Protein AF-A0A163JNR1-F1 (afdb_monomer_lite)

Radius of gyration: 54.84 Å; chains: 1; bounding box: 146×104×160 Å

InterPro domains:
  IPR006771 Secreted thaumatin-like protein cetA-like [PF04681] (564-639)

Organism: Didymella rabiei (NCBI:txid5454)

pLDDT: mean 72.15, std 23.47, range [26.8, 98.75]

Structure (mmCIF, N/CA/C/O backbone):
data_AF-A0A163JNR1-F1
#
_entry.id   AF-A0A163JNR1-F1
#
loop_
_atom_site.group_PDB
_atom_site.id
_atom_site.type_symbol
_atom_site.label_atom_id
_atom_site.label_alt_id
_atom_site.label_comp_id
_atom_site.label_asym_id
_atom_site.label_entity_id
_atom_site.label_seq_id
_atom_site.pdbx_PDB_ins_code
_atom_site.Cartn_x
_atom_site.Cartn_y
_atom_site.Cartn_z
_atom_site.occupancy
_atom_site.B_iso_or_equiv
_atom_site.auth_seq_id
_atom_site.auth_comp_id
_atom_site.auth_asym_id
_atom_site.auth_atom_id
_atom_site.pdbx_PDB_model_num
ATOM 1 N N . MET A 1 1 ? -66.573 30.556 46.972 1.00 37.00 1 MET A N 1
ATOM 2 C CA . MET A 1 1 ? -66.347 31.801 46.200 1.00 37.00 1 MET A CA 1
ATOM 3 C C . MET A 1 1 ? -64.896 31.759 45.743 1.00 37.00 1 MET A C 1
ATOM 5 O O . MET A 1 1 ? -64.060 31.608 46.610 1.00 37.00 1 MET A O 1
ATOM 9 N N . GLN A 1 2 ? -64.491 31.777 44.478 1.00 36.66 2 GLN A N 1
ATOM 10 C CA . GLN A 1 2 ? -65.160 31.991 43.199 1.00 36.66 2 GLN A CA 1
ATOM 11 C C . GLN A 1 2 ? -64.220 31.408 42.126 1.00 36.66 2 GLN A C 1
ATOM 13 O O . GLN A 1 2 ? -63.002 31.515 42.242 1.00 36.66 2 GLN A O 1
ATOM 18 N N . ALA A 1 3 ? -64.799 30.733 41.139 1.00 44.50 3 ALA A N 1
ATOM 19 C CA . ALA A 1 3 ? -64.108 30.034 40.069 1.00 44.50 3 ALA A CA 1
ATOM 20 C C . ALA A 1 3 ? -63.562 31.001 39.010 1.00 44.50 3 ALA A C 1
ATOM 22 O O . ALA A 1 3 ? -64.161 32.052 38.776 1.00 44.50 3 ALA A O 1
ATOM 23 N N . ARG A 1 4 ? -62.527 30.581 38.274 1.00 36.25 4 ARG A N 1
ATOM 24 C CA . ARG A 1 4 ? -62.400 30.920 36.851 1.00 36.25 4 ARG A CA 1
ATOM 25 C C . ARG A 1 4 ? -61.748 29.774 36.084 1.00 36.25 4 ARG A C 1
ATOM 27 O O . ARG A 1 4 ? -60.583 29.449 36.277 1.00 36.25 4 ARG A O 1
ATOM 34 N N . ALA A 1 5 ? -62.589 29.158 35.263 1.00 49.25 5 ALA A N 1
ATOM 35 C CA . ALA A 1 5 ? -62.255 28.209 34.224 1.00 49.25 5 ALA A CA 1
ATOM 36 C C . ALA A 1 5 ? -61.533 28.919 33.072 1.00 49.25 5 ALA A C 1
ATOM 38 O O . ALA A 1 5 ? -61.823 30.083 32.803 1.00 49.25 5 ALA A O 1
ATOM 39 N N . ASN A 1 6 ? -60.654 28.192 32.386 1.00 34.53 6 ASN A N 1
ATOM 40 C CA . ASN A 1 6 ? -60.457 28.298 30.942 1.00 34.53 6 ASN A CA 1
ATOM 41 C C . ASN A 1 6 ? -59.832 26.987 30.456 1.00 34.53 6 ASN A C 1
ATOM 43 O O . ASN A 1 6 ? -58.644 26.740 30.642 1.00 34.53 6 ASN A O 1
ATOM 47 N N . GLY A 1 7 ? -60.686 26.134 29.893 1.00 43.81 7 GLY A N 1
ATOM 48 C CA . GLY A 1 7 ? -60.302 25.036 29.017 1.00 43.81 7 GLY A CA 1
ATOM 49 C C . GLY A 1 7 ? -60.610 25.425 27.571 1.00 43.81 7 GLY A C 1
ATOM 50 O O . GLY A 1 7 ? -61.553 26.179 27.328 1.00 43.81 7 GLY A O 1
ATOM 51 N N . GLY A 1 8 ? -59.815 24.908 26.638 1.00 43.78 8 GLY A N 1
ATOM 52 C CA . GLY A 1 8 ? -60.024 25.050 25.198 1.00 43.78 8 GLY A CA 1
ATOM 53 C C . GLY A 1 8 ? -58.700 25.175 24.454 1.00 43.78 8 GLY A C 1
ATOM 54 O O . GLY A 1 8 ? -58.118 26.253 24.424 1.00 43.78 8 GLY A O 1
ATOM 55 N N . GLY A 1 9 ? -58.225 24.071 23.877 1.00 37.59 9 GLY A N 1
ATOM 56 C CA . GLY A 1 9 ? -57.005 24.027 23.072 1.00 37.59 9 GLY A CA 1
ATOM 57 C C . GLY A 1 9 ? -56.663 22.604 22.643 1.00 37.59 9 GLY A C 1
ATOM 58 O O . GLY A 1 9 ? -55.582 22.116 22.949 1.00 37.59 9 GLY A O 1
ATOM 59 N N . GLU A 1 10 ? -57.614 21.912 22.013 1.00 45.22 10 GLU A N 1
ATOM 60 C CA . GLU A 1 10 ? -57.365 20.646 21.318 1.00 45.22 10 GLU A CA 1
ATOM 61 C C . GLU A 1 10 ? -57.256 20.904 19.805 1.00 45.22 10 GLU A C 1
ATOM 63 O O . GLU A 1 10 ? -58.106 21.579 19.228 1.00 45.22 10 GLU A O 1
ATOM 68 N N . CYS A 1 11 ? -56.235 20.289 19.192 1.00 44.72 11 CYS A N 1
ATOM 69 C CA . CYS A 1 11 ? -56.150 19.891 17.778 1.00 44.72 11 CYS A CA 1
ATOM 70 C C . CYS A 1 11 ? -55.830 20.935 16.680 1.00 44.72 11 CYS A C 1
ATOM 72 O O . CYS A 1 11 ? -56.558 21.001 15.695 1.00 44.72 11 CYS A O 1
ATOM 74 N N . GLU A 1 12 ? -54.667 21.604 16.728 1.00 46.12 12 GLU A N 1
ATOM 75 C CA . GLU A 1 12 ? -54.057 22.225 15.520 1.00 46.12 12 GLU A CA 1
ATOM 76 C C . GLU A 1 12 ? -52.717 21.593 15.058 1.00 46.12 12 GLU A C 1
ATOM 78 O O . GLU A 1 12 ? -52.332 21.747 13.902 1.00 46.12 12 GLU A O 1
ATOM 83 N N . ASP A 1 13 ? -52.050 20.756 15.863 1.00 51.34 13 ASP A N 1
ATOM 84 C CA . ASP A 1 13 ? -50.663 20.326 15.569 1.00 51.34 13 ASP A CA 1
ATOM 85 C C . ASP A 1 13 ? -50.494 19.205 14.517 1.00 51.34 13 ASP A C 1
ATOM 87 O O . ASP A 1 13 ? -49.378 18.898 14.095 1.00 51.34 13 ASP A O 1
ATOM 91 N N . THR A 1 14 ? -51.571 18.559 14.057 1.00 49.84 14 THR A N 1
ATOM 92 C CA . THR A 1 14 ? -51.446 17.459 13.070 1.00 49.84 14 THR A CA 1
ATOM 93 C C . THR A 1 14 ? -51.434 17.937 11.618 1.00 49.84 14 THR A C 1
ATOM 95 O O . THR A 1 14 ? -50.885 17.248 10.754 1.00 49.84 14 THR A O 1
ATOM 98 N N . GLN A 1 15 ? -51.969 19.130 11.336 1.00 51.12 15 GLN A N 1
ATOM 99 C CA . GLN A 1 15 ? -51.952 19.710 9.990 1.00 51.12 15 GLN A CA 1
ATOM 100 C C . GLN A 1 15 ? -50.562 20.239 9.610 1.00 51.12 15 GLN A C 1
ATOM 102 O O . GLN A 1 15 ? -50.143 20.106 8.456 1.00 51.12 15 GLN A O 1
ATOM 107 N N . ASP A 1 16 ? -49.805 20.735 10.589 1.00 58.56 16 ASP A N 1
ATOM 108 C CA . ASP A 1 16 ? -48.485 21.326 10.360 1.00 58.56 16 ASP A CA 1
ATOM 109 C C . ASP A 1 16 ? -47.408 20.263 10.071 1.00 58.56 16 ASP A C 1
ATOM 111 O O . ASP A 1 16 ? -46.530 20.440 9.219 1.00 58.56 16 ASP A O 1
ATOM 115 N N . LEU A 1 17 ? -47.536 19.076 10.676 1.00 59.22 17 LEU A N 1
ATOM 116 C CA . LEU A 1 17 ? -46.630 17.953 10.423 1.00 59.22 17 LEU A CA 1
ATOM 117 C C . LEU A 1 17 ? -46.805 17.366 9.009 1.00 59.22 17 LEU A C 1
ATOM 119 O O . LEU A 1 17 ? -45.824 17.008 8.351 1.00 59.22 17 LEU A O 1
ATOM 123 N N . ALA A 1 18 ? -48.044 17.293 8.510 1.00 66.94 18 ALA A N 1
ATOM 124 C CA . ALA A 1 18 ? -48.329 16.828 7.152 1.00 66.94 18 ALA A CA 1
ATOM 125 C C . ALA A 1 18 ? -47.832 17.826 6.091 1.00 66.94 18 ALA A C 1
ATOM 127 O O . ALA A 1 18 ? -47.254 17.412 5.082 1.00 66.94 18 ALA A O 1
ATOM 128 N N . SER A 1 19 ? -47.990 19.128 6.352 1.00 75.75 19 SER A N 1
ATOM 129 C CA . SER A 1 19 ? -47.463 20.205 5.504 1.00 75.75 19 SER A CA 1
ATOM 130 C C . SER A 1 19 ? -45.933 20.161 5.427 1.00 75.75 19 SER A C 1
ATOM 132 O O . SER A 1 19 ? -45.358 20.122 4.335 1.00 75.75 19 SER A O 1
ATOM 134 N N . THR A 1 20 ? -45.274 20.021 6.580 1.00 75.69 20 THR A N 1
ATOM 135 C CA . THR A 1 20 ? -43.810 19.921 6.678 1.00 75.69 20 THR A CA 1
ATOM 136 C C . THR A 1 20 ? -43.276 18.681 5.952 1.00 75.69 20 THR A C 1
ATOM 138 O O . THR A 1 20 ? -42.303 18.760 5.200 1.00 75.69 20 THR A O 1
ATOM 141 N N . ARG A 1 21 ? -43.949 17.529 6.084 1.00 80.31 21 ARG A N 1
ATOM 142 C CA . ARG A 1 21 ? -43.576 16.292 5.374 1.00 80.31 21 ARG A CA 1
ATOM 143 C C . ARG A 1 21 ? -43.747 16.416 3.855 1.00 80.31 21 ARG A C 1
ATOM 145 O O . ARG A 1 21 ? -42.907 15.921 3.104 1.00 80.31 21 ARG A O 1
ATOM 152 N N . ALA A 1 22 ? -44.801 17.090 3.393 1.00 82.19 22 ALA A N 1
ATOM 153 C CA . ALA A 1 22 ? -45.032 17.343 1.971 1.00 82.19 22 ALA A CA 1
ATOM 154 C C . ALA A 1 22 ? -44.037 18.355 1.375 1.00 82.19 22 ALA A C 1
ATOM 156 O O . ALA A 1 22 ? -43.749 18.309 0.177 1.00 82.19 22 ALA A O 1
ATOM 157 N N . GLN A 1 23 ? -43.509 19.276 2.183 1.00 86.56 23 GLN A N 1
ATOM 158 C CA . GLN A 1 23 ? -42.450 20.193 1.766 1.00 86.56 23 GLN A CA 1
ATOM 159 C C . GLN A 1 23 ? -41.101 19.472 1.643 1.00 86.56 23 GLN A C 1
ATOM 161 O O . GLN A 1 23 ? -40.471 19.555 0.590 1.00 86.56 23 GLN A O 1
ATOM 166 N N . LEU A 1 24 ? -40.734 18.655 2.634 1.00 81.19 24 LEU A N 1
ATOM 167 C CA . LEU A 1 24 ? -39.521 17.829 2.591 1.00 81.19 24 LEU A CA 1
ATOM 168 C C . LEU A 1 24 ? -39.507 16.860 1.401 1.00 81.19 24 LEU A C 1
ATOM 170 O O . LEU A 1 24 ? -38.496 16.740 0.717 1.00 81.19 24 LEU A O 1
ATOM 174 N N . LEU A 1 25 ? -40.633 16.209 1.091 1.00 84.12 25 LEU A N 1
ATOM 175 C CA . LEU A 1 25 ? -40.736 15.327 -0.081 1.00 84.12 25 LEU A CA 1
ATOM 176 C C . LEU A 1 25 ? -40.532 16.072 -1.409 1.00 84.12 25 LEU A C 1
ATOM 178 O O . LEU A 1 25 ? -39.946 15.516 -2.340 1.00 84.12 25 LEU A O 1
ATOM 182 N N . ARG A 1 26 ? -40.983 17.329 -1.507 1.00 86.19 26 ARG A N 1
ATOM 183 C CA . ARG A 1 26 ? -40.774 18.163 -2.700 1.00 86.19 26 ARG A CA 1
ATOM 184 C C . ARG A 1 26 ? -39.311 18.569 -2.855 1.00 86.19 26 ARG A C 1
ATOM 186 O O . ARG A 1 26 ? -38.787 18.482 -3.963 1.00 86.19 26 ARG A O 1
ATOM 193 N N . GLU A 1 27 ? -38.649 18.934 -1.763 1.00 83.50 27 GLU A N 1
ATOM 194 C CA . GLU A 1 27 ? -37.218 19.259 -1.761 1.00 83.50 27 GLU A CA 1
ATOM 195 C C . GLU A 1 27 ? -36.359 18.038 -2.118 1.00 83.50 27 GLU A C 1
ATOM 197 O O . GLU A 1 27 ? -35.486 18.135 -2.981 1.00 83.50 27 GLU A O 1
ATOM 202 N N . LEU A 1 28 ? -36.672 16.863 -1.563 1.00 80.12 28 LEU A N 1
ATOM 203 C CA . LEU A 1 28 ? -35.953 15.620 -1.866 1.00 80.12 28 LEU A CA 1
ATOM 204 C C . LEU A 1 28 ? -36.124 15.198 -3.335 1.00 80.12 28 LEU A C 1
ATOM 206 O O . LEU A 1 28 ? -35.179 14.750 -3.983 1.00 80.12 28 LEU A O 1
ATOM 210 N N . THR A 1 29 ? -37.327 15.383 -3.887 1.00 82.50 29 THR A N 1
ATOM 211 C CA . THR A 1 29 ? -37.606 15.099 -5.304 1.00 82.50 29 THR A CA 1
ATOM 212 C C . THR A 1 29 ? -36.857 16.067 -6.224 1.00 82.50 29 THR A C 1
ATOM 214 O O . THR A 1 29 ? -36.336 15.650 -7.258 1.00 82.50 29 THR A O 1
ATOM 217 N N . ALA A 1 30 ? -36.755 17.345 -5.845 1.00 81.94 30 ALA A N 1
ATOM 218 C CA . ALA A 1 30 ? -35.994 18.342 -6.596 1.00 81.94 30 ALA A CA 1
ATOM 219 C C . ALA A 1 30 ? -34.484 18.048 -6.583 1.00 81.94 30 ALA A C 1
ATOM 221 O O . ALA A 1 30 ? -33.842 18.128 -7.629 1.00 81.94 30 ALA A O 1
ATOM 222 N N . GLN A 1 31 ? -33.931 17.634 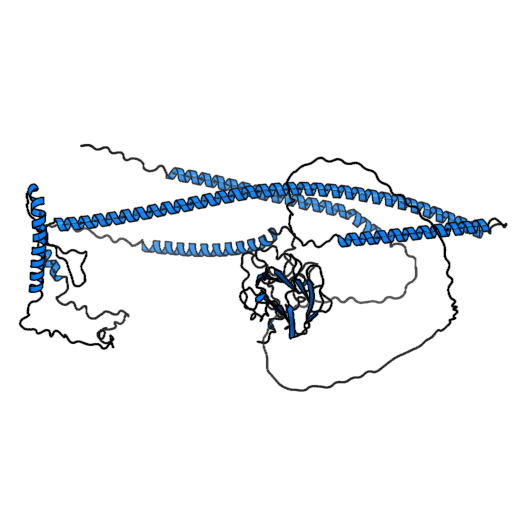-5.438 1.00 80.31 31 GLN A N 1
ATOM 223 C CA . GLN A 1 31 ? -32.527 17.220 -5.336 1.00 80.31 31 GLN A CA 1
ATOM 224 C C . GLN A 1 31 ? -32.235 15.976 -6.178 1.00 80.31 31 GLN A C 1
ATOM 226 O O . GLN A 1 31 ? -31.271 15.971 -6.940 1.00 80.31 31 GLN A O 1
ATOM 231 N N . LYS A 1 32 ? -33.103 14.956 -6.123 1.00 84.12 32 LYS A N 1
ATOM 232 C CA . LYS A 1 32 ? -32.962 13.752 -6.955 1.00 84.12 32 LYS A CA 1
ATOM 233 C C . LYS A 1 32 ? -32.964 14.083 -8.450 1.00 84.12 32 LYS A C 1
ATOM 235 O O . LYS A 1 32 ? -32.199 13.495 -9.207 1.00 84.12 32 LYS A O 1
ATOM 240 N N . LYS A 1 33 ? -33.795 15.041 -8.873 1.00 85.00 33 LYS A N 1
ATOM 241 C CA . LYS A 1 33 ? -33.827 15.504 -10.263 1.00 85.00 33 LYS A CA 1
ATOM 242 C C . LYS A 1 33 ? -32.530 16.218 -10.667 1.00 85.00 33 LYS A C 1
ATOM 244 O O . LYS A 1 33 ? -32.008 15.922 -11.730 1.00 85.00 33 LYS A O 1
ATOM 249 N N . MET A 1 34 ? -31.981 17.092 -9.817 1.00 80.44 34 MET A N 1
ATOM 250 C CA . MET A 1 34 ? -30.697 17.755 -10.102 1.00 80.44 34 MET A CA 1
ATOM 251 C C . MET A 1 34 ? -29.537 16.765 -10.257 1.00 80.44 34 MET A C 1
ATOM 253 O O . MET A 1 34 ? -28.670 16.989 -11.095 1.00 80.44 34 MET A O 1
ATOM 257 N N . VAL A 1 35 ? -29.518 15.683 -9.472 1.00 79.56 35 VAL A N 1
ATOM 258 C CA . VAL A 1 35 ? -28.487 14.638 -9.593 1.00 79.56 35 VAL A CA 1
ATOM 259 C C . VAL A 1 35 ? -28.618 13.899 -10.925 1.00 79.56 35 VAL A C 1
ATOM 261 O O . VAL A 1 35 ? -27.634 13.806 -11.651 1.00 79.56 35 VAL A O 1
ATOM 264 N N . LEU A 1 36 ? -29.831 13.472 -11.293 1.00 80.31 36 LEU A N 1
ATOM 265 C CA . LEU A 1 36 ? -30.086 12.793 -12.571 1.00 80.31 36 LEU A CA 1
ATOM 266 C C . LEU A 1 36 ? -29.740 13.672 -13.784 1.00 80.31 36 LEU A C 1
ATOM 268 O O . LEU A 1 36 ? -29.121 13.192 -14.730 1.00 80.31 36 LEU A O 1
ATOM 272 N N . ASP A 1 37 ? -30.091 14.961 -13.744 1.00 80.69 37 ASP A N 1
ATOM 273 C CA . ASP A 1 37 ? -29.764 15.903 -14.821 1.00 80.69 37 ASP A CA 1
ATOM 274 C C . ASP A 1 37 ? -28.232 16.109 -14.934 1.00 80.69 37 ASP A C 1
ATOM 276 O O . ASP A 1 37 ? -27.698 16.229 -16.037 1.00 80.69 37 ASP A O 1
ATOM 280 N N . SER A 1 38 ? -27.503 16.092 -13.808 1.00 78.38 38 SER A N 1
ATOM 281 C CA . SER A 1 38 ? -26.035 16.196 -13.789 1.00 78.38 38 SER A CA 1
ATOM 282 C C . SER A 1 38 ? -25.339 14.929 -14.298 1.00 78.38 38 SER A C 1
ATOM 284 O O . SER A 1 38 ? -24.340 15.040 -15.006 1.00 78.38 38 SER A O 1
ATOM 286 N N . GLU A 1 39 ? -25.844 13.740 -13.962 1.00 79.12 39 GLU A N 1
ATOM 287 C CA . GLU A 1 39 ? -25.333 12.460 -14.482 1.00 79.12 39 GLU A CA 1
ATOM 288 C C . GLU A 1 39 ? -25.529 12.368 -15.999 1.00 79.12 39 GLU A C 1
ATOM 290 O O . GLU A 1 39 ? -24.613 11.997 -16.731 1.00 79.12 39 GLU A O 1
ATOM 295 N N . GLN A 1 40 ? -26.696 12.793 -16.492 1.00 82.56 40 GLN A N 1
ATOM 296 C CA . GLN A 1 40 ? -26.994 12.790 -17.922 1.00 82.56 40 GLN A CA 1
ATOM 297 C C . GLN A 1 40 ? -26.103 13.767 -18.708 1.00 82.56 40 GLN A C 1
ATOM 299 O O . GLN A 1 40 ? -25.735 13.489 -19.849 1.00 82.56 40 GLN A O 1
ATOM 304 N N . GLN A 1 41 ? -25.720 14.893 -18.098 1.00 81.75 41 GLN A N 1
ATOM 305 C CA . GLN A 1 41 ? -24.799 15.851 -18.706 1.00 81.75 41 GLN A CA 1
ATOM 306 C C . GLN A 1 41 ? -23.354 15.329 -18.760 1.00 81.75 41 GLN A C 1
ATOM 308 O O . GLN A 1 41 ? -22.676 15.549 -19.762 1.00 81.75 41 GLN A O 1
ATOM 313 N N . LEU A 1 42 ? -22.900 14.597 -17.736 1.00 75.06 42 LEU A N 1
ATOM 314 C CA . LEU A 1 42 ? -21.577 13.959 -17.731 1.00 75.06 42 LEU A CA 1
ATOM 315 C C . LEU A 1 42 ? -21.464 12.872 -18.806 1.00 75.06 42 LEU A C 1
ATOM 317 O O . LEU A 1 42 ? -20.479 12.853 -19.540 1.00 75.06 42 LEU A O 1
ATOM 321 N N . GLN A 1 43 ? -22.503 12.046 -18.968 1.00 73.25 43 GLN A N 1
ATOM 322 C CA . GLN A 1 43 ? -22.552 11.028 -20.022 1.00 73.25 43 GLN A CA 1
ATOM 323 C C . GLN A 1 43 ? -22.418 11.652 -21.422 1.00 73.25 43 GLN A C 1
ATOM 325 O O . GLN A 1 43 ? -21.687 11.154 -22.272 1.00 73.25 43 GLN A O 1
ATOM 330 N N . TYR A 1 44 ? -23.081 12.790 -21.653 1.00 77.38 44 TYR A N 1
ATOM 331 C CA . TYR A 1 44 ? -23.037 13.480 -22.943 1.00 77.38 44 TYR A CA 1
ATOM 332 C C . TYR A 1 44 ? -21.658 14.096 -23.247 1.00 77.38 44 TYR A C 1
ATOM 334 O O . TYR A 1 44 ? -21.238 14.148 -24.403 1.00 77.38 44 TYR A O 1
ATOM 342 N N . GLU A 1 45 ? -20.936 14.572 -22.227 1.00 75.50 45 GLU A N 1
ATOM 343 C CA . GLU A 1 45 ? -19.570 15.089 -22.389 1.00 75.50 45 GLU A CA 1
ATOM 344 C C . GLU A 1 45 ? -18.551 13.969 -22.658 1.00 75.50 45 GLU A C 1
ATOM 346 O O . GLU A 1 45 ? -17.617 14.170 -23.440 1.00 75.50 45 GLU A O 1
ATOM 351 N N . GLU A 1 46 ? -18.748 12.788 -22.069 1.00 71.69 46 GLU A N 1
ATOM 352 C CA . GLU A 1 46 ? -17.909 11.603 -22.283 1.00 71.69 46 GLU A CA 1
ATOM 353 C C . GLU A 1 46 ? -18.079 11.025 -23.700 1.00 71.69 46 GLU A C 1
ATOM 355 O O . GLU A 1 46 ? -17.088 10.776 -24.400 1.00 71.69 46 GLU A O 1
ATOM 360 N N . ASP A 1 47 ? -19.322 10.932 -24.181 1.00 66.56 47 ASP A N 1
ATOM 361 C CA . ASP A 1 47 ? -19.639 10.503 -25.549 1.00 66.56 47 ASP A CA 1
ATOM 362 C C . ASP A 1 47 ? -19.078 11.485 -26.601 1.00 66.56 47 ASP A C 1
ATOM 364 O O . ASP A 1 47 ? -18.603 11.083 -27.667 1.00 66.56 47 ASP A O 1
ATOM 368 N N . PHE A 1 48 ? -19.067 12.791 -26.302 1.00 69.25 48 PHE A N 1
ATOM 369 C CA . PHE A 1 48 ? -18.513 13.807 -27.204 1.00 69.25 48 PHE A CA 1
ATOM 370 C C . PHE A 1 48 ? -16.977 13.747 -27.297 1.00 69.25 48 PHE A C 1
ATOM 372 O O . PHE A 1 48 ? -16.410 13.947 -28.374 1.00 69.25 48 PHE A O 1
ATOM 379 N N . GLN A 1 49 ? -16.283 13.454 -26.191 1.00 67.88 49 GLN A N 1
ATOM 380 C CA . GLN A 1 49 ? -14.818 13.347 -26.178 1.00 67.88 49 GLN A CA 1
ATOM 381 C C . GLN A 1 49 ? -14.313 12.070 -26.855 1.00 67.88 49 GLN A C 1
ATOM 383 O O . GLN A 1 49 ? -13.318 12.111 -27.582 1.00 67.88 49 GLN A O 1
ATOM 388 N N . THR A 1 50 ? -15.000 10.947 -26.649 1.00 63.16 50 THR A N 1
ATOM 389 C CA . THR A 1 50 ? -14.615 9.651 -27.223 1.00 63.16 50 THR A CA 1
ATOM 390 C C . THR A 1 50 ? -14.810 9.613 -28.739 1.00 63.16 50 THR A C 1
ATOM 392 O O . THR A 1 50 ? -13.908 9.171 -29.454 1.00 63.16 50 THR A O 1
ATOM 395 N N . HIS A 1 51 ? -15.913 10.162 -29.258 1.00 61.16 51 HIS A N 1
ATOM 396 C CA . HIS A 1 51 ? -16.137 10.228 -30.705 1.00 61.16 51 HIS A CA 1
ATOM 397 C C . HIS A 1 51 ? -15.219 11.223 -31.430 1.00 61.16 51 HIS A C 1
ATOM 399 O O . HIS A 1 51 ? -14.760 10.926 -32.533 1.00 61.16 51 HIS A O 1
ATOM 405 N N . GLY A 1 52 ? -14.894 12.365 -30.813 1.00 64.62 52 GLY A N 1
ATOM 406 C CA . GLY A 1 52 ? -13.975 13.343 -31.407 1.00 64.62 52 GLY A CA 1
ATOM 407 C C . GLY A 1 52 ? -12.545 12.811 -31.563 1.00 64.62 52 GLY A C 1
ATOM 408 O O . GLY A 1 52 ? -11.915 13.011 -32.599 1.00 64.62 52 GLY A O 1
ATOM 409 N N . LEU A 1 53 ? -12.049 12.069 -30.567 1.00 55.75 53 LEU A N 1
ATOM 410 C CA . LEU A 1 53 ? -10.706 11.479 -30.609 1.00 55.75 53 LEU A CA 1
ATOM 411 C C . LEU A 1 53 ? -10.572 10.369 -31.660 1.00 55.75 53 LEU A C 1
ATOM 413 O O . LEU A 1 53 ? -9.497 10.207 -32.235 1.00 55.75 53 LEU A O 1
ATOM 417 N N . PHE A 1 54 ? -11.646 9.623 -31.930 1.00 54.03 54 PHE A N 1
ATOM 418 C CA . PHE A 1 54 ? -11.617 8.521 -32.893 1.00 54.03 54 PHE A CA 1
ATOM 419 C C . PHE A 1 54 ? -11.531 9.022 -34.344 1.00 54.03 54 PHE A C 1
ATOM 421 O O . PHE A 1 54 ? -10.722 8.515 -35.120 1.00 54.03 54 PHE A O 1
ATOM 428 N N . GLU A 1 55 ? -12.282 10.074 -34.694 1.00 61.19 55 GLU A N 1
ATOM 429 C CA . GLU A 1 55 ? -12.207 10.683 -36.031 1.00 61.19 55 GLU A CA 1
ATOM 430 C C . GLU A 1 55 ? -10.848 11.340 -36.318 1.00 61.19 55 GLU A C 1
ATOM 432 O O . GLU A 1 55 ? -10.370 11.312 -37.457 1.00 61.19 55 GLU A O 1
ATOM 437 N N . ASP A 1 56 ? -10.217 11.943 -35.309 1.00 64.94 56 ASP A N 1
ATOM 438 C CA . ASP A 1 56 ? -8.913 12.591 -35.471 1.00 64.94 56 ASP A CA 1
ATOM 439 C C . ASP A 1 56 ? -7.772 11.563 -35.590 1.00 64.94 56 ASP A C 1
ATOM 441 O O . ASP A 1 56 ? -6.819 11.775 -36.348 1.00 64.94 56 ASP A O 1
ATOM 445 N N . LEU A 1 57 ? -7.889 10.411 -34.917 1.00 55.69 57 LEU A N 1
ATOM 446 C CA . LEU A 1 57 ? -6.939 9.302 -35.045 1.00 55.69 57 LEU A CA 1
ATOM 447 C C . LEU A 1 57 ? -7.017 8.644 -36.433 1.00 55.69 57 LEU A C 1
ATOM 449 O O . LEU A 1 57 ? -5.986 8.342 -37.035 1.00 55.69 57 LEU A O 1
ATOM 453 N N . GLU A 1 58 ? -8.225 8.481 -36.975 1.00 65.38 58 GLU A N 1
ATOM 454 C CA . GLU A 1 58 ? -8.440 7.897 -38.303 1.00 65.38 58 GLU A CA 1
ATOM 455 C C . GLU A 1 58 ? -7.889 8.806 -39.420 1.00 65.38 58 GLU A C 1
ATOM 457 O O . GLU A 1 58 ? -7.213 8.332 -40.337 1.00 65.38 58 GLU A O 1
ATOM 462 N N . LYS A 1 59 ? -8.049 10.132 -39.291 1.00 65.69 59 LYS A N 1
ATOM 463 C CA . LYS A 1 59 ? -7.461 11.125 -40.216 1.00 65.69 59 LYS A CA 1
ATOM 464 C C . LYS A 1 59 ? -5.929 11.201 -40.125 1.00 65.69 59 LYS A C 1
ATOM 466 O O . LYS A 1 59 ? -5.274 11.539 -41.111 1.00 65.69 59 LYS A O 1
ATOM 471 N N . SER A 1 60 ? -5.348 10.877 -38.967 1.00 60.69 60 SER A N 1
ATOM 472 C CA . SER A 1 60 ? -3.896 10.880 -38.727 1.00 60.69 60 SER A CA 1
ATOM 473 C C . SER A 1 60 ? -3.169 9.672 -39.348 1.00 60.69 60 SER A C 1
ATOM 475 O O . SER A 1 60 ? -1.997 9.777 -39.716 1.00 60.69 60 SER A O 1
ATOM 477 N N . LEU A 1 61 ? -3.856 8.535 -39.521 1.00 62.66 61 LEU A N 1
ATOM 478 C CA . LEU A 1 61 ? -3.273 7.284 -40.037 1.00 62.66 61 LEU A CA 1
ATOM 479 C C . LEU A 1 61 ? -3.268 7.170 -41.575 1.00 62.66 61 LEU A C 1
ATOM 481 O O . LEU A 1 61 ? -2.518 6.366 -42.137 1.00 62.66 61 LEU A O 1
ATOM 485 N N . ASP A 1 62 ? -4.038 8.003 -42.274 1.00 65.81 62 ASP A N 1
ATOM 486 C CA . ASP A 1 62 ? -4.172 7.985 -43.740 1.00 65.81 62 ASP A CA 1
ATOM 487 C C . ASP A 1 62 ? -2.843 8.217 -44.515 1.00 65.81 62 ASP A C 1
ATOM 489 O O . ASP A 1 62 ? -2.578 7.528 -45.508 1.00 65.81 62 ASP A O 1
ATOM 493 N N . PRO A 1 63 ? -1.915 9.089 -44.061 1.00 64.56 63 PRO A N 1
ATOM 494 C CA . PRO A 1 63 ? -0.609 9.250 -44.706 1.00 64.56 63 PRO A CA 1
ATOM 495 C C . PRO A 1 63 ? 0.288 8.008 -44.598 1.00 64.56 63 PRO A C 1
ATOM 497 O O . PRO A 1 63 ? 1.023 7.708 -45.537 1.00 64.56 63 PRO A O 1
ATOM 500 N N . ALA A 1 64 ? 0.228 7.271 -43.482 1.00 55.56 64 ALA A N 1
ATOM 501 C CA . ALA A 1 64 ? 1.018 6.053 -43.281 1.00 55.56 64 ALA A CA 1
ATOM 502 C C . ALA A 1 64 ? 0.517 4.908 -44.176 1.00 55.56 64 ALA A C 1
ATOM 504 O O . ALA A 1 64 ? 1.317 4.168 -44.750 1.00 55.56 64 ALA A O 1
ATOM 505 N N . ARG A 1 65 ? -0.804 4.832 -44.378 1.00 64.62 65 ARG A N 1
ATOM 506 C CA . ARG A 1 65 ? -1.440 3.889 -45.305 1.00 64.62 65 ARG A CA 1
ATOM 507 C C . ARG A 1 65 ? -1.004 4.122 -46.754 1.00 64.62 65 ARG A C 1
ATOM 509 O O . ARG A 1 65 ? -0.614 3.174 -47.430 1.00 64.62 65 ARG A O 1
ATOM 516 N N . ARG A 1 66 ? -0.948 5.386 -47.197 1.00 62.81 66 ARG A N 1
ATOM 517 C CA . ARG A 1 66 ? -0.427 5.750 -48.530 1.00 62.81 66 ARG A CA 1
ATOM 518 C C . ARG A 1 66 ? 1.053 5.421 -48.721 1.00 62.81 66 ARG A C 1
ATOM 520 O O . ARG A 1 66 ? 1.461 5.111 -49.835 1.00 62.81 66 ARG A O 1
ATOM 527 N N . ILE A 1 67 ? 1.867 5.497 -47.668 1.00 60.28 67 ILE A N 1
ATOM 528 C CA . ILE A 1 67 ? 3.291 5.139 -47.748 1.00 60.28 67 ILE A CA 1
ATOM 529 C C . ILE A 1 67 ? 3.461 3.627 -47.933 1.00 60.28 67 ILE A C 1
ATOM 531 O O . ILE A 1 67 ? 4.292 3.220 -48.741 1.00 60.28 67 ILE A O 1
ATOM 535 N N . MET A 1 68 ? 2.648 2.802 -47.267 1.00 58.75 68 MET A N 1
ATOM 536 C CA . MET A 1 68 ? 2.690 1.346 -47.458 1.00 58.75 68 MET A CA 1
ATOM 537 C C . MET A 1 68 ? 2.218 0.924 -48.857 1.00 58.75 68 MET A C 1
ATOM 539 O O . MET A 1 68 ? 2.878 0.109 -49.494 1.00 58.75 68 MET A O 1
ATOM 543 N N . GLU A 1 69 ? 1.173 1.555 -49.399 1.00 66.94 69 GLU A N 1
ATOM 544 C CA . GLU A 1 69 ? 0.716 1.289 -50.775 1.00 66.94 69 GLU A CA 1
ATOM 545 C C . GLU A 1 69 ? 1.751 1.691 -51.847 1.00 66.94 69 GLU A C 1
ATOM 547 O O . GLU A 1 69 ? 1.837 1.061 -52.901 1.00 66.94 69 GLU A O 1
ATOM 552 N N . MET A 1 70 ? 2.583 2.708 -51.588 1.00 59.50 70 MET A N 1
ATOM 553 C CA . MET A 1 70 ? 3.682 3.079 -52.492 1.00 59.50 70 MET A CA 1
ATOM 554 C C . MET A 1 70 ? 4.866 2.107 -52.432 1.00 59.50 70 MET A C 1
ATOM 556 O O . MET A 1 70 ? 5.561 1.947 -53.437 1.00 59.50 70 MET A O 1
ATOM 560 N N . LEU A 1 71 ? 5.104 1.466 -51.285 1.00 58.09 71 LEU A N 1
ATOM 561 C CA . LEU A 1 71 ? 6.184 0.490 -51.126 1.00 58.09 71 LEU A CA 1
ATOM 562 C C . LEU A 1 71 ? 5.845 -0.837 -51.821 1.00 58.09 71 LEU A C 1
ATOM 564 O O . LEU A 1 71 ? 6.700 -1.370 -52.530 1.00 58.09 71 LEU A O 1
ATOM 568 N N . ASP A 1 72 ? 4.584 -1.272 -51.754 1.00 52.19 72 ASP A N 1
ATOM 569 C CA . ASP A 1 72 ? 4.094 -2.468 -52.461 1.00 52.19 72 ASP A CA 1
ATOM 570 C C . ASP A 1 72 ? 4.062 -2.306 -53.993 1.00 52.19 72 ASP A C 1
ATOM 572 O O . ASP A 1 72 ? 4.127 -3.286 -54.736 1.00 52.19 72 ASP A O 1
ATOM 576 N N . SER A 1 73 ? 4.022 -1.072 -54.510 1.00 50.53 73 SER A N 1
ATOM 577 C CA . SER A 1 73 ? 4.033 -0.817 -55.957 1.00 50.53 73 SER A CA 1
ATOM 578 C C . SER A 1 73 ? 5.441 -0.831 -56.583 1.00 50.53 73 SER A C 1
ATOM 580 O O . SER A 1 73 ? 5.552 -0.667 -57.803 1.00 50.53 73 SER A O 1
ATOM 582 N N . SER A 1 74 ? 6.515 -0.993 -55.795 1.00 44.53 74 SER A N 1
ATOM 583 C CA . SER A 1 74 ? 7.900 -0.831 -56.277 1.00 44.53 74 SER A CA 1
ATOM 584 C C . SER A 1 74 ? 8.626 -2.126 -56.686 1.00 44.53 74 SER A C 1
ATOM 586 O O . SER A 1 74 ? 9.645 -2.046 -57.369 1.00 44.53 74 SER A O 1
ATOM 588 N N . ASP A 1 75 ? 8.057 -3.309 -56.423 1.00 44.00 75 ASP A N 1
ATOM 589 C CA . ASP A 1 75 ? 8.680 -4.611 -56.757 1.00 44.00 75 ASP A CA 1
ATOM 590 C C . ASP A 1 75 ? 8.414 -5.119 -58.193 1.00 44.00 75 ASP A C 1
ATOM 592 O O . ASP A 1 75 ? 8.786 -6.228 -58.585 1.00 44.00 75 ASP A O 1
ATOM 596 N N . GLY A 1 76 ? 7.825 -4.286 -59.049 1.00 43.62 76 GLY A N 1
ATOM 597 C CA . GLY A 1 76 ? 7.465 -4.630 -60.424 1.00 43.62 76 GLY A CA 1
ATOM 598 C C . GLY A 1 76 ? 8.559 -4.427 -61.477 1.00 43.62 76 GLY A C 1
ATOM 599 O O . GLY A 1 76 ? 8.237 -3.930 -62.555 1.00 43.62 76 GLY A O 1
ATOM 600 N N . GLN A 1 77 ? 9.834 -4.761 -61.231 1.00 45.56 77 GLN A N 1
ATOM 601 C CA . GLN A 1 77 ? 10.818 -4.826 -62.329 1.00 45.56 77 GLN A CA 1
ATOM 602 C C . GLN A 1 77 ? 12.068 -5.673 -62.026 1.00 45.56 77 GLN A C 1
ATOM 604 O O . GLN A 1 77 ? 13.147 -5.155 -61.749 1.00 45.56 77 GLN A O 1
ATOM 609 N N . THR A 1 78 ? 11.980 -6.996 -62.200 1.00 37.47 78 THR A N 1
ATOM 610 C CA . THR A 1 78 ? 13.171 -7.837 -62.420 1.00 37.47 78 THR A CA 1
ATOM 611 C C . THR A 1 78 ? 13.010 -8.750 -63.633 1.00 37.47 78 THR A C 1
ATOM 613 O O . THR A 1 78 ? 11.935 -9.243 -63.967 1.00 37.47 78 THR A O 1
ATOM 616 N N . ARG A 1 79 ? 14.118 -8.853 -64.371 1.00 34.47 79 ARG A N 1
ATOM 617 C CA . ARG A 1 79 ? 14.265 -9.445 -65.701 1.00 34.47 79 ARG A CA 1
ATOM 618 C C . ARG A 1 79 ? 14.397 -10.972 -65.637 1.00 34.47 79 ARG A C 1
ATOM 620 O O . ARG A 1 79 ? 15.038 -11.511 -64.746 1.00 34.47 79 ARG A O 1
ATOM 627 N N . ASN A 1 80 ? 13.860 -11.604 -66.680 1.00 38.44 80 ASN A N 1
ATOM 628 C CA . ASN A 1 80 ? 14.009 -12.992 -67.133 1.00 38.44 80 ASN A CA 1
ATOM 629 C C . ASN A 1 80 ? 15.296 -13.734 -66.714 1.00 38.44 80 ASN A C 1
ATOM 631 O O . ASN A 1 80 ? 16.370 -13.381 -67.195 1.00 38.44 80 ASN A O 1
ATOM 635 N N . PHE A 1 81 ? 15.141 -14.865 -66.013 1.00 32.16 81 PHE A N 1
ATOM 636 C CA . PHE A 1 81 ? 15.932 -16.091 -66.206 1.00 32.16 81 PHE A CA 1
ATOM 637 C C . PHE A 1 81 ? 15.057 -17.341 -65.966 1.00 32.16 81 PHE A C 1
ATOM 639 O O . PHE A 1 81 ? 14.086 -17.305 -65.217 1.00 32.16 81 PHE A O 1
ATOM 646 N N . ALA A 1 82 ? 15.370 -18.407 -66.708 1.00 33.81 82 ALA A N 1
ATOM 647 C CA . ALA A 1 82 ? 14.582 -19.621 -66.957 1.00 33.81 82 ALA A CA 1
ATOM 648 C C . ALA A 1 82 ? 14.519 -20.621 -65.764 1.00 33.81 82 ALA A C 1
ATOM 650 O O . ALA A 1 82 ? 15.277 -20.468 -64.808 1.00 33.81 82 ALA A O 1
ATOM 651 N N . PRO A 1 83 ? 13.630 -21.644 -65.802 1.00 41.03 83 PRO A N 1
ATOM 652 C CA . PRO A 1 83 ? 13.094 -22.306 -64.612 1.00 41.03 83 PRO A CA 1
ATOM 653 C C . PRO A 1 83 ? 13.803 -23.621 -64.256 1.00 41.03 83 PRO A C 1
ATOM 655 O O . PRO A 1 83 ? 14.170 -24.392 -65.142 1.00 41.03 83 PRO A O 1
ATOM 658 N N . LEU A 1 84 ? 13.879 -23.940 -62.959 1.00 30.16 84 LEU A N 1
ATOM 659 C CA . LEU A 1 84 ? 14.177 -25.290 -62.473 1.00 30.16 84 LEU A CA 1
ATOM 660 C C . LEU A 1 84 ? 13.297 -25.665 -61.268 1.00 30.16 84 LEU A C 1
ATOM 662 O O . LEU A 1 84 ? 13.323 -25.025 -60.226 1.00 30.16 84 LEU A O 1
ATOM 666 N N . ASN A 1 85 ? 12.560 -26.755 -61.488 1.00 30.36 85 ASN A N 1
ATOM 667 C CA . ASN A 1 85 ? 12.046 -27.778 -60.577 1.00 30.36 85 ASN A CA 1
ATOM 668 C C . ASN A 1 85 ? 11.119 -27.413 -59.403 1.00 30.36 85 ASN A C 1
ATOM 670 O O . ASN A 1 85 ? 11.508 -26.938 -58.343 1.00 30.36 85 ASN A O 1
ATOM 674 N N . GLN A 1 86 ? 9.871 -27.841 -59.611 1.00 31.92 86 GLN A N 1
ATOM 675 C CA . GLN A 1 86 ? 8.830 -28.104 -58.627 1.00 31.92 86 GLN A CA 1
ATOM 676 C C . GLN A 1 86 ? 9.326 -29.029 -57.503 1.00 31.92 86 GLN A C 1
ATOM 678 O O . GLN A 1 86 ? 9.751 -30.153 -57.769 1.00 31.92 86 GLN A O 1
ATOM 683 N N . VAL A 1 87 ? 9.137 -28.612 -56.250 1.00 30.72 87 VAL A N 1
ATOM 684 C CA . VAL A 1 87 ? 8.979 -29.527 -55.114 1.00 30.72 87 VAL A CA 1
ATOM 685 C C . VAL A 1 87 ? 7.669 -29.186 -54.415 1.00 30.72 87 VAL A C 1
ATOM 687 O O . VAL A 1 87 ? 7.404 -28.060 -54.008 1.00 30.72 87 VAL A O 1
ATOM 690 N N . LYS A 1 88 ? 6.825 -30.209 -54.370 1.00 33.16 88 LYS A N 1
ATOM 691 C CA . LYS A 1 88 ? 5.471 -30.263 -53.839 1.00 33.16 88 LYS A CA 1
ATOM 692 C C . LYS A 1 88 ? 5.588 -30.531 -52.336 1.00 33.16 88 LYS A C 1
ATOM 694 O O . LYS A 1 88 ? 6.073 -31.599 -51.974 1.00 33.16 88 LYS A O 1
ATOM 699 N N . ILE A 1 89 ? 5.146 -29.615 -51.473 1.00 31.77 89 ILE A N 1
ATOM 700 C CA . ILE A 1 89 ? 4.920 -29.926 -50.055 1.00 31.77 89 ILE A CA 1
ATOM 701 C C . ILE A 1 89 ? 3.435 -29.759 -49.753 1.00 31.77 89 ILE A C 1
ATOM 703 O O . ILE A 1 89 ? 2.813 -28.735 -50.021 1.00 31.77 89 ILE A O 1
ATOM 707 N N . VAL A 1 90 ? 2.892 -30.874 -49.281 1.00 30.81 90 VAL A N 1
ATOM 708 C CA . VAL A 1 90 ? 1.506 -31.162 -48.945 1.00 30.81 90 VAL A CA 1
ATOM 709 C C . VAL A 1 90 ? 1.172 -30.490 -47.616 1.00 30.81 90 VAL A C 1
ATOM 711 O O . VAL A 1 90 ? 1.888 -30.670 -46.635 1.00 30.81 90 VAL A O 1
ATOM 714 N N . GLY A 1 91 ? 0.079 -29.728 -47.592 1.00 29.91 91 GLY A N 1
ATOM 715 C CA . GLY A 1 91 ? -0.528 -29.251 -46.356 1.00 29.91 91 GLY A CA 1
ATOM 716 C C . GLY A 1 91 ? -1.269 -30.382 -45.649 1.00 29.91 91 GLY A C 1
ATOM 717 O O . GLY A 1 91 ? -2.036 -31.103 -46.283 1.00 29.91 91 GLY A O 1
ATOM 718 N N . ASN A 1 92 ? -1.061 -30.502 -44.339 1.00 28.69 92 ASN A N 1
ATOM 719 C CA . ASN A 1 92 ? -1.900 -31.308 -43.461 1.00 28.69 92 ASN A CA 1
ATOM 720 C C . ASN A 1 92 ? -2.645 -30.382 -42.499 1.00 28.69 92 ASN A C 1
ATOM 722 O O . ASN A 1 92 ? -2.089 -29.846 -41.546 1.00 28.69 92 ASN A O 1
ATOM 726 N N . THR A 1 93 ? -3.931 -30.221 -42.774 1.00 30.84 93 THR A N 1
ATOM 727 C CA . THR A 1 93 ? -4.970 -29.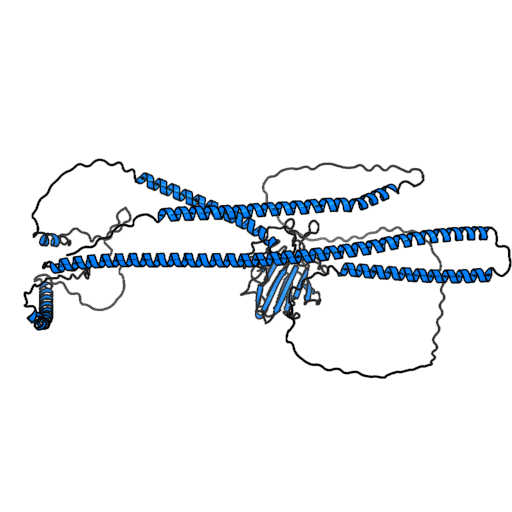935 -41.784 1.00 30.84 93 THR A CA 1
ATOM 728 C C . THR A 1 93 ? -5.496 -31.287 -41.312 1.00 30.84 93 THR A C 1
ATOM 730 O O . THR A 1 93 ? -5.670 -32.140 -42.176 1.00 30.84 93 THR A O 1
ATOM 733 N N . VAL A 1 94 ? -5.773 -31.487 -40.013 1.00 31.03 94 VAL A N 1
ATOM 734 C CA . VAL A 1 94 ? -6.923 -32.287 -39.527 1.00 31.03 94 VAL A CA 1
ATOM 735 C C . VAL A 1 94 ? -7.022 -32.338 -37.984 1.00 31.03 94 VAL A C 1
ATOM 737 O O . VAL A 1 94 ? -6.093 -32.726 -37.287 1.00 31.03 94 VAL A O 1
ATOM 740 N N . HIS A 1 95 ? -8.227 -31.958 -37.545 1.00 31.06 95 HIS A N 1
ATOM 741 C CA . HIS A 1 95 ? -9.081 -32.353 -36.413 1.00 31.06 95 HIS A CA 1
ATOM 742 C C . HIS A 1 95 ? -8.681 -32.252 -34.930 1.00 31.06 95 HIS A C 1
ATOM 744 O O . HIS A 1 95 ? -7.984 -33.086 -34.365 1.00 31.06 95 HIS A O 1
ATOM 750 N N . ASN A 1 96 ? -9.412 -31.333 -34.282 1.00 31.80 96 ASN A N 1
ATOM 751 C CA . ASN A 1 96 ? -10.015 -31.469 -32.957 1.00 31.80 96 ASN A CA 1
ATOM 752 C C . ASN A 1 96 ? -10.799 -32.784 -32.802 1.00 31.80 96 ASN A C 1
ATOM 754 O O . ASN A 1 96 ? -11.666 -33.086 -33.625 1.00 31.80 96 ASN A O 1
ATOM 758 N N . ALA A 1 97 ? -10.589 -33.474 -31.683 1.00 31.98 97 ALA A N 1
ATOM 759 C CA . ALA A 1 97 ? -11.524 -34.452 -31.141 1.00 31.98 97 ALA A CA 1
ATOM 760 C C . ALA A 1 97 ? -11.672 -34.221 -29.631 1.00 31.98 97 ALA A C 1
ATOM 762 O O . ALA A 1 97 ? -10.700 -34.263 -28.882 1.00 31.98 97 ALA A O 1
ATOM 763 N N . ALA A 1 98 ? -12.909 -33.954 -29.220 1.00 34.97 98 ALA A N 1
ATOM 764 C CA . ALA A 1 98 ? -13.369 -33.977 -27.842 1.00 34.97 98 ALA A CA 1
ATOM 765 C C . ALA A 1 98 ? -13.744 -35.416 -27.460 1.00 34.97 98 ALA A C 1
ATOM 767 O O . ALA A 1 98 ? -14.397 -36.080 -28.264 1.00 34.97 98 ALA A O 1
ATOM 768 N N . VAL A 1 99 ? -13.404 -35.867 -26.247 1.00 37.22 99 VAL A N 1
ATOM 769 C CA . VAL A 1 99 ? -14.088 -36.981 -25.568 1.00 37.22 99 VAL A CA 1
ATOM 770 C C . VAL A 1 99 ? -14.130 -36.727 -24.060 1.00 37.22 99 VAL A C 1
ATOM 772 O O . VAL A 1 99 ? -13.163 -36.272 -23.454 1.00 37.22 99 VAL A O 1
ATOM 775 N N . ASP A 1 100 ? -15.309 -37.027 -23.528 1.00 30.81 100 ASP A N 1
ATOM 776 C CA . ASP A 1 100 ? -15.809 -36.926 -22.167 1.00 30.81 100 ASP A CA 1
ATOM 777 C C . ASP A 1 100 ? -15.188 -37.874 -21.121 1.00 30.81 100 ASP A C 1
ATOM 779 O O . ASP A 1 100 ? -14.624 -38.927 -21.410 1.00 30.81 100 ASP A O 1
ATOM 783 N N . LYS A 1 101 ? -15.436 -37.418 -19.892 1.00 35.41 101 LYS A N 1
ATOM 784 C CA . LYS A 1 101 ? -15.513 -37.982 -18.533 1.00 35.41 101 LYS A CA 1
ATOM 785 C C . LYS A 1 101 ? -15.668 -39.497 -18.250 1.00 35.41 101 LYS A C 1
ATOM 787 O O . LYS A 1 101 ? -16.318 -40.247 -18.967 1.00 35.41 101 LYS A O 1
ATOM 792 N N . ASP A 1 102 ? -15.223 -39.784 -17.014 1.00 32.56 102 ASP A N 1
ATOM 793 C CA . ASP A 1 102 ? -15.637 -40.789 -16.009 1.00 32.56 102 ASP A CA 1
ATOM 794 C C . ASP A 1 102 ? -15.089 -42.234 -16.062 1.00 32.56 102 ASP A C 1
ATOM 796 O O . ASP A 1 102 ? -15.471 -43.040 -16.902 1.00 32.56 102 ASP A O 1
ATOM 800 N N . SER A 1 103 ? -14.279 -42.605 -15.046 1.00 32.19 103 SER A N 1
ATOM 801 C CA . SER A 1 103 ? -14.623 -43.625 -14.018 1.00 32.19 103 SER A CA 1
ATOM 802 C C . SER A 1 103 ? -13.405 -44.279 -13.314 1.00 32.19 103 SER A C 1
ATOM 804 O O . SER A 1 103 ? -12.624 -45.004 -13.917 1.00 32.19 103 SER A O 1
ATOM 806 N N . GLN A 1 104 ? -13.316 -44.041 -11.998 1.00 32.38 104 GLN A N 1
ATOM 807 C CA . GLN A 1 104 ? -12.963 -44.920 -10.855 1.00 32.38 104 GLN A CA 1
ATOM 808 C C . GLN A 1 104 ? -12.045 -46.179 -10.989 1.00 32.38 104 GLN A C 1
ATOM 810 O O . GLN A 1 104 ? -12.474 -47.218 -11.475 1.00 32.38 104 GLN A O 1
ATOM 815 N N . GLN A 1 105 ? -10.890 -46.097 -10.289 1.00 32.06 105 GLN A N 1
ATOM 816 C CA . GLN A 1 105 ? -10.374 -46.973 -9.189 1.00 32.06 105 GLN A CA 1
ATOM 817 C C . GLN A 1 105 ? -9.829 -48.424 -9.449 1.00 32.06 105 GLN A C 1
ATOM 819 O O . GLN A 1 105 ? -9.999 -48.956 -10.537 1.00 32.06 105 GLN A O 1
ATOM 824 N N . PRO A 1 106 ? -9.054 -49.037 -8.503 1.00 54.91 106 PRO A N 1
ATOM 825 C CA . PRO A 1 106 ? -7.629 -49.417 -8.645 1.00 54.91 106 PRO A CA 1
ATOM 826 C C . PRO A 1 106 ? -7.380 -50.951 -8.704 1.00 54.91 106 PRO A C 1
ATOM 828 O O . PRO A 1 106 ? -8.352 -51.708 -8.701 1.00 54.91 106 PRO A O 1
ATOM 831 N N . PRO A 1 107 ? -6.111 -51.449 -8.723 1.00 50.09 107 PRO A N 1
ATOM 832 C CA . PRO A 1 107 ? -5.551 -52.025 -7.476 1.00 50.09 107 PRO A CA 1
ATOM 833 C C . PRO A 1 107 ? -3.993 -52.106 -7.312 1.00 50.09 107 PRO A C 1
ATOM 835 O O . PRO A 1 107 ? -3.232 -52.161 -8.270 1.00 50.09 107 PRO A O 1
ATOM 838 N N . THR A 1 108 ? -3.580 -52.153 -6.033 1.00 32.78 108 THR A N 1
ATOM 839 C CA . THR A 1 108 ? -2.512 -52.938 -5.339 1.00 32.78 108 THR A CA 1
ATOM 840 C C . THR A 1 108 ? -1.071 -53.134 -5.868 1.00 32.78 108 THR A C 1
ATOM 842 O O . THR A 1 108 ? -0.839 -53.760 -6.894 1.00 32.78 108 THR A O 1
ATOM 845 N N . GLU A 1 109 ? -0.126 -52.740 -4.993 1.00 35.16 109 GLU A N 1
ATOM 846 C CA . GLU A 1 109 ? 1.111 -53.409 -4.508 1.00 35.16 109 GLU A CA 1
ATOM 847 C C . GLU A 1 109 ? 1.870 -54.447 -5.374 1.00 35.16 109 GLU A C 1
ATOM 849 O O . GLU A 1 109 ? 1.368 -55.540 -5.601 1.00 35.16 109 GLU A O 1
ATOM 854 N N . SER A 1 110 ? 3.180 -54.219 -5.606 1.00 30.16 110 SER A N 1
ATOM 855 C CA . SER A 1 110 ? 4.265 -55.068 -5.046 1.00 30.16 110 SER A CA 1
ATOM 856 C C . SER A 1 110 ? 5.697 -54.560 -5.347 1.00 30.16 110 SER A C 1
ATOM 858 O O . SER A 1 110 ? 6.098 -54.447 -6.498 1.00 30.16 110 SER A O 1
ATOM 860 N N . LYS A 1 111 ? 6.456 -54.319 -4.269 1.00 34.78 111 LYS A N 1
ATOM 861 C CA . LYS A 1 111 ? 7.873 -54.649 -3.964 1.00 34.78 111 LYS A CA 1
ATOM 862 C C . LYS A 1 111 ? 8.948 -54.882 -5.063 1.00 34.78 111 LYS A C 1
ATOM 864 O O . LYS A 1 111 ? 8.843 -55.799 -5.865 1.00 34.78 111 LYS A O 1
ATOM 869 N N . ASN A 1 112 ? 10.098 -54.238 -4.786 1.00 30.94 112 ASN A N 1
ATOM 870 C CA . ASN A 1 112 ? 11.500 -54.727 -4.751 1.00 30.94 112 ASN A CA 1
ATOM 871 C C . ASN A 1 112 ? 12.537 -54.232 -5.790 1.00 30.94 112 ASN A C 1
ATOM 873 O O . ASN A 1 112 ? 12.489 -54.573 -6.961 1.00 30.94 112 ASN A O 1
ATOM 877 N N . MET A 1 113 ? 13.539 -53.530 -5.226 1.00 31.20 113 MET A N 1
ATOM 878 C CA . MET A 1 113 ? 15.009 -53.621 -5.385 1.00 31.20 113 MET A CA 1
ATOM 879 C C . MET A 1 113 ? 15.631 -53.810 -6.782 1.00 31.20 113 MET A C 1
ATOM 881 O O . MET A 1 113 ? 15.536 -54.894 -7.336 1.00 31.20 113 MET A O 1
ATOM 885 N N . SER A 1 114 ? 16.449 -52.836 -7.223 1.00 29.05 114 SER A N 1
ATOM 886 C CA . SER A 1 114 ? 17.933 -52.929 -7.306 1.00 29.05 114 SER A CA 1
ATOM 887 C C . SER A 1 114 ? 18.538 -51.882 -8.271 1.00 29.05 114 SER A C 1
ATOM 889 O O . SER A 1 114 ? 18.213 -51.866 -9.454 1.00 29.05 114 SER A O 1
ATOM 891 N N . HIS A 1 115 ? 19.450 -51.040 -7.772 1.00 30.41 115 HIS A N 1
ATOM 892 C CA . HIS A 1 115 ? 20.497 -50.317 -8.529 1.00 30.41 115 HIS A CA 1
ATOM 893 C C . HIS A 1 115 ? 21.619 -51.286 -8.988 1.00 30.41 115 HIS A C 1
ATOM 895 O O . HIS A 1 115 ? 21.654 -52.409 -8.484 1.00 30.41 115 HIS A O 1
ATOM 901 N N . PRO A 1 116 ? 22.678 -50.842 -9.704 1.00 51.91 116 PRO A N 1
ATOM 902 C CA . PRO A 1 116 ? 22.768 -49.934 -10.863 1.00 51.91 116 PRO A CA 1
ATOM 903 C C . PRO A 1 116 ? 23.680 -50.537 -11.971 1.00 51.91 116 PRO A C 1
ATOM 905 O O . PRO A 1 116 ? 24.470 -51.433 -11.689 1.00 51.91 116 PRO A O 1
ATOM 908 N N . MET A 1 117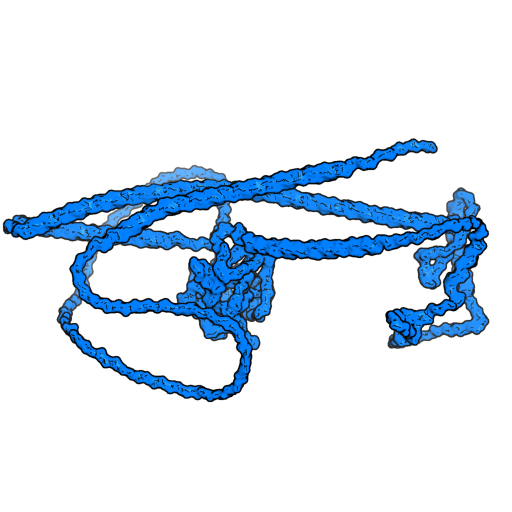 ? 23.676 -50.018 -13.207 1.00 28.17 117 MET A N 1
ATOM 909 C CA . MET A 1 117 ? 24.831 -50.182 -14.114 1.00 28.17 117 MET A CA 1
ATOM 910 C C . MET A 1 117 ? 25.017 -48.978 -15.042 1.00 28.17 117 MET A C 1
ATOM 912 O O . MET A 1 117 ? 24.123 -48.605 -15.796 1.00 28.17 117 MET A O 1
ATOM 916 N N . SER A 1 118 ? 26.223 -48.420 -14.958 1.00 30.34 118 SER A N 1
ATOM 917 C CA . SER A 1 118 ? 26.890 -47.563 -15.934 1.00 30.34 118 SER A CA 1
ATOM 918 C C . SER A 1 118 ? 27.175 -48.314 -17.232 1.00 30.34 118 SER A C 1
ATOM 920 O O . SER A 1 118 ? 27.614 -49.463 -17.159 1.00 30.34 118 SER A O 1
ATOM 922 N N . VAL A 1 119 ? 27.084 -47.640 -18.380 1.00 29.20 119 VAL A N 1
ATOM 923 C CA . VAL A 1 119 ? 27.877 -47.986 -19.569 1.00 29.20 119 VAL A CA 1
ATOM 924 C C . VAL A 1 119 ? 28.217 -46.700 -20.328 1.00 29.20 119 VAL A C 1
ATOM 926 O O . VAL A 1 119 ? 27.336 -46.064 -20.901 1.00 29.20 119 VAL A O 1
ATOM 929 N N . ASP A 1 120 ? 29.502 -46.343 -20.303 1.00 29.31 120 ASP A N 1
ATOM 930 C CA . ASP A 1 120 ? 30.181 -45.546 -21.328 1.00 29.31 120 ASP A CA 1
ATOM 931 C C . ASP A 1 120 ? 30.160 -46.293 -22.665 1.00 29.31 120 ASP A C 1
ATOM 933 O O . ASP A 1 120 ? 30.411 -47.499 -22.679 1.00 29.31 120 ASP A O 1
ATOM 937 N N . LEU A 1 121 ? 29.992 -45.583 -23.783 1.00 27.34 121 LEU A N 1
ATOM 938 C CA . LEU A 1 121 ? 30.774 -45.872 -24.988 1.00 27.34 121 LEU A CA 1
ATOM 939 C C . LEU A 1 121 ? 30.759 -44.679 -25.959 1.00 27.34 121 LEU A C 1
ATOM 941 O O . LEU A 1 121 ? 29.752 -44.384 -26.604 1.00 27.34 121 LEU A O 1
ATOM 945 N N . ASP A 1 122 ? 31.926 -44.051 -26.083 1.00 29.91 122 ASP A N 1
ATOM 946 C CA . ASP A 1 122 ? 32.399 -43.381 -27.293 1.00 29.91 122 ASP A CA 1
ATOM 947 C C . ASP A 1 122 ? 32.382 -44.335 -28.502 1.00 29.91 122 ASP A C 1
ATOM 949 O O . ASP A 1 122 ? 32.518 -45.546 -28.323 1.00 29.91 122 ASP A O 1
ATOM 953 N N . VAL A 1 123 ? 32.296 -43.780 -29.724 1.00 27.89 123 VAL A N 1
ATOM 954 C CA . VAL A 1 123 ? 33.120 -44.132 -30.909 1.00 27.89 123 VAL A CA 1
ATOM 955 C C . VAL A 1 123 ? 32.622 -43.408 -32.182 1.00 27.89 123 VAL A C 1
ATOM 957 O O . VAL A 1 123 ? 31.520 -43.639 -32.666 1.00 27.89 123 VAL A O 1
ATOM 960 N N . LEU A 1 124 ? 33.505 -42.535 -32.693 1.00 29.41 124 LEU A N 1
ATOM 961 C CA . LEU A 1 124 ? 33.968 -42.300 -34.080 1.00 29.41 124 LEU A CA 1
ATOM 962 C C . LEU A 1 124 ? 32.972 -42.296 -35.264 1.00 29.41 124 LEU A C 1
ATOM 964 O O . LEU A 1 124 ? 32.359 -43.310 -35.570 1.00 29.41 124 LEU A O 1
ATOM 968 N N . PHE A 1 125 ? 33.035 -41.242 -36.093 1.00 27.84 125 PHE A N 1
ATOM 969 C CA . PHE A 1 125 ? 33.707 -41.309 -37.408 1.00 27.84 125 PHE A CA 1
ATOM 970 C C . PHE A 1 125 ? 33.981 -39.909 -37.990 1.00 27.84 125 PHE A C 1
ATOM 972 O O . PHE A 1 125 ? 33.122 -39.031 -37.983 1.00 27.84 125 PHE A O 1
ATOM 979 N N . ALA A 1 126 ? 35.199 -39.741 -38.506 1.00 29.83 126 ALA A N 1
ATOM 980 C CA . ALA A 1 126 ? 35.715 -38.589 -39.238 1.00 29.83 126 ALA A CA 1
ATOM 981 C C . ALA A 1 126 ? 35.833 -38.905 -40.745 1.00 29.83 126 ALA A C 1
ATOM 983 O O . ALA A 1 126 ? 36.039 -40.061 -41.099 1.00 29.83 126 ALA A O 1
ATOM 984 N N . CYS A 1 127 ? 35.761 -37.865 -41.584 1.00 26.80 127 CYS A N 1
ATOM 985 C CA . CYS A 1 127 ? 36.316 -37.700 -42.947 1.00 26.80 127 CYS A CA 1
ATOM 986 C C . CYS A 1 127 ? 36.310 -36.169 -43.173 1.00 26.80 127 CYS A C 1
ATOM 988 O O . CYS A 1 127 ? 35.238 -35.579 -43.078 1.00 26.80 127 CYS A O 1
ATOM 990 N N . GLU A 1 128 ? 37.385 -35.380 -43.242 1.00 29.95 128 GLU A N 1
ATOM 991 C CA . GLU A 1 128 ? 38.684 -35.406 -43.945 1.00 29.95 128 GLU A CA 1
ATOM 992 C C . GLU A 1 128 ? 38.622 -35.104 -45.462 1.00 29.95 128 GLU A C 1
ATOM 994 O O . GLU A 1 128 ? 37.816 -35.708 -46.170 1.00 29.95 128 GLU A O 1
ATOM 999 N N . LEU A 1 129 ? 39.548 -34.211 -45.891 1.00 28.91 129 LEU A N 1
ATOM 1000 C CA . LEU A 1 129 ? 40.009 -33.794 -47.244 1.00 28.91 129 LEU A CA 1
ATOM 1001 C C . LEU A 1 129 ? 39.337 -32.536 -47.878 1.00 28.91 129 LEU A C 1
ATOM 1003 O O . LEU A 1 129 ? 38.119 -32.479 -47.983 1.00 28.91 129 LEU A O 1
ATOM 1007 N N . ASP A 1 130 ? 40.033 -31.506 -48.404 1.00 29.52 130 ASP A N 1
ATOM 1008 C CA . ASP A 1 130 ? 41.478 -31.209 -48.467 1.00 29.52 130 ASP A CA 1
ATOM 1009 C C . ASP A 1 130 ? 41.805 -29.779 -49.007 1.00 29.52 130 ASP A C 1
ATOM 1011 O O . ASP A 1 130 ? 41.087 -29.247 -49.853 1.00 29.52 130 ASP A O 1
ATOM 1015 N N . THR A 1 131 ? 42.962 -29.243 -48.573 1.00 31.89 131 THR A N 1
ATOM 1016 C CA . THR A 1 131 ? 43.983 -28.366 -49.240 1.00 31.89 131 THR A CA 1
ATOM 1017 C C . THR A 1 131 ? 43.723 -26.983 -49.890 1.00 31.89 131 THR A C 1
ATOM 1019 O O . THR A 1 131 ? 43.044 -26.878 -50.907 1.00 31.89 131 THR A O 1
ATOM 1022 N N . ALA A 1 132 ? 44.479 -25.966 -49.410 1.00 30.47 132 ALA A N 1
ATOM 1023 C CA . ALA A 1 132 ? 45.542 -25.167 -50.104 1.00 30.47 132 ALA A CA 1
ATOM 1024 C C . ALA A 1 132 ? 45.983 -23.974 -49.190 1.00 30.47 132 ALA A C 1
ATOM 1026 O O . ALA A 1 132 ? 45.138 -23.156 -48.845 1.00 30.47 132 ALA A O 1
ATOM 1027 N N . ALA A 1 133 ? 47.170 -23.904 -48.548 1.00 35.94 133 ALA A N 1
ATOM 1028 C CA . ALA A 1 133 ? 48.524 -23.502 -49.025 1.00 35.94 133 ALA A CA 1
ATOM 1029 C C . ALA A 1 133 ? 48.503 -22.275 -49.973 1.00 35.94 133 ALA A C 1
ATOM 1031 O O . ALA A 1 133 ? 47.753 -22.303 -50.938 1.00 35.94 133 ALA A O 1
ATOM 1032 N N . GLU A 1 134 ? 49.244 -21.162 -49.846 1.00 35.16 134 GLU A N 1
ATOM 1033 C CA . GLU A 1 134 ? 50.582 -20.808 -49.314 1.00 35.16 134 GLU A CA 1
ATOM 1034 C C . GLU A 1 134 ? 50.686 -19.245 -49.459 1.00 35.16 134 GLU A C 1
ATOM 1036 O O . GLU A 1 134 ? 50.083 -18.711 -50.388 1.00 35.16 134 GLU A O 1
ATOM 1041 N N . LEU A 1 135 ? 51.260 -18.403 -48.576 1.00 30.66 135 LEU A N 1
ATOM 1042 C CA . LEU A 1 135 ? 52.661 -17.916 -48.570 1.00 30.66 135 LEU A CA 1
ATOM 1043 C C . LEU A 1 135 ? 52.791 -16.656 -47.663 1.00 30.66 135 LEU A C 1
ATOM 1045 O O . LEU A 1 135 ? 52.070 -15.676 -47.838 1.00 30.66 135 LEU A O 1
ATOM 1049 N N . GLU A 1 136 ? 53.764 -16.678 -46.751 1.00 40.81 136 GLU A N 1
ATOM 1050 C CA . GLU A 1 136 ? 54.388 -15.547 -46.023 1.00 40.81 136 GLU A CA 1
ATOM 1051 C C . GLU A 1 136 ? 55.579 -14.995 -46.855 1.00 40.81 136 GLU A C 1
ATOM 1053 O O . GLU A 1 136 ? 56.090 -15.740 -47.702 1.00 40.81 136 GLU A O 1
ATOM 1058 N N . PRO A 1 137 ? 56.065 -13.739 -46.668 1.00 51.25 137 PRO A N 1
ATOM 1059 C CA . PRO A 1 137 ? 57.109 -13.518 -45.651 1.00 51.25 137 PRO A CA 1
ATOM 1060 C C . PRO A 1 137 ? 57.186 -12.122 -44.983 1.00 51.25 137 PRO A C 1
ATOM 1062 O O . PRO A 1 137 ? 57.124 -11.074 -45.623 1.00 51.25 137 PRO A O 1
ATOM 1065 N N . SER A 1 138 ? 57.476 -12.161 -43.678 1.00 33.62 138 SER A N 1
ATOM 1066 C CA . SER A 1 138 ? 58.426 -11.357 -42.877 1.00 33.62 138 SER A CA 1
ATOM 1067 C C . SER A 1 138 ? 59.081 -10.098 -43.482 1.00 33.62 138 SER A C 1
ATOM 1069 O O . SER A 1 138 ? 59.687 -10.173 -44.547 1.00 33.62 138 SER A O 1
ATOM 1071 N N . LEU A 1 139 ? 59.177 -9.023 -42.678 1.00 32.75 139 LEU A N 1
ATOM 1072 C CA . LEU A 1 139 ? 60.445 -8.351 -42.306 1.00 32.75 139 LEU A CA 1
ATOM 1073 C C . LEU A 1 139 ? 60.199 -7.194 -41.308 1.00 32.75 139 LEU A C 1
ATOM 1075 O O . LEU A 1 139 ? 59.565 -6.191 -41.619 1.00 32.75 139 LEU A O 1
ATOM 1079 N N . THR A 1 140 ? 60.758 -7.323 -40.103 1.00 40.06 140 THR A N 1
ATOM 1080 C CA . THR A 1 140 ? 60.996 -6.229 -39.136 1.00 40.06 140 THR A CA 1
ATOM 1081 C C . THR A 1 140 ? 62.193 -5.364 -39.557 1.00 40.06 140 THR A C 1
ATOM 1083 O O . THR A 1 140 ? 63.074 -5.876 -40.251 1.00 40.06 140 THR A O 1
ATOM 1086 N N . PRO A 1 141 ? 62.347 -4.134 -39.021 1.00 40.34 141 PRO A N 1
ATOM 1087 C CA . PRO A 1 141 ? 63.430 -3.969 -38.038 1.00 40.34 141 PRO A CA 1
ATOM 1088 C C . PRO A 1 141 ? 63.149 -2.995 -36.872 1.00 40.34 141 PRO A C 1
ATOM 1090 O O . PRO A 1 141 ? 62.405 -2.024 -36.977 1.00 40.34 141 PRO A O 1
ATOM 1093 N N . LYS A 1 142 ? 63.839 -3.270 -35.757 1.00 42.00 142 LYS A N 1
ATOM 1094 C CA . LYS A 1 142 ? 64.069 -2.411 -34.578 1.00 42.00 142 LYS A CA 1
ATOM 1095 C C . LYS A 1 142 ? 65.032 -1.257 -34.915 1.00 42.00 142 LYS A C 1
ATOM 1097 O O . LYS A 1 142 ? 65.980 -1.516 -35.644 1.00 42.00 142 LYS A O 1
ATOM 1102 N N . PHE A 1 143 ? 64.889 -0.076 -34.294 1.00 29.14 143 PHE A N 1
ATOM 1103 C CA . PHE A 1 143 ? 65.945 0.606 -33.506 1.00 29.14 143 PHE A CA 1
ATOM 1104 C C . PHE A 1 143 ? 65.436 1.884 -32.785 1.00 29.14 143 PHE A C 1
ATOM 1106 O O . PHE A 1 143 ? 64.410 2.453 -33.134 1.00 29.14 143 PHE A O 1
ATOM 1113 N N . CYS A 1 144 ? 66.182 2.231 -31.732 1.00 31.14 144 CYS A N 1
ATOM 1114 C CA . CYS A 1 144 ? 65.953 3.060 -30.533 1.00 31.14 144 CYS A CA 1
ATOM 1115 C C . CYS A 1 144 ? 65.997 4.618 -30.688 1.00 31.14 144 CYS A C 1
ATOM 1117 O O . CYS A 1 144 ? 66.191 5.104 -31.799 1.00 31.14 144 CYS A O 1
ATOM 1119 N N . PRO A 1 145 ? 65.805 5.405 -29.591 1.00 53.78 145 PRO A N 1
ATOM 1120 C CA . PRO A 1 145 ? 65.237 6.763 -29.586 1.00 53.78 145 PRO A CA 1
ATOM 1121 C C . PRO A 1 145 ? 66.274 7.902 -29.525 1.00 53.78 145 PRO A C 1
ATOM 1123 O O . PRO A 1 145 ? 67.434 7.680 -29.180 1.00 53.78 145 PRO A O 1
ATOM 1126 N N . VAL A 1 146 ? 65.831 9.145 -29.769 1.00 31.34 146 VAL A N 1
ATOM 1127 C CA . VAL A 1 146 ? 66.616 10.372 -29.531 1.00 31.34 146 VAL A CA 1
ATOM 1128 C C . VAL A 1 146 ? 65.742 11.465 -28.905 1.00 31.34 146 VAL A C 1
ATOM 1130 O O . VAL A 1 146 ? 64.628 11.724 -29.353 1.00 31.34 146 VAL A O 1
ATOM 1133 N N . ALA A 1 147 ? 66.284 12.092 -27.860 1.00 34.00 147 ALA A N 1
ATOM 1134 C CA . ALA A 1 147 ? 65.762 13.244 -27.134 1.00 34.00 147 ALA A CA 1
ATOM 1135 C C . ALA A 1 147 ? 66.273 14.581 -27.710 1.00 34.00 147 ALA A C 1
ATOM 1137 O O . ALA A 1 147 ? 67.392 14.635 -28.217 1.00 34.00 147 ALA A O 1
ATOM 1138 N N . SER A 1 148 ? 65.494 15.663 -27.571 1.00 31.28 148 SER A N 1
ATOM 1139 C CA . SER A 1 148 ? 65.900 17.085 -27.379 1.00 31.28 148 SER A CA 1
ATOM 1140 C C . SER A 1 148 ? 64.622 17.956 -27.420 1.00 31.28 148 SER A C 1
ATOM 1142 O O . SER A 1 148 ? 63.802 17.757 -28.305 1.00 31.28 148 SER A O 1
ATOM 1144 N N . VAL A 1 149 ? 64.226 18.714 -26.383 1.00 30.75 149 VAL A N 1
ATOM 1145 C CA . VAL A 1 149 ? 64.783 19.945 -25.762 1.00 30.75 149 VAL A CA 1
ATOM 1146 C C . VAL A 1 149 ? 64.330 21.246 -26.461 1.00 30.75 149 VAL A C 1
ATOM 1148 O O . VAL A 1 149 ? 64.565 21.401 -27.653 1.00 30.75 149 VAL A O 1
ATOM 1151 N N . SER A 1 150 ? 63.824 22.195 -25.637 1.00 31.59 150 SER A N 1
ATOM 1152 C CA . SER A 1 150 ? 63.732 23.671 -25.835 1.00 31.59 150 SER A CA 1
ATOM 1153 C C . SER A 1 150 ? 62.499 24.189 -26.610 1.00 31.59 150 SER A C 1
ATOM 1155 O O . SER A 1 150 ? 62.177 23.625 -27.642 1.00 31.59 150 SER A O 1
ATOM 1157 N N . THR A 1 151 ? 61.764 25.264 -26.271 1.00 31.11 151 THR A N 1
ATOM 1158 C CA . THR A 1 151 ? 61.846 26.353 -25.260 1.00 31.11 151 THR A CA 1
ATOM 1159 C C . THR A 1 151 ? 60.594 27.245 -25.371 1.00 31.11 151 THR A C 1
ATOM 1161 O O . THR A 1 151 ? 60.148 27.440 -26.496 1.00 31.11 151 THR A O 1
ATOM 1164 N N . ALA A 1 152 ? 60.204 27.879 -24.248 1.00 33.09 152 ALA A N 1
ATOM 1165 C CA . ALA A 1 152 ? 59.559 29.207 -24.099 1.00 33.09 152 ALA A CA 1
ATOM 1166 C C . ALA A 1 152 ? 58.159 29.420 -24.748 1.00 33.09 152 ALA A C 1
ATOM 1168 O O . ALA A 1 152 ? 57.828 28.809 -25.748 1.00 33.09 152 ALA A O 1
ATOM 1169 N N . ASP A 1 153 ? 57.245 30.252 -24.247 1.00 30.67 153 ASP A N 1
ATOM 1170 C CA . ASP A 1 153 ? 57.420 31.459 -23.447 1.00 30.67 153 ASP A CA 1
ATOM 1171 C C . ASP A 1 153 ? 56.139 31.829 -22.667 1.00 30.67 153 ASP A C 1
ATOM 1173 O O . ASP A 1 153 ? 55.038 31.342 -22.925 1.00 30.67 153 ASP A O 1
ATOM 1177 N N . THR A 1 154 ? 56.352 32.708 -21.701 1.00 36.34 154 THR A N 1
ATOM 1178 C CA . THR A 1 154 ? 55.491 33.217 -20.634 1.00 36.34 154 THR A CA 1
ATOM 1179 C C . THR A 1 154 ? 54.763 34.481 -21.099 1.00 36.34 154 THR A C 1
ATOM 1181 O O . THR A 1 154 ? 55.402 35.293 -21.748 1.00 36.34 154 THR A O 1
ATOM 1184 N N . THR A 1 155 ? 53.521 34.741 -20.663 1.00 36.44 155 THR A N 1
ATOM 1185 C CA . THR A 1 155 ? 53.118 36.092 -20.201 1.00 36.44 155 THR A CA 1
ATOM 1186 C C . THR A 1 155 ? 51.853 36.051 -19.342 1.00 36.44 155 THR A C 1
ATOM 1188 O O . THR A 1 155 ? 50.793 35.613 -19.785 1.00 36.44 155 THR A O 1
ATOM 1191 N N . LEU A 1 156 ? 52.026 36.564 -18.124 1.00 39.09 156 LEU A N 1
ATOM 1192 C CA . LEU A 1 156 ? 51.039 37.053 -17.164 1.00 39.09 156 LEU A CA 1
ATOM 1193 C C . LEU A 1 156 ? 50.323 38.316 -17.671 1.00 39.09 156 LEU A C 1
ATOM 1195 O O . LEU A 1 156 ? 50.946 39.120 -18.361 1.00 39.09 156 LEU A O 1
ATOM 1199 N N . TYR A 1 157 ? 49.087 38.531 -17.215 1.00 38.75 157 TYR A N 1
ATOM 1200 C CA . TYR A 1 157 ? 48.570 39.853 -16.843 1.00 38.75 157 TYR A CA 1
ATOM 1201 C C . TYR A 1 157 ? 47.473 39.671 -15.783 1.00 38.75 157 TYR A C 1
ATOM 1203 O O . TYR A 1 157 ? 46.359 39.255 -16.096 1.00 38.75 157 TYR A O 1
ATOM 1211 N N . ASP A 1 158 ? 47.829 39.973 -14.537 1.00 42.16 158 ASP A N 1
ATOM 1212 C CA . ASP A 1 158 ? 46.908 40.476 -13.519 1.00 42.16 158 ASP A CA 1
ATOM 1213 C C . ASP A 1 158 ? 46.623 41.960 -13.834 1.00 42.16 158 ASP A C 1
ATOM 1215 O O . ASP A 1 158 ? 47.498 42.649 -14.365 1.00 42.16 158 ASP A O 1
ATOM 1219 N N . ASP A 1 159 ? 45.426 42.475 -13.553 1.00 37.53 159 ASP A N 1
ATOM 1220 C CA . ASP A 1 159 ? 45.198 43.275 -12.337 1.00 37.53 159 ASP A CA 1
ATOM 1221 C C . ASP A 1 159 ? 43.784 43.894 -12.305 1.00 37.53 159 ASP A C 1
ATOM 1223 O O . ASP A 1 159 ? 43.096 44.069 -13.313 1.00 37.53 159 ASP A O 1
ATOM 1227 N N . GLU A 1 160 ? 43.381 44.172 -11.075 1.00 49.19 160 GLU A N 1
ATOM 1228 C CA . GLU A 1 160 ? 42.077 44.487 -10.522 1.00 49.19 160 GLU A CA 1
ATOM 1229 C C . GLU A 1 160 ? 41.521 45.890 -10.826 1.00 49.19 160 GLU A C 1
ATOM 1231 O O . GLU A 1 160 ? 42.216 46.799 -11.278 1.00 49.19 160 GLU A O 1
ATOM 1236 N N . THR A 1 161 ? 40.236 46.062 -10.479 1.00 36.69 161 THR A N 1
ATOM 1237 C CA . THR A 1 161 ? 39.568 47.185 -9.762 1.00 36.69 161 THR A CA 1
ATOM 1238 C C . THR A 1 161 ? 38.115 47.258 -10.257 1.00 36.69 161 THR A C 1
ATOM 1240 O O . THR A 1 161 ? 37.857 47.169 -11.448 1.00 36.69 161 THR A O 1
ATOM 1243 N N . GLY A 1 162 ? 37.045 47.374 -9.473 1.00 34.66 162 GLY A N 1
ATOM 1244 C CA . GLY A 1 162 ? 36.806 47.784 -8.093 1.00 34.66 162 GLY A CA 1
ATOM 1245 C C . GLY A 1 162 ? 35.462 48.538 -8.112 1.00 34.66 162 GLY A C 1
ATOM 1246 O O . GLY A 1 162 ? 35.262 49.388 -8.976 1.00 34.66 162 GLY A O 1
ATOM 1247 N N . GLY A 1 163 ? 34.514 48.238 -7.218 1.00 30.72 163 GLY A N 1
ATOM 1248 C CA . GLY A 1 163 ? 33.243 48.978 -7.189 1.00 30.72 163 GLY A CA 1
ATOM 1249 C C . GLY A 1 163 ? 32.183 48.414 -6.248 1.00 30.72 163 GLY A C 1
ATOM 1250 O O . GLY A 1 163 ? 31.402 47.550 -6.625 1.00 30.72 163 GLY A O 1
ATOM 1251 N N . ALA A 1 164 ? 32.162 48.937 -5.024 1.00 38.62 164 ALA A N 1
ATOM 1252 C CA . ALA A 1 164 ? 31.214 48.629 -3.959 1.00 38.62 164 ALA A CA 1
ATOM 1253 C C . ALA A 1 164 ? 29.820 49.260 -4.166 1.00 38.62 164 ALA A C 1
ATOM 1255 O O . ALA A 1 164 ? 29.714 50.375 -4.674 1.00 38.62 164 ALA A O 1
ATOM 1256 N N . SER A 1 165 ? 28.771 48.618 -3.636 1.00 34.28 165 SER A N 1
ATOM 1257 C CA . SER A 1 165 ? 27.601 49.316 -3.082 1.00 34.28 165 SER A CA 1
ATOM 1258 C C . SER A 1 165 ? 26.845 48.426 -2.083 1.00 34.28 165 SER A C 1
ATOM 1260 O O . SER A 1 165 ? 26.425 47.320 -2.412 1.00 34.28 165 SER A O 1
ATOM 1262 N N . LEU A 1 166 ? 26.722 48.931 -0.854 1.00 47.44 166 LEU A N 1
ATOM 1263 C CA . LEU A 1 166 ? 25.898 48.448 0.259 1.00 47.44 166 LEU A CA 1
ATOM 1264 C C . LEU A 1 166 ? 24.507 49.088 0.168 1.00 47.44 166 LEU A C 1
ATOM 1266 O O . LEU A 1 166 ? 24.491 50.307 0.034 1.00 47.44 166 LEU A O 1
ATOM 1270 N N . ILE A 1 167 ? 23.407 48.342 0.371 1.00 42.34 167 ILE A N 1
ATOM 1271 C CA . ILE A 1 167 ? 22.211 48.751 1.155 1.00 42.34 167 ILE A CA 1
ATOM 1272 C C . ILE A 1 167 ? 21.556 47.487 1.757 1.00 42.34 167 ILE A C 1
ATOM 1274 O O . ILE A 1 167 ? 21.527 46.433 1.126 1.00 42.34 167 ILE A O 1
ATOM 1278 N N . ASN A 1 168 ? 21.085 47.637 2.996 1.00 40.38 168 ASN A N 1
ATOM 1279 C CA . ASN A 1 168 ? 20.620 46.641 3.956 1.00 40.38 168 ASN A CA 1
ATOM 1280 C C . ASN A 1 168 ? 19.172 46.118 3.778 1.00 40.38 168 ASN A C 1
ATOM 1282 O O . ASN A 1 168 ? 18.353 46.719 3.086 1.00 40.38 168 ASN A O 1
ATOM 1286 N N . ASP A 1 169 ? 18.911 45.084 4.591 1.00 34.94 169 ASP A N 1
ATOM 1287 C CA . ASP A 1 169 ? 17.717 44.790 5.410 1.00 34.94 169 ASP A CA 1
ATOM 1288 C C . ASP A 1 169 ? 16.598 43.856 4.903 1.00 34.94 169 ASP A C 1
ATOM 1290 O O . ASP A 1 169 ? 15.842 44.139 3.980 1.00 34.94 169 ASP A O 1
ATOM 1294 N N . GLU A 1 170 ? 16.517 42.739 5.643 1.00 41.34 170 GLU A N 1
ATOM 1295 C CA . GLU A 1 170 ? 15.338 42.061 6.199 1.00 41.34 170 GLU A CA 1
ATOM 1296 C C . GLU A 1 170 ? 14.093 41.859 5.318 1.00 41.34 170 GLU A C 1
ATOM 1298 O O . GLU A 1 170 ? 13.274 42.755 5.146 1.00 41.34 170 GLU A O 1
ATOM 1303 N N . LEU A 1 171 ? 13.814 40.590 4.983 1.00 35.06 171 LEU A N 1
ATOM 1304 C CA . LEU A 1 171 ? 12.524 39.995 5.347 1.00 35.06 171 LEU A CA 1
ATOM 1305 C C . LEU A 1 171 ? 12.601 38.462 5.439 1.00 35.06 171 LEU A C 1
ATOM 1307 O O . LEU A 1 171 ? 13.055 37.766 4.534 1.00 35.06 171 LEU A O 1
ATOM 1311 N N . ILE A 1 172 ? 12.126 37.966 6.576 1.00 48.72 172 ILE A N 1
ATOM 1312 C CA . ILE A 1 172 ? 11.965 36.569 6.972 1.00 48.72 172 ILE A CA 1
ATOM 1313 C C . ILE A 1 172 ? 10.968 35.862 6.039 1.00 48.72 172 ILE A C 1
ATOM 1315 O O . ILE A 1 172 ? 9.846 36.328 5.854 1.00 48.72 172 ILE A O 1
ATOM 1319 N N . GLY A 1 173 ? 11.359 34.702 5.507 1.00 33.56 173 GLY A N 1
ATOM 1320 C CA . GLY A 1 173 ? 10.497 33.822 4.718 1.00 33.56 173 GLY A CA 1
ATOM 1321 C C . GLY A 1 173 ? 11.264 32.595 4.234 1.00 33.56 173 GLY A C 1
ATOM 1322 O O . GLY A 1 173 ? 11.703 32.551 3.090 1.00 33.56 173 GLY A O 1
ATOM 1323 N N . GLY A 1 174 ? 11.486 31.628 5.128 1.00 35.31 174 GLY A N 1
ATOM 1324 C CA . GLY A 1 174 ? 12.142 30.367 4.780 1.00 35.31 174 GLY A CA 1
ATOM 1325 C C . GLY A 1 174 ? 11.346 29.586 3.722 1.00 35.31 174 GLY A C 1
ATOM 1326 O O . GLY A 1 174 ? 10.113 29.599 3.765 1.00 35.31 174 GLY A O 1
ATOM 1327 N N . PRO A 1 175 ? 12.010 28.907 2.771 1.00 37.19 175 PRO A N 1
ATOM 1328 C CA . PRO A 1 175 ? 11.322 28.036 1.835 1.00 37.19 175 PRO A CA 1
ATOM 1329 C C . PRO A 1 175 ? 10.814 26.800 2.582 1.00 37.19 175 PRO A C 1
ATOM 1331 O O . PRO A 1 175 ? 11.588 26.037 3.159 1.00 37.19 175 PRO A O 1
ATOM 1334 N N . VAL A 1 176 ? 9.496 26.612 2.567 1.00 37.25 176 VAL A N 1
ATOM 1335 C CA . VAL A 1 176 ? 8.861 25.337 2.900 1.00 37.25 176 VAL A CA 1
ATOM 1336 C C . VAL A 1 176 ? 9.346 24.331 1.859 1.00 37.25 176 VAL A C 1
ATOM 1338 O O . VAL A 1 176 ? 8.994 24.431 0.684 1.00 37.25 176 VAL A O 1
ATOM 1341 N N . ALA A 1 177 ? 10.217 23.417 2.283 1.00 36.12 177 ALA A N 1
ATOM 1342 C CA . ALA A 1 177 ? 10.600 22.260 1.495 1.00 36.12 177 ALA A CA 1
ATOM 1343 C C . ALA A 1 177 ? 9.365 21.362 1.361 1.00 36.12 177 ALA A C 1
ATOM 1345 O O . ALA A 1 177 ? 8.918 20.745 2.325 1.00 36.12 177 ALA A O 1
ATOM 1346 N N . ASP A 1 178 ? 8.788 21.369 0.165 1.00 33.28 178 ASP A N 1
ATOM 1347 C CA . ASP A 1 178 ? 7.695 20.499 -0.246 1.00 33.28 178 ASP A CA 1
ATOM 1348 C C . ASP A 1 178 ? 8.270 19.087 -0.436 1.00 33.28 178 ASP A C 1
ATOM 1350 O O . ASP A 1 178 ? 8.834 18.740 -1.474 1.00 33.28 178 ASP A O 1
ATOM 1354 N N . THR A 1 179 ? 8.241 18.303 0.639 1.00 42.22 179 THR A N 1
ATOM 1355 C CA . THR A 1 179 ? 8.578 16.880 0.653 1.00 42.22 179 THR A CA 1
ATOM 1356 C C . THR A 1 179 ? 7.410 16.100 0.056 1.00 42.22 179 THR A C 1
ATOM 1358 O O . THR A 1 179 ? 6.452 15.780 0.759 1.00 42.22 179 THR A O 1
ATOM 1361 N N . GLY A 1 180 ? 7.479 15.806 -1.243 1.00 34.62 180 GLY A N 1
ATOM 1362 C CA . GLY A 1 180 ? 6.453 15.048 -1.955 1.00 34.62 180 GLY A CA 1
ATOM 1363 C C . GLY A 1 180 ? 7.037 14.041 -2.945 1.00 34.62 180 GLY A C 1
ATOM 1364 O O . GLY A 1 180 ? 7.287 14.399 -4.089 1.00 34.62 180 GLY A O 1
ATOM 1365 N N . LEU A 1 181 ? 7.150 12.788 -2.480 1.00 38.38 181 LEU A N 1
ATOM 1366 C CA . LEU A 1 181 ? 7.203 11.510 -3.221 1.00 38.38 181 LEU A CA 1
ATOM 1367 C C . LEU A 1 181 ? 8.456 11.197 -4.080 1.00 38.38 181 LEU A C 1
ATOM 1369 O O . LEU A 1 181 ? 8.649 11.805 -5.132 1.00 38.38 181 LEU A O 1
ATOM 1373 N N . PRO A 1 182 ? 9.263 10.177 -3.705 1.00 42.16 182 PRO A N 1
ATOM 1374 C CA . PRO A 1 182 ? 10.472 9.797 -4.426 1.00 42.16 182 PRO A CA 1
ATOM 1375 C C . PRO A 1 182 ? 10.351 8.423 -5.114 1.00 42.16 182 PRO A C 1
ATOM 1377 O O . PRO A 1 182 ? 11.085 7.520 -4.760 1.00 42.16 182 PRO A O 1
ATOM 1380 N N . PHE A 1 183 ? 9.483 8.246 -6.115 1.00 40.97 183 PHE A N 1
ATOM 1381 C CA . PHE A 1 183 ? 9.551 7.074 -7.014 1.00 40.97 183 PHE A CA 1
ATOM 1382 C C . PHE A 1 183 ? 9.118 7.458 -8.433 1.00 40.97 183 PHE A C 1
ATOM 1384 O O . PHE A 1 183 ? 8.031 7.143 -8.904 1.00 40.97 183 PHE A O 1
ATOM 1391 N N . GLY A 1 184 ? 9.978 8.209 -9.122 1.00 38.66 184 GLY A N 1
ATOM 1392 C CA . GLY A 1 184 ? 9.855 8.457 -10.555 1.00 38.66 184 GLY A CA 1
ATOM 1393 C C . GLY A 1 184 ? 10.837 7.575 -11.312 1.00 38.66 184 GLY A C 1
ATOM 1394 O O . GLY A 1 184 ? 12.014 7.914 -11.400 1.00 38.66 184 GLY A O 1
ATOM 1395 N N . MET A 1 185 ? 10.375 6.460 -11.881 1.00 42.50 185 MET A N 1
ATOM 1396 C CA . MET A 1 185 ? 11.138 5.765 -12.920 1.00 42.50 185 MET A CA 1
ATOM 1397 C C . MET A 1 185 ? 11.350 6.730 -14.096 1.00 42.50 185 MET A C 1
ATOM 1399 O O . MET A 1 185 ? 10.404 7.127 -14.778 1.00 42.50 185 MET A O 1
ATOM 1403 N N . HIS A 1 186 ? 12.602 7.136 -14.304 1.00 45.62 186 HIS A N 1
ATOM 1404 C CA . HIS A 1 186 ? 13.022 8.045 -15.366 1.00 45.62 186 HIS A CA 1
ATOM 1405 C C . HIS A 1 186 ? 12.829 7.409 -16.752 1.00 45.62 186 HIS A C 1
ATOM 1407 O O . HIS A 1 186 ? 13.705 6.716 -17.262 1.00 45.62 186 HIS A O 1
ATOM 1413 N N . VAL A 1 187 ? 11.701 7.705 -17.398 1.00 47.59 187 VAL A N 1
ATOM 1414 C CA . VAL A 1 187 ? 11.455 7.414 -18.825 1.00 47.59 187 VAL A CA 1
ATOM 1415 C C . VAL A 1 187 ? 12.339 8.287 -19.745 1.00 47.59 187 VAL A C 1
ATOM 1417 O O . VAL A 1 187 ? 12.519 7.981 -20.922 1.00 47.59 187 VAL A O 1
ATOM 1420 N N . ASP A 1 188 ? 12.961 9.341 -19.210 1.00 54.66 188 ASP A N 1
ATOM 1421 C CA . ASP A 1 188 ? 13.729 10.323 -19.985 1.00 54.66 188 ASP A CA 1
ATOM 1422 C C . ASP A 1 188 ? 15.116 9.828 -20.460 1.00 54.66 188 ASP A C 1
ATOM 1424 O O . ASP A 1 188 ? 15.655 10.353 -21.436 1.00 54.66 188 ASP A O 1
ATOM 1428 N N . THR A 1 189 ? 15.697 8.787 -19.851 1.00 60.44 189 THR A N 1
ATOM 1429 C CA . THR A 1 189 ? 17.092 8.378 -20.133 1.00 60.44 189 THR A CA 1
ATOM 1430 C C . THR A 1 189 ? 17.277 7.722 -21.506 1.00 60.44 189 THR A C 1
ATOM 1432 O O . THR A 1 189 ? 18.251 8.009 -22.202 1.00 60.44 189 THR A O 1
ATOM 1435 N N . TYR A 1 190 ? 16.319 6.910 -21.965 1.00 64.38 190 TYR A N 1
ATOM 1436 C CA . TYR A 1 190 ? 16.419 6.227 -23.264 1.00 64.38 190 TYR A CA 1
ATOM 1437 C C . TYR A 1 190 ? 16.361 7.200 -24.455 1.00 64.38 190 TYR A C 1
ATOM 1439 O O . TYR A 1 190 ? 17.088 7.055 -25.446 1.00 64.38 190 TYR A O 1
ATOM 1447 N N . ALA A 1 191 ? 15.514 8.228 -24.353 1.00 64.75 191 ALA A N 1
ATOM 1448 C CA . ALA A 1 191 ? 15.406 9.265 -25.374 1.00 64.75 191 ALA A CA 1
ATOM 1449 C C . ALA A 1 191 ? 16.690 10.107 -25.445 1.00 64.75 191 ALA A C 1
ATOM 1451 O O . ALA A 1 191 ? 17.190 10.385 -26.538 1.00 64.75 191 ALA A O 1
ATOM 1452 N N . GLU A 1 192 ? 17.268 10.458 -24.294 1.00 68.31 192 GLU A N 1
ATOM 1453 C CA . GLU A 1 192 ? 18.535 11.187 -24.233 1.00 68.31 192 GLU A CA 1
ATOM 1454 C C . GLU A 1 192 ? 19.704 10.399 -24.830 1.00 68.31 192 GLU A C 1
ATOM 1456 O O . GLU A 1 192 ? 20.505 10.960 -25.585 1.00 68.31 192 GLU A O 1
ATOM 1461 N N . ASP A 1 193 ? 19.801 9.104 -24.540 1.00 73.19 193 ASP A N 1
ATOM 1462 C CA . ASP A 1 193 ? 20.884 8.262 -25.052 1.00 73.19 193 ASP A CA 1
ATOM 1463 C C . ASP A 1 193 ? 20.783 8.050 -26.564 1.00 73.19 193 ASP A C 1
ATOM 1465 O O . ASP A 1 193 ? 21.796 8.094 -27.275 1.00 73.19 193 ASP A O 1
ATOM 1469 N N . THR A 1 194 ? 19.559 7.942 -27.084 1.00 73.69 194 THR A N 1
ATOM 1470 C CA . THR A 1 194 ? 19.305 7.895 -28.528 1.00 73.69 194 THR A CA 1
ATOM 1471 C C . THR A 1 194 ? 19.734 9.201 -29.205 1.00 73.69 194 THR A C 1
ATOM 1473 O O . THR A 1 194 ? 20.447 9.173 -30.212 1.00 73.69 194 THR A O 1
ATOM 1476 N N . ILE A 1 195 ? 19.391 10.358 -28.625 1.00 74.31 195 ILE A N 1
ATOM 1477 C CA . ILE A 1 195 ? 19.813 11.673 -29.140 1.00 74.31 195 ILE A CA 1
ATOM 1478 C C . ILE A 1 195 ? 21.344 11.795 -29.130 1.00 74.31 195 ILE A C 1
ATOM 1480 O O . ILE A 1 195 ? 21.938 12.207 -30.130 1.00 74.31 195 ILE A O 1
ATOM 1484 N N . LYS A 1 196 ? 22.008 11.393 -28.039 1.00 79.69 196 LYS A N 1
ATOM 1485 C CA . LYS A 1 196 ? 23.479 11.407 -27.936 1.00 79.69 196 LYS A CA 1
ATOM 1486 C C . LYS A 1 196 ? 24.136 10.488 -28.968 1.00 79.69 196 LYS A C 1
ATOM 1488 O O . LYS A 1 196 ? 25.189 10.829 -29.506 1.00 79.69 196 LYS A O 1
ATOM 1493 N N . SER A 1 197 ? 23.538 9.333 -29.259 1.00 84.31 197 SER A N 1
ATOM 1494 C CA . SER A 1 197 ? 24.023 8.415 -30.295 1.00 84.31 197 SER A CA 1
ATOM 1495 C C . SER A 1 197 ? 23.973 9.050 -31.690 1.00 84.31 197 SER A C 1
ATOM 1497 O O . SER A 1 197 ? 24.997 9.123 -32.373 1.00 84.31 197 SER A O 1
ATOM 1499 N N . LEU A 1 198 ? 22.826 9.625 -32.065 1.00 77.50 198 LEU A N 1
ATOM 1500 C CA . LEU A 1 198 ? 22.632 10.260 -33.375 1.00 77.50 198 LEU A CA 1
ATOM 1501 C C . LEU A 1 198 ? 23.551 11.473 -33.590 1.00 77.50 198 LEU A C 1
ATOM 1503 O O . LEU A 1 198 ? 24.050 11.698 -34.695 1.00 77.50 198 LEU A O 1
ATOM 1507 N N . LEU A 1 199 ? 23.829 12.244 -32.533 1.00 79.69 199 LEU A N 1
ATOM 1508 C CA . LEU A 1 199 ? 24.787 13.352 -32.597 1.00 79.69 199 LEU A CA 1
ATOM 1509 C C . LEU A 1 199 ? 26.216 12.868 -32.897 1.00 79.69 199 LEU A C 1
ATOM 1511 O O . LEU A 1 199 ? 26.902 13.484 -33.714 1.00 79.69 199 LEU A O 1
ATOM 1515 N N . ARG A 1 200 ? 26.645 11.742 -32.307 1.00 86.94 200 ARG A N 1
ATOM 1516 C CA . ARG A 1 200 ? 27.967 11.143 -32.577 1.00 86.94 200 ARG A CA 1
ATOM 1517 C C . ARG A 1 200 ? 28.091 10.643 -34.013 1.00 86.94 200 ARG A C 1
ATOM 1519 O O . ARG A 1 200 ? 29.117 10.881 -34.650 1.00 86.94 200 ARG A O 1
ATOM 1526 N N . GLU A 1 201 ? 27.055 9.995 -34.544 1.00 83.69 201 GLU A N 1
ATOM 1527 C CA . GLU A 1 201 ? 27.047 9.564 -35.947 1.00 83.69 201 GLU A CA 1
ATOM 1528 C C . GLU A 1 201 ? 27.148 10.750 -36.906 1.00 83.69 201 GLU A C 1
ATOM 1530 O O . GLU A 1 201 ? 27.990 10.739 -37.806 1.00 83.69 201 GLU A O 1
ATOM 1535 N N . ARG A 1 202 ? 26.352 11.806 -36.694 1.00 88.00 202 ARG A N 1
ATOM 1536 C CA . ARG A 1 202 ? 26.407 13.030 -37.509 1.00 88.00 202 ARG A CA 1
ATOM 1537 C C . ARG A 1 202 ? 27.824 13.606 -37.568 1.00 88.00 202 ARG A C 1
ATOM 1539 O O . ARG A 1 202 ? 28.300 13.966 -38.646 1.00 88.00 202 ARG A O 1
ATOM 1546 N N . ASP A 1 203 ? 28.492 13.698 -36.422 1.00 85.00 203 ASP A N 1
ATOM 1547 C CA . ASP A 1 203 ? 29.830 14.284 -36.335 1.00 85.00 203 ASP A CA 1
ATOM 1548 C C . ASP A 1 203 ? 30.888 13.395 -37.011 1.00 85.00 203 ASP A C 1
ATOM 1550 O O . ASP A 1 203 ? 31.766 13.908 -37.711 1.00 85.00 203 ASP A O 1
ATOM 1554 N N . SER A 1 204 ? 30.747 12.069 -36.909 1.00 87.12 204 SER A N 1
ATOM 1555 C CA . SER A 1 204 ? 31.565 11.101 -37.653 1.00 87.12 204 SER A CA 1
ATOM 1556 C C . SER A 1 204 ? 31.420 11.269 -39.173 1.00 87.12 204 SER A C 1
ATOM 1558 O O . SER A 1 204 ? 32.419 11.404 -39.889 1.00 87.12 204 SER A O 1
ATOM 1560 N N . TRP A 1 205 ? 30.184 11.364 -39.679 1.00 82.25 205 TRP A N 1
ATOM 1561 C CA . TRP A 1 205 ? 29.919 11.588 -41.105 1.00 82.25 205 TRP A CA 1
ATOM 1562 C C . TRP A 1 205 ? 30.489 12.919 -41.606 1.00 82.25 205 TRP A C 1
ATOM 1564 O O . TRP A 1 205 ? 31.054 12.981 -42.702 1.00 82.25 205 TRP A O 1
ATOM 1574 N N . LYS A 1 206 ? 30.403 13.979 -40.794 1.00 87.00 206 LYS A N 1
ATOM 1575 C CA . LYS A 1 206 ? 30.975 15.293 -41.116 1.00 87.00 206 LYS A CA 1
ATOM 1576 C C . LYS A 1 206 ? 32.503 15.240 -41.230 1.00 87.00 206 LYS A C 1
ATOM 1578 O O . LYS A 1 206 ? 33.054 15.732 -42.215 1.00 87.00 206 LYS A O 1
ATOM 1583 N N . ALA A 1 207 ? 33.179 14.585 -40.285 1.00 87.75 207 ALA A N 1
ATOM 1584 C CA . ALA A 1 207 ? 34.630 14.402 -40.329 1.00 87.75 207 ALA A CA 1
ATOM 1585 C C . ALA A 1 207 ? 35.073 13.567 -41.549 1.00 87.75 207 ALA A C 1
ATOM 1587 O O . ALA A 1 207 ? 36.066 13.892 -42.209 1.00 87.75 207 ALA A O 1
ATOM 1588 N N . GLY A 1 208 ? 34.311 12.522 -41.894 1.00 83.62 208 GLY A N 1
ATOM 1589 C CA . GLY A 1 208 ? 34.533 11.726 -43.103 1.00 83.62 208 GLY A CA 1
ATOM 1590 C C . GLY A 1 208 ? 34.427 12.560 -44.383 1.00 83.62 208 GLY A C 1
ATOM 1591 O O . GLY A 1 208 ? 35.317 12.508 -45.236 1.00 83.62 208 GLY A O 1
ATOM 1592 N N . ALA A 1 209 ? 33.387 13.390 -44.495 1.00 81.06 209 ALA A N 1
ATOM 1593 C CA . ALA A 1 209 ? 33.188 14.276 -45.639 1.00 81.06 209 ALA A CA 1
ATOM 1594 C C . ALA A 1 209 ? 34.338 15.288 -45.807 1.00 81.06 209 ALA A C 1
ATOM 1596 O O . ALA A 1 209 ? 34.846 15.460 -46.917 1.00 81.06 209 ALA A O 1
ATOM 1597 N N . GLU A 1 210 ? 34.811 15.904 -44.718 1.00 85.62 210 GLU A N 1
ATOM 1598 C CA . GLU A 1 210 ? 35.959 16.824 -44.749 1.00 85.62 210 GLU A CA 1
ATOM 1599 C C . GLU A 1 210 ? 37.255 16.125 -45.193 1.00 85.62 210 GLU A C 1
ATOM 1601 O O . GLU A 1 210 ? 38.021 16.672 -45.993 1.00 85.62 210 GLU A O 1
ATOM 1606 N N . LYS A 1 211 ? 37.492 14.891 -44.727 1.00 90.12 211 LYS A N 1
ATOM 1607 C CA . LYS A 1 211 ? 38.649 14.084 -45.141 1.00 90.12 211 LYS A CA 1
ATOM 1608 C C . LYS A 1 211 ? 38.616 13.778 -46.640 1.00 90.12 211 LYS A C 1
ATOM 1610 O O . LYS A 1 211 ? 39.638 13.921 -47.313 1.00 90.12 211 LYS A O 1
ATOM 1615 N N . HIS A 1 212 ? 37.458 13.386 -47.170 1.00 82.50 212 HIS A N 1
ATOM 1616 C CA . HIS A 1 212 ? 37.296 13.143 -48.603 1.00 82.50 212 HIS A CA 1
ATOM 1617 C C . HIS A 1 212 ? 37.463 14.425 -49.425 1.00 82.50 212 HIS A C 1
ATOM 1619 O O . HIS A 1 212 ? 38.138 14.386 -50.450 1.00 82.50 212 HIS A O 1
ATOM 1625 N N . SER A 1 213 ? 36.939 15.561 -48.952 1.00 84.81 213 SER A N 1
ATOM 1626 C CA . SER A 1 213 ? 37.124 16.865 -49.605 1.00 84.81 213 SER A CA 1
ATOM 1627 C C . SER A 1 213 ? 38.607 17.216 -49.768 1.00 84.81 213 SER A C 1
ATOM 1629 O O . SER A 1 213 ? 39.048 17.522 -50.873 1.00 84.81 213 SER A O 1
ATOM 1631 N N . LYS A 1 214 ? 39.413 17.073 -48.704 1.00 89.56 214 LYS A N 1
ATOM 1632 C CA . LYS A 1 214 ? 40.869 17.308 -48.765 1.00 89.56 214 LYS A CA 1
ATOM 1633 C C . LYS A 1 214 ? 41.575 16.367 -49.745 1.00 89.56 214 LYS A C 1
ATOM 1635 O O . LYS A 1 214 ? 42.440 16.798 -50.502 1.00 89.56 214 LYS A O 1
ATOM 1640 N N . ALA A 1 215 ? 41.196 15.087 -49.760 1.00 85.06 215 ALA A N 1
ATOM 1641 C CA . ALA A 1 215 ? 41.766 14.114 -50.691 1.00 85.06 215 ALA A CA 1
ATOM 1642 C C . ALA A 1 215 ? 41.461 14.460 -52.161 1.00 85.06 215 ALA A C 1
ATOM 1644 O O . ALA A 1 215 ? 42.323 14.270 -53.024 1.00 85.06 215 ALA A O 1
ATOM 1645 N N . TYR A 1 216 ? 40.264 14.991 -52.438 1.00 80.62 216 TYR A N 1
ATOM 1646 C CA . TYR A 1 216 ? 39.885 15.495 -53.759 1.00 80.62 216 TYR A CA 1
ATOM 1647 C C . TYR A 1 216 ? 40.721 16.711 -54.168 1.00 80.62 216 TYR A C 1
ATOM 1649 O O . TYR A 1 216 ? 41.291 16.693 -55.256 1.00 80.62 216 TYR A O 1
ATOM 1657 N N . GLU A 1 217 ? 40.878 17.711 -53.296 1.00 86.50 217 GLU A N 1
ATOM 1658 C CA . GLU A 1 217 ? 41.719 18.890 -53.571 1.00 86.50 217 GLU A CA 1
ATOM 1659 C C . GLU A 1 217 ? 43.184 18.513 -53.856 1.00 86.50 217 GLU A C 1
ATOM 1661 O O . GLU A 1 217 ? 43.832 19.082 -54.739 1.00 86.50 217 GLU A O 1
ATOM 1666 N N . ASP A 1 218 ? 43.729 17.529 -53.135 1.00 83.50 218 ASP A N 1
ATOM 1667 C CA . ASP A 1 218 ? 45.090 17.034 -53.359 1.00 83.50 218 ASP A CA 1
ATOM 1668 C C . ASP A 1 218 ? 45.222 16.222 -54.657 1.00 83.50 218 ASP A C 1
ATOM 1670 O O . ASP A 1 218 ? 46.279 16.232 -55.301 1.00 83.50 218 ASP A O 1
ATOM 1674 N N . LEU A 1 219 ? 44.179 15.485 -55.057 1.00 79.75 219 LEU A N 1
ATOM 1675 C CA . LEU A 1 219 ? 44.135 14.812 -56.356 1.00 79.75 219 LEU A CA 1
ATOM 1676 C C . LEU A 1 219 ? 44.062 15.837 -57.491 1.00 79.75 219 LEU A C 1
ATOM 1678 O O . LEU A 1 219 ? 44.853 15.759 -58.428 1.00 79.75 219 LEU A O 1
ATOM 1682 N N . GLU A 1 220 ? 43.189 16.833 -57.367 1.00 81.31 220 GLU A N 1
ATOM 1683 C CA . GLU A 1 220 ? 43.041 17.937 -58.312 1.00 81.31 220 GLU A CA 1
ATOM 1684 C C . GLU A 1 220 ? 44.375 18.683 -58.498 1.00 81.31 220 GLU A C 1
ATOM 1686 O O . GLU A 1 220 ? 44.870 18.814 -59.620 1.00 81.31 220 GLU A O 1
ATOM 1691 N N . ARG A 1 221 ? 45.062 19.039 -57.401 1.00 82.81 221 ARG A N 1
ATOM 1692 C CA . ARG A 1 221 ? 46.411 19.639 -57.441 1.00 82.81 221 ARG A CA 1
ATOM 1693 C C . ARG A 1 221 ? 47.471 18.755 -58.105 1.00 82.81 221 ARG A C 1
ATOM 1695 O O . ARG A 1 221 ? 48.461 19.285 -58.615 1.00 82.81 221 ARG A O 1
ATOM 1702 N N . ARG A 1 222 ? 47.344 17.425 -58.054 1.00 81.25 222 ARG A N 1
ATOM 1703 C CA . ARG A 1 222 ? 48.257 16.492 -58.747 1.00 81.25 222 ARG A CA 1
ATOM 1704 C C . ARG A 1 222 ? 47.953 16.424 -60.239 1.00 81.25 222 ARG A C 1
ATOM 1706 O O . ARG A 1 222 ? 48.881 16.480 -61.040 1.00 81.25 222 ARG A O 1
ATOM 1713 N N . VAL A 1 223 ? 46.675 16.362 -60.604 1.00 76.06 223 VAL A N 1
ATOM 1714 C CA . VAL A 1 223 ? 46.232 16.347 -62.004 1.00 76.06 223 VAL A CA 1
ATOM 1715 C C . VAL A 1 223 ? 46.640 17.642 -62.710 1.00 76.06 223 VAL A C 1
ATOM 1717 O O . VAL A 1 223 ? 47.289 17.568 -63.750 1.00 76.06 223 VAL A O 1
ATOM 1720 N N . TYR A 1 224 ? 46.391 18.815 -62.115 1.00 77.44 224 TYR A N 1
ATOM 1721 C CA . TYR A 1 224 ? 46.802 20.096 -62.709 1.00 77.44 224 TYR A CA 1
ATOM 1722 C C . TYR A 1 224 ? 48.322 20.255 -62.824 1.00 77.44 224 TYR A C 1
ATOM 1724 O O . TYR A 1 224 ? 48.800 20.803 -63.814 1.00 77.44 224 TYR A O 1
ATOM 1732 N N . ARG A 1 225 ? 49.102 19.743 -61.861 1.00 77.00 225 ARG A N 1
ATOM 1733 C CA . ARG A 1 225 ? 50.573 19.743 -61.966 1.00 77.00 225 ARG A CA 1
ATOM 1734 C C . ARG A 1 225 ? 51.079 18.887 -63.126 1.00 77.00 225 ARG A C 1
ATOM 1736 O O . ARG A 1 225 ? 52.050 19.271 -63.768 1.00 77.00 225 ARG A O 1
ATOM 1743 N N . ASN A 1 226 ? 50.419 17.766 -63.408 1.00 67.31 226 ASN A N 1
ATOM 1744 C CA . ASN A 1 226 ? 50.829 16.844 -64.466 1.00 67.31 226 ASN A CA 1
ATOM 1745 C C . ASN A 1 226 ? 50.306 17.251 -65.857 1.00 67.31 226 ASN A C 1
ATOM 1747 O O . ASN A 1 226 ? 50.943 16.931 -66.854 1.00 67.31 226 ASN A O 1
ATOM 1751 N N . ALA A 1 227 ? 49.190 17.982 -65.941 1.00 61.44 227 ALA A N 1
ATOM 1752 C CA . ALA A 1 227 ? 48.576 18.398 -67.208 1.00 61.44 227 ALA A CA 1
ATOM 1753 C C . ALA A 1 227 ? 49.317 19.542 -67.938 1.00 61.44 227 ALA A C 1
ATOM 1755 O O . ALA A 1 227 ? 49.056 19.785 -69.113 1.00 61.44 227 ALA A O 1
ATOM 1756 N N . ILE A 1 228 ? 50.250 20.243 -67.279 1.00 55.41 228 ILE A N 1
ATOM 1757 C CA . ILE A 1 228 ? 50.964 21.403 -67.856 1.00 55.41 228 ILE A CA 1
ATOM 1758 C C . ILE A 1 228 ? 52.143 20.992 -68.767 1.00 55.41 228 ILE A C 1
ATOM 1760 O O . ILE A 1 228 ? 52.658 21.820 -69.517 1.00 55.41 228 ILE A O 1
ATOM 1764 N N . VAL A 1 229 ? 52.542 19.716 -68.800 1.00 54.66 229 VAL A N 1
ATOM 1765 C CA . VAL A 1 229 ? 53.643 19.242 -69.660 1.00 54.66 229 VAL A CA 1
ATOM 1766 C C . VAL A 1 229 ? 53.101 18.363 -70.793 1.00 54.66 229 VAL A C 1
ATOM 1768 O O . VAL A 1 229 ? 53.134 17.143 -70.723 1.00 54.66 229 VAL A O 1
ATOM 1771 N N . GLY A 1 230 ? 52.569 19.040 -71.816 1.00 54.84 230 GLY A N 1
ATOM 1772 C CA . GLY A 1 230 ? 52.390 18.618 -73.213 1.00 54.84 230 GLY A CA 1
ATOM 1773 C C . GLY A 1 230 ? 52.024 17.163 -73.538 1.00 54.84 230 GLY A C 1
ATOM 1774 O O . GLY A 1 230 ? 52.907 16.317 -73.602 1.00 54.84 230 GLY A O 1
ATOM 1775 N N . ALA A 1 231 ? 50.764 16.927 -73.915 1.00 51.56 231 ALA A N 1
ATOM 1776 C CA . ALA A 1 231 ? 50.346 16.040 -75.014 1.00 51.56 231 ALA A CA 1
ATOM 1777 C C . ALA A 1 231 ? 48.813 16.055 -75.132 1.00 51.56 231 ALA A C 1
ATOM 1779 O O . ALA A 1 231 ? 48.116 16.148 -74.121 1.00 51.56 231 ALA A O 1
ATOM 1780 N N . ASP A 1 232 ? 48.301 15.941 -76.357 1.00 64.06 232 ASP A N 1
ATOM 1781 C CA . ASP A 1 232 ? 46.885 15.718 -76.653 1.00 64.06 232 ASP A CA 1
ATOM 1782 C C . ASP A 1 232 ? 46.318 14.593 -75.771 1.00 64.06 232 ASP A C 1
ATOM 1784 O O . ASP A 1 232 ? 46.714 13.430 -75.892 1.00 64.06 232 ASP A O 1
ATOM 1788 N N . LEU A 1 233 ? 45.406 14.938 -74.854 1.00 66.44 233 LEU A N 1
ATOM 1789 C CA . LEU A 1 233 ? 44.730 13.959 -74.006 1.00 66.44 233 LEU A CA 1
ATOM 1790 C C . LEU A 1 233 ? 43.964 12.978 -74.910 1.00 66.44 233 LEU A C 1
ATOM 1792 O O . LEU A 1 233 ? 43.133 13.421 -75.709 1.00 66.44 233 LEU A O 1
ATOM 1796 N N . PRO A 1 234 ? 44.206 11.658 -74.796 1.00 76.38 234 PRO A N 1
ATOM 1797 C CA . PRO A 1 234 ? 43.469 10.656 -75.554 1.00 76.38 234 PRO A CA 1
ATOM 1798 C C . PRO A 1 234 ? 41.957 10.871 -75.437 1.00 76.38 234 PRO A C 1
ATOM 1800 O O . PRO A 1 234 ? 41.446 11.140 -74.350 1.00 76.38 234 PRO A O 1
ATOM 1803 N N . THR A 1 235 ? 41.226 10.711 -76.542 1.00 76.75 235 THR A N 1
ATOM 1804 C CA . THR A 1 235 ? 39.770 10.939 -76.613 1.00 76.75 235 THR A CA 1
ATOM 1805 C C . THR A 1 235 ? 38.981 10.152 -75.555 1.00 76.75 235 THR A C 1
ATOM 1807 O O . THR A 1 235 ? 37.967 10.639 -75.063 1.00 76.75 235 THR A O 1
ATOM 1810 N N . ASP A 1 236 ? 39.473 8.978 -75.141 1.00 80.00 236 ASP A N 1
ATOM 1811 C CA . ASP A 1 236 ? 38.907 8.186 -74.037 1.00 80.00 236 ASP A CA 1
ATOM 1812 C C . ASP A 1 236 ? 38.948 8.927 -72.686 1.00 80.00 236 ASP A C 1
ATOM 1814 O O . ASP A 1 236 ? 37.973 8.931 -71.934 1.00 80.00 236 ASP A O 1
ATOM 1818 N N . ILE A 1 237 ? 40.041 9.639 -72.397 1.00 80.19 237 ILE A N 1
ATOM 1819 C CA . ILE A 1 237 ? 40.177 10.421 -71.162 1.00 80.19 237 ILE A CA 1
ATOM 1820 C C . ILE A 1 237 ? 39.200 11.601 -71.168 1.00 80.19 237 ILE A C 1
ATOM 1822 O O . ILE A 1 237 ? 38.557 11.854 -70.150 1.00 80.19 237 ILE A O 1
ATOM 1826 N N . ILE A 1 238 ? 39.017 12.265 -72.315 1.00 79.31 238 ILE A N 1
ATOM 1827 C CA . ILE A 1 238 ? 38.020 13.337 -72.483 1.00 79.31 238 ILE A CA 1
ATOM 1828 C C . ILE A 1 238 ? 36.599 12.789 -72.275 1.00 79.31 238 ILE A C 1
ATOM 1830 O O . ILE A 1 238 ? 35.804 13.392 -71.557 1.00 79.31 238 ILE A O 1
ATOM 1834 N N . GLY A 1 239 ? 36.287 11.615 -72.836 1.00 84.56 239 GLY A N 1
ATOM 1835 C CA . GLY A 1 239 ? 34.997 10.949 -72.632 1.00 84.56 239 GLY A CA 1
ATOM 1836 C C . GLY A 1 239 ? 34.720 10.628 -71.160 1.00 84.56 239 GLY A C 1
ATOM 1837 O O . GLY A 1 239 ? 33.628 10.899 -70.659 1.00 84.56 239 GLY A O 1
ATOM 1838 N N . ARG A 1 240 ? 35.723 10.117 -70.436 1.00 86.19 240 ARG A N 1
ATOM 1839 C CA . ARG A 1 240 ? 35.623 9.837 -68.994 1.00 86.19 240 ARG A CA 1
ATOM 1840 C C . ARG A 1 240 ? 35.494 11.107 -68.151 1.00 86.19 240 ARG A C 1
ATOM 1842 O O . ARG A 1 240 ? 34.750 11.089 -67.174 1.00 86.19 240 ARG A O 1
ATOM 1849 N N . LEU A 1 241 ? 36.171 12.194 -68.526 1.00 82.94 241 LEU A N 1
ATOM 1850 C CA . LEU A 1 241 ? 36.037 13.507 -67.882 1.00 82.94 241 LEU A CA 1
ATOM 1851 C C . LEU A 1 241 ? 34.623 14.069 -68.041 1.00 82.94 241 LEU A C 1
ATOM 1853 O O . LEU A 1 241 ? 34.015 14.433 -67.040 1.00 82.94 241 LEU A O 1
ATOM 1857 N N . ASN A 1 242 ? 34.063 14.037 -69.252 1.00 84.25 242 ASN A N 1
ATOM 1858 C CA . ASN A 1 242 ? 32.690 14.490 -69.499 1.00 84.25 242 ASN A CA 1
ATOM 1859 C C . ASN A 1 242 ? 31.657 13.646 -68.729 1.00 84.25 242 ASN A C 1
ATOM 1861 O O . ASN A 1 242 ? 30.679 14.177 -68.204 1.00 84.25 242 ASN A O 1
ATOM 1865 N N . LEU A 1 243 ? 31.874 12.328 -68.623 1.00 92.25 243 LEU A N 1
ATOM 1866 C CA . LEU A 1 243 ? 31.015 11.450 -67.822 1.00 92.25 243 LEU A CA 1
ATOM 1867 C C . LEU A 1 243 ? 31.103 11.783 -66.323 1.00 92.25 243 LEU A C 1
ATOM 1869 O O . LEU A 1 243 ? 30.082 11.812 -65.636 1.00 92.25 243 LEU A O 1
ATOM 1873 N N . LEU A 1 244 ? 32.307 12.066 -65.820 1.00 87.50 244 LEU A N 1
ATOM 1874 C CA . LEU A 1 244 ? 32.519 12.464 -64.429 1.00 87.50 244 LEU A CA 1
ATOM 1875 C C . LEU A 1 244 ? 31.916 13.844 -64.127 1.00 87.50 244 LEU A C 1
ATOM 1877 O O . LEU A 1 244 ? 31.329 14.030 -63.061 1.00 87.50 244 LEU A O 1
ATOM 1881 N N . GLU A 1 245 ? 32.017 14.793 -65.056 1.00 89.56 245 GLU A N 1
ATOM 1882 C CA . GLU A 1 245 ? 31.394 16.116 -64.954 1.00 89.56 245 GLU A CA 1
ATOM 1883 C C . GLU A 1 245 ? 29.865 15.994 -64.901 1.00 89.56 245 GLU A C 1
ATOM 1885 O O . GLU A 1 245 ? 29.240 16.487 -63.962 1.00 89.56 245 GLU A O 1
ATOM 1890 N N . SER A 1 246 ? 29.271 15.213 -65.812 1.00 90.12 246 SER A N 1
ATOM 1891 C CA . SER A 1 246 ? 27.829 14.939 -65.813 1.00 90.12 246 SER A CA 1
ATOM 1892 C C . SER A 1 246 ? 27.356 14.261 -64.520 1.00 90.12 246 SER A C 1
ATOM 1894 O O . SER A 1 246 ? 26.334 14.652 -63.949 1.00 90.12 246 SER A O 1
ATOM 1896 N N . ALA A 1 247 ? 28.116 13.289 -64.002 1.00 88.56 247 ALA A N 1
ATOM 1897 C CA . ALA A 1 247 ? 27.821 12.660 -62.716 1.00 88.56 247 ALA A CA 1
ATOM 1898 C C . ALA A 1 247 ? 27.931 13.659 -61.550 1.00 88.56 247 ALA A C 1
ATOM 1900 O O . ALA A 1 247 ? 27.082 13.669 -60.657 1.00 88.56 247 ALA A O 1
ATOM 1901 N N . THR A 1 248 ? 28.939 14.534 -61.567 1.00 86.88 248 THR A N 1
ATOM 1902 C CA . THR A 1 248 ? 29.132 15.571 -60.543 1.00 86.88 248 THR A CA 1
ATOM 1903 C C . THR A 1 248 ? 27.960 16.548 -60.522 1.00 86.88 248 THR A C 1
ATOM 1905 O O . THR A 1 248 ? 27.435 16.858 -59.450 1.00 86.88 248 THR A O 1
ATOM 1908 N N . ASP A 1 249 ? 27.492 16.985 -61.689 1.00 90.44 249 ASP A N 1
ATOM 1909 C CA . ASP A 1 249 ? 26.326 17.861 -61.793 1.00 90.44 249 ASP A CA 1
ATOM 1910 C C . ASP A 1 249 ? 25.035 17.164 -61.353 1.00 90.44 249 ASP A C 1
ATOM 1912 O O . ASP A 1 249 ? 24.241 17.755 -60.614 1.00 90.44 249 ASP A O 1
ATOM 1916 N N . HIS A 1 250 ? 24.861 15.881 -61.685 1.00 91.94 250 HIS A N 1
ATOM 1917 C CA . HIS A 1 250 ? 23.756 15.075 -61.165 1.00 91.94 250 HIS A CA 1
ATOM 1918 C C . HIS A 1 250 ? 23.751 15.037 -59.625 1.00 91.94 250 HIS A C 1
ATOM 1920 O O . HIS A 1 250 ? 22.723 15.307 -58.994 1.00 91.94 250 HIS A O 1
ATOM 1926 N N . TYR A 1 251 ? 24.902 14.778 -58.994 1.00 88.50 251 TYR A N 1
ATOM 1927 C CA . TYR A 1 251 ? 25.010 14.773 -57.532 1.00 88.50 251 TYR A CA 1
ATOM 1928 C C . TYR A 1 251 ? 24.824 16.161 -56.908 1.00 88.50 251 TYR A C 1
ATOM 1930 O O . TYR A 1 251 ? 24.254 16.262 -55.821 1.00 88.50 251 TYR A O 1
ATOM 1938 N N . ARG A 1 252 ? 25.235 17.244 -57.581 1.00 89.69 252 ARG A N 1
ATOM 1939 C CA . ARG A 1 252 ? 24.973 18.622 -57.124 1.00 89.69 252 ARG A CA 1
ATOM 1940 C C . ARG A 1 252 ? 23.480 18.936 -57.090 1.00 89.69 252 ARG A C 1
ATOM 1942 O O . ARG A 1 252 ? 23.017 19.520 -56.109 1.00 89.69 252 ARG A O 1
ATOM 1949 N N . VAL A 1 253 ? 22.732 18.530 -58.117 1.00 93.38 253 VAL A N 1
ATOM 1950 C CA . VAL A 1 253 ? 21.268 18.680 -58.149 1.00 93.38 253 VAL A CA 1
ATOM 1951 C C . VAL A 1 253 ? 20.631 17.861 -57.028 1.00 93.38 253 VAL A C 1
ATOM 1953 O O . VAL A 1 253 ? 19.874 18.413 -56.233 1.00 93.38 253 VAL A O 1
ATOM 1956 N N . LYS A 1 254 ? 21.013 16.585 -56.879 1.00 92.56 254 LYS A N 1
ATOM 1957 C CA . LYS A 1 254 ? 20.493 15.717 -55.811 1.00 92.56 254 LYS A CA 1
ATOM 1958 C C . LYS A 1 254 ? 20.772 16.279 -54.411 1.00 92.56 254 LYS A C 1
ATOM 1960 O O . LYS A 1 254 ? 19.875 16.304 -53.573 1.00 92.56 254 LYS A O 1
ATOM 1965 N N . ASN A 1 255 ? 21.981 16.787 -54.162 1.00 84.56 255 ASN A N 1
ATOM 1966 C CA . ASN A 1 255 ? 22.332 17.431 -52.892 1.00 84.56 255 ASN A CA 1
ATOM 1967 C C . ASN A 1 255 ? 21.522 18.706 -52.632 1.00 84.56 255 ASN A C 1
ATOM 1969 O O . ASN A 1 255 ? 21.179 18.980 -51.482 1.00 84.56 255 ASN A O 1
ATOM 1973 N N . ARG A 1 256 ? 21.199 19.486 -53.671 1.00 92.56 256 ARG A N 1
ATOM 1974 C CA . ARG A 1 256 ? 20.328 20.661 -53.535 1.00 92.56 256 ARG A CA 1
ATOM 1975 C C . ARG A 1 256 ? 18.920 20.247 -53.107 1.00 92.56 256 ARG A C 1
ATOM 1977 O O . ARG A 1 256 ? 18.435 20.757 -52.104 1.00 92.56 256 ARG A O 1
ATOM 1984 N N . THR A 1 257 ? 18.332 19.261 -53.784 1.00 92.94 257 THR A N 1
ATOM 1985 C CA . THR A 1 257 ? 17.006 18.725 -53.440 1.00 92.94 257 THR A CA 1
ATOM 1986 C C . THR A 1 257 ? 16.967 18.144 -52.024 1.00 92.94 257 THR A C 1
ATOM 1988 O O . THR A 1 257 ? 16.016 18.385 -51.287 1.00 92.94 257 THR A O 1
ATOM 1991 N N . LEU A 1 258 ? 18.014 17.428 -51.597 1.00 89.19 258 LEU A N 1
ATOM 1992 C CA . LEU A 1 258 ? 18.095 16.903 -50.229 1.00 89.19 258 LEU A CA 1
ATOM 1993 C C . LEU A 1 258 ? 18.169 18.020 -49.178 1.00 89.19 258 LEU A C 1
ATOM 1995 O O . LEU A 1 258 ? 17.521 17.912 -48.142 1.00 89.19 258 LEU A O 1
ATOM 1999 N N . ARG A 1 259 ? 18.908 19.107 -49.439 1.00 88.25 259 ARG A N 1
ATOM 2000 C CA . ARG A 1 259 ? 18.963 20.268 -48.532 1.00 88.25 259 ARG A CA 1
ATOM 2001 C C . ARG A 1 259 ? 17.621 20.989 -48.429 1.00 88.25 259 ARG A C 1
ATOM 2003 O O . ARG A 1 259 ? 17.230 21.375 -47.332 1.00 88.25 259 ARG A O 1
ATOM 2010 N N . GLU A 1 260 ? 16.911 21.144 -49.543 1.00 94.38 260 GLU A N 1
ATOM 2011 C CA . GLU A 1 260 ? 15.558 21.713 -49.554 1.00 94.38 260 GLU A CA 1
ATOM 2012 C C . GLU A 1 260 ? 14.588 20.832 -48.754 1.00 94.38 260 GLU A C 1
ATOM 2014 O O . GLU A 1 260 ? 13.877 21.331 -47.884 1.00 94.38 260 GLU A O 1
ATOM 2019 N N . SER A 1 261 ? 14.624 19.512 -48.967 1.00 91.56 261 SER A N 1
ATOM 2020 C CA . SER A 1 261 ? 13.815 18.558 -48.201 1.00 91.56 261 SER A CA 1
ATOM 2021 C C . SER A 1 261 ? 14.142 18.575 -46.705 1.00 91.56 261 SER A C 1
ATOM 2023 O O . SER A 1 261 ? 13.228 18.490 -45.885 1.00 91.56 261 SER A O 1
ATOM 2025 N N . LEU A 1 262 ? 15.424 18.691 -46.338 1.00 87.69 262 LEU A N 1
ATOM 2026 C CA . LEU A 1 262 ? 15.856 18.794 -44.944 1.00 87.69 262 LEU A CA 1
ATOM 2027 C C . LEU A 1 262 ? 15.307 20.068 -44.294 1.00 87.69 262 LEU A C 1
ATOM 2029 O O . LEU A 1 262 ? 14.717 19.995 -43.222 1.00 87.69 262 LEU A O 1
ATOM 2033 N N . SER A 1 263 ? 15.411 21.211 -44.976 1.00 93.38 263 SER A N 1
ATOM 2034 C CA . SER A 1 263 ? 14.881 22.484 -44.476 1.00 93.38 263 SER A CA 1
ATOM 2035 C C . SER A 1 263 ? 13.358 22.448 -44.280 1.00 93.38 263 SER A C 1
ATOM 2037 O O . SER A 1 263 ? 12.841 22.961 -43.287 1.00 93.38 263 SER A O 1
ATOM 2039 N N . VAL A 1 264 ? 12.617 21.793 -45.183 1.00 93.81 264 VAL A N 1
ATOM 2040 C CA . VAL A 1 264 ? 11.167 21.581 -45.020 1.00 93.81 264 VAL A CA 1
ATOM 2041 C C . VAL A 1 264 ? 10.866 20.719 -43.789 1.00 93.81 264 VAL A C 1
ATOM 2043 O O . VAL A 1 264 ? 9.949 21.040 -43.030 1.00 93.81 264 VAL A O 1
ATOM 2046 N N . ALA A 1 265 ? 11.638 19.654 -43.559 1.00 87.38 265 ALA A N 1
ATOM 2047 C CA . ALA A 1 265 ? 11.479 18.800 -42.385 1.00 87.38 265 ALA A CA 1
ATOM 2048 C C . ALA A 1 265 ? 11.794 19.548 -41.076 1.00 87.38 265 ALA A C 1
ATOM 2050 O O . ALA A 1 265 ? 11.014 19.462 -40.129 1.00 87.38 265 ALA A O 1
ATOM 2051 N N . GLU A 1 266 ? 12.871 20.338 -41.036 1.00 88.12 266 GLU A N 1
ATOM 2052 C CA . GLU A 1 266 ? 13.238 21.179 -39.886 1.00 88.12 266 GLU A CA 1
ATOM 2053 C C . GLU A 1 266 ? 12.126 22.180 -39.540 1.00 88.12 266 GLU A C 1
ATOM 2055 O O . GLU A 1 266 ? 11.706 22.272 -38.385 1.00 88.12 266 GLU A O 1
ATOM 2060 N N . ASN A 1 267 ? 11.565 22.863 -40.543 1.00 92.94 267 ASN A N 1
ATOM 2061 C CA . ASN A 1 267 ? 10.442 23.782 -40.342 1.00 92.94 267 ASN A CA 1
ATOM 2062 C C . ASN A 1 267 ? 9.195 23.067 -39.794 1.00 92.94 267 ASN A C 1
ATOM 2064 O O . ASN A 1 267 ? 8.497 23.606 -38.932 1.00 92.94 267 ASN A O 1
ATOM 2068 N N . LYS A 1 268 ? 8.923 21.838 -40.252 1.00 94.00 268 LYS A N 1
ATOM 2069 C CA . LYS A 1 268 ? 7.812 21.022 -39.741 1.00 94.00 268 LYS A CA 1
ATOM 2070 C C . LYS A 1 268 ? 8.030 20.614 -38.282 1.00 94.00 268 LYS A C 1
ATOM 2072 O O . LYS A 1 268 ? 7.082 20.653 -37.502 1.00 94.00 268 LYS A O 1
ATOM 2077 N N . ILE A 1 269 ? 9.261 20.271 -37.897 1.00 86.50 269 ILE A N 1
ATOM 2078 C CA . ILE A 1 269 ? 9.609 19.955 -36.503 1.00 86.50 269 ILE A CA 1
ATOM 2079 C C . ILE A 1 269 ? 9.361 21.169 -35.603 1.00 86.50 269 ILE A C 1
ATOM 2081 O O . ILE A 1 269 ? 8.708 21.031 -34.571 1.00 86.50 269 ILE A O 1
ATOM 2085 N N . VAL A 1 270 ? 9.801 22.364 -36.009 1.00 92.06 270 VAL A N 1
ATOM 2086 C CA . VAL A 1 270 ? 9.559 23.604 -35.248 1.00 92.06 270 VAL A CA 1
ATOM 2087 C C . VAL A 1 270 ? 8.058 23.891 -35.109 1.00 92.06 270 VAL A C 1
ATOM 2089 O O . VAL A 1 270 ? 7.594 24.265 -34.030 1.00 92.06 270 VAL A O 1
ATOM 2092 N N . ALA A 1 271 ? 7.272 23.680 -36.169 1.00 92.31 271 ALA A N 1
ATOM 2093 C CA . ALA A 1 271 ? 5.819 23.843 -36.116 1.00 92.31 271 ALA A CA 1
ATOM 2094 C C . ALA A 1 271 ? 5.160 22.880 -35.110 1.00 92.31 271 ALA A C 1
ATOM 2096 O O . ALA A 1 271 ? 4.369 23.321 -34.275 1.00 92.31 271 ALA A O 1
ATOM 2097 N N . LEU A 1 272 ? 5.541 21.597 -35.129 1.00 90.50 272 LEU A N 1
ATOM 2098 C CA . LEU A 1 272 ? 5.041 20.593 -34.183 1.00 90.50 272 LEU A CA 1
ATOM 2099 C C . LEU A 1 272 ? 5.457 20.903 -32.738 1.00 90.50 272 LEU A C 1
ATOM 2101 O O . LEU A 1 272 ? 4.650 20.771 -31.823 1.00 90.50 272 LEU A O 1
ATOM 2105 N N . GLN A 1 273 ? 6.686 21.375 -32.514 1.00 86.75 273 GLN A N 1
ATOM 2106 C CA . GLN A 1 273 ? 7.138 21.801 -31.184 1.00 86.75 273 GLN A CA 1
ATOM 2107 C C . GLN A 1 273 ? 6.292 22.959 -30.633 1.00 86.75 273 GLN A C 1
ATOM 2109 O O . GLN A 1 273 ? 5.910 22.942 -29.460 1.00 86.75 273 GLN A O 1
ATOM 2114 N N . ASN A 1 274 ? 5.948 23.936 -31.476 1.00 91.56 274 ASN A N 1
ATOM 2115 C CA . ASN A 1 274 ? 5.067 25.041 -31.093 1.00 91.56 274 ASN A CA 1
ATOM 2116 C C . ASN A 1 274 ? 3.640 24.562 -30.784 1.00 91.56 274 ASN A C 1
ATOM 2118 O O . ASN A 1 274 ? 3.025 25.037 -29.826 1.00 91.56 274 ASN A O 1
ATOM 2122 N N . GLU A 1 275 ? 3.121 23.604 -31.553 1.00 92.81 275 GLU A N 1
ATOM 2123 C CA . GLU A 1 275 ? 1.812 22.998 -31.304 1.00 92.81 275 GLU A CA 1
ATOM 2124 C C . GLU A 1 275 ? 1.780 22.247 -29.967 1.00 92.81 275 GLU A C 1
ATOM 2126 O O . GLU A 1 275 ? 0.902 22.504 -29.139 1.00 92.81 275 GLU A O 1
ATOM 2131 N N . ILE A 1 276 ? 2.786 21.407 -29.701 1.00 86.62 276 ILE A N 1
ATOM 2132 C CA . ILE A 1 276 ? 2.946 20.685 -28.430 1.00 86.62 276 ILE A CA 1
ATOM 2133 C C . ILE A 1 276 ? 3.029 21.672 -27.258 1.00 86.62 276 ILE A C 1
ATOM 2135 O O . ILE A 1 276 ? 2.365 21.484 -26.235 1.00 86.62 276 ILE A O 1
ATOM 2139 N N . ALA A 1 277 ? 3.792 22.762 -27.392 1.00 89.56 277 ALA A N 1
ATOM 2140 C CA . ALA A 1 277 ? 3.866 23.803 -26.367 1.00 89.56 277 ALA A CA 1
ATOM 2141 C C . ALA A 1 277 ? 2.498 24.477 -26.128 1.00 89.56 277 ALA A C 1
ATOM 2143 O O . ALA A 1 277 ? 2.107 24.712 -24.978 1.00 89.56 277 ALA A O 1
ATOM 2144 N N . GLY A 1 278 ? 1.738 24.736 -27.196 1.00 92.62 278 GLY A N 1
ATOM 2145 C CA . GLY A 1 278 ? 0.370 25.249 -27.127 1.00 92.62 278 GLY A CA 1
ATOM 2146 C C . GLY A 1 278 ? -0.586 24.299 -26.399 1.00 92.62 278 GLY A C 1
ATOM 2147 O O . GLY A 1 278 ? -1.308 24.724 -25.492 1.00 92.62 278 GLY A O 1
ATOM 2148 N N . GLN A 1 279 ? -0.552 23.007 -26.734 1.00 89.88 279 GLN A N 1
ATOM 2149 C CA . GLN A 1 279 ? -1.350 21.970 -26.073 1.00 89.88 279 GLN A CA 1
ATOM 2150 C C . GLN A 1 279 ? -0.973 21.825 -24.590 1.00 89.88 279 GLN A C 1
ATOM 2152 O O . GLN A 1 279 ? -1.855 21.832 -23.729 1.00 89.88 279 GLN A O 1
ATOM 2157 N N . LYS A 1 280 ? 0.325 21.820 -24.257 1.00 88.25 280 LYS A N 1
ATOM 2158 C CA . LYS A 1 280 ? 0.824 21.792 -22.869 1.00 88.25 280 LYS A CA 1
ATOM 2159 C C . LYS A 1 280 ? 0.286 22.963 -22.044 1.00 88.25 280 LYS A C 1
ATOM 2161 O O . LYS A 1 280 ? -0.119 22.779 -20.895 1.00 88.25 280 LYS A O 1
ATOM 2166 N N . ASN A 1 281 ? 0.233 24.164 -22.618 1.00 89.38 281 ASN A N 1
ATOM 2167 C CA . ASN A 1 281 ? -0.321 25.338 -21.940 1.00 89.38 281 ASN A CA 1
ATOM 2168 C C . ASN A 1 281 ? -1.843 25.239 -21.741 1.00 89.38 281 ASN A C 1
ATOM 2170 O O . ASN A 1 281 ? -2.342 25.611 -20.675 1.00 89.38 281 ASN A O 1
ATOM 2174 N N . ARG A 1 282 ? -2.582 24.682 -22.711 1.00 90.50 282 ARG A N 1
ATOM 2175 C CA . ARG A 1 282 ? -4.024 24.404 -22.566 1.00 90.50 282 ARG A CA 1
ATOM 2176 C C . ARG A 1 282 ? -4.296 23.381 -21.461 1.00 90.50 282 ARG A C 1
ATOM 2178 O O . ARG A 1 282 ? -5.152 23.633 -20.615 1.00 90.50 282 ARG A O 1
ATOM 2185 N N . LEU A 1 283 ? -3.520 22.296 -21.406 1.00 85.50 283 LEU A N 1
ATOM 2186 C CA . LEU A 1 283 ? -3.616 21.273 -20.358 1.00 85.50 283 LEU A CA 1
ATOM 2187 C C . LEU A 1 283 ? -3.310 21.843 -18.968 1.00 85.50 283 LEU A C 1
ATOM 2189 O O . LEU A 1 283 ? -4.055 21.588 -18.024 1.00 85.50 283 LEU A O 1
ATOM 2193 N N . LYS A 1 284 ? -2.285 22.696 -18.835 1.00 87.06 284 LYS A N 1
ATOM 2194 C CA . LYS A 1 284 ? -2.014 23.419 -17.578 1.00 87.06 284 LYS A CA 1
ATOM 2195 C C . LYS A 1 284 ? -3.202 24.288 -17.148 1.00 87.06 284 LYS A C 1
ATOM 2197 O O . LYS A 1 284 ? -3.556 24.306 -15.969 1.00 87.06 284 LYS A O 1
ATOM 2202 N N . GLY A 1 285 ? -3.833 24.986 -18.096 1.00 90.81 285 GLY A N 1
ATOM 2203 C CA . GLY A 1 285 ? -5.041 25.777 -17.850 1.00 90.81 285 GLY A CA 1
ATOM 2204 C C . GLY A 1 285 ? -6.229 24.926 -17.386 1.00 90.81 285 GLY A C 1
ATOM 2205 O O . GLY A 1 285 ? -6.886 25.282 -16.406 1.00 90.81 285 GLY A O 1
ATOM 2206 N N . ALA A 1 286 ? -6.475 23.787 -18.039 1.00 88.06 286 ALA A N 1
ATOM 2207 C CA . ALA A 1 286 ? -7.517 22.835 -17.655 1.00 88.06 286 ALA A CA 1
ATOM 2208 C C . ALA A 1 286 ? -7.254 22.234 -16.264 1.00 88.06 286 ALA A C 1
ATOM 2210 O O . ALA A 1 286 ? -8.127 22.284 -15.401 1.00 88.06 286 ALA A O 1
ATOM 2211 N N . GLY A 1 287 ? -6.024 21.793 -15.989 1.00 85.38 287 GLY A N 1
ATOM 2212 C CA . GLY A 1 287 ? -5.634 21.256 -14.683 1.00 85.38 287 GLY A CA 1
ATOM 2213 C C . GLY A 1 287 ? -5.779 22.267 -13.540 1.00 85.38 287 GLY A C 1
ATOM 2214 O O . GLY A 1 287 ? -6.112 21.889 -12.417 1.00 85.38 287 GLY A O 1
ATOM 2215 N N . LYS A 1 288 ? -5.586 23.569 -13.802 1.00 91.31 288 LYS A N 1
ATOM 2216 C CA . LYS A 1 288 ? -5.885 24.626 -12.820 1.00 91.31 288 LYS A CA 1
ATOM 2217 C C . LYS A 1 288 ? -7.389 24.750 -12.553 1.00 91.31 288 LYS A C 1
ATOM 2219 O O . LYS A 1 288 ? -7.784 24.898 -11.401 1.00 91.31 288 LYS A O 1
ATOM 2224 N N . LYS A 1 289 ? -8.232 24.670 -13.590 1.00 90.50 289 LYS A N 1
ATOM 2225 C CA . LYS A 1 289 ? -9.698 24.699 -13.433 1.00 90.50 289 LYS A CA 1
ATOM 2226 C C . LYS A 1 289 ? -10.209 23.489 -12.650 1.00 90.50 289 LYS A C 1
ATOM 2228 O O . LYS A 1 289 ? -11.014 23.676 -11.746 1.00 90.50 289 LYS A O 1
ATOM 2233 N N . VAL A 1 290 ? -9.696 22.292 -12.942 1.00 89.25 290 VAL A N 1
ATOM 2234 C CA . VAL A 1 290 ? -10.050 21.055 -12.226 1.00 89.25 290 VAL A CA 1
ATOM 2235 C C . VAL A 1 290 ? -9.659 21.142 -10.751 1.00 89.25 290 VAL A C 1
ATOM 2237 O O . VAL A 1 290 ? -10.488 20.851 -9.897 1.00 89.25 290 VAL A O 1
ATOM 2240 N N . ARG A 1 291 ? -8.447 21.620 -10.429 1.00 85.75 291 ARG A N 1
ATOM 2241 C CA . ARG A 1 291 ? -8.037 21.842 -9.030 1.00 85.75 291 ARG A CA 1
ATOM 2242 C C . ARG A 1 291 ? -8.958 22.817 -8.302 1.00 85.75 291 ARG A C 1
ATOM 2244 O O . ARG A 1 291 ? -9.472 22.482 -7.245 1.00 85.75 291 ARG A O 1
ATOM 2251 N N . ASN A 1 292 ? -9.261 23.963 -8.912 1.00 89.44 292 ASN A N 1
ATOM 2252 C CA . ASN A 1 292 ? -10.187 24.930 -8.319 1.00 89.44 292 ASN A CA 1
ATOM 2253 C C . ASN A 1 292 ? -11.598 24.344 -8.108 1.00 89.44 292 ASN A C 1
ATOM 2255 O O . ASN A 1 292 ? -12.243 24.654 -7.108 1.00 89.44 292 ASN A O 1
ATOM 2259 N N . ALA A 1 293 ? -12.086 23.516 -9.039 1.00 87.69 293 ALA A N 1
ATOM 2260 C CA . ALA A 1 293 ? -13.374 22.837 -8.911 1.00 87.69 293 ALA A CA 1
ATOM 2261 C C . ALA A 1 293 ? -13.353 21.785 -7.791 1.00 87.69 293 ALA A C 1
ATOM 2263 O O . ALA A 1 293 ? -14.283 21.740 -6.989 1.00 87.69 293 ALA A O 1
ATOM 2264 N N . LYS A 1 294 ? -12.270 21.004 -7.681 1.00 87.50 294 LYS A N 1
ATOM 2265 C CA . LYS A 1 294 ? -12.060 20.028 -6.604 1.00 87.50 294 LYS A CA 1
ATOM 2266 C C . LYS A 1 294 ? -12.011 20.707 -5.234 1.00 87.50 294 LYS A C 1
ATOM 2268 O O . LYS A 1 294 ? -12.695 20.266 -4.318 1.00 87.50 294 LYS A O 1
ATOM 2273 N N . ASP A 1 295 ? -11.297 21.824 -5.110 1.00 87.38 295 ASP A N 1
ATOM 2274 C CA . ASP A 1 295 ? -11.235 22.598 -3.865 1.00 87.38 295 ASP A CA 1
ATOM 2275 C C . ASP A 1 295 ? -12.604 23.181 -3.484 1.00 87.38 295 ASP A C 1
ATOM 2277 O O . ASP A 1 295 ? -12.971 23.228 -2.307 1.00 87.38 295 ASP A O 1
ATOM 2281 N N . ALA A 1 296 ? -13.382 23.634 -4.472 1.00 90.56 296 ALA A N 1
ATOM 2282 C CA . ALA A 1 296 ? -14.741 24.114 -4.248 1.00 90.56 296 ALA A CA 1
ATOM 2283 C C . ALA A 1 296 ? -15.682 22.979 -3.808 1.00 90.56 296 ALA A C 1
ATOM 2285 O O . ALA A 1 296 ? -16.460 23.178 -2.873 1.00 90.56 296 ALA A O 1
ATOM 2286 N N . ALA A 1 297 ? -15.580 21.802 -4.432 1.00 86.62 297 ALA A N 1
ATOM 2287 C CA . ALA A 1 297 ? -16.338 20.611 -4.060 1.00 86.62 297 ALA A CA 1
ATOM 2288 C C . ALA A 1 297 ? -15.987 20.143 -2.640 1.00 86.62 297 ALA A C 1
ATOM 2290 O O . ALA A 1 297 ? -16.890 19.999 -1.821 1.00 86.62 297 ALA A O 1
ATOM 2291 N N . GLY A 1 298 ? -14.697 20.042 -2.299 1.00 87.88 298 GLY A N 1
ATOM 2292 C CA . GLY A 1 298 ? -14.253 19.668 -0.952 1.00 87.88 298 GLY A CA 1
ATOM 2293 C C . GLY A 1 298 ? -14.742 20.644 0.125 1.00 87.88 298 GLY A C 1
ATOM 2294 O O . GLY A 1 298 ? -15.222 20.233 1.177 1.00 87.88 298 GLY A O 1
ATOM 2295 N N . LYS A 1 299 ? -14.745 21.957 -0.153 1.00 91.50 299 LYS A N 1
ATOM 2296 C CA . LYS A 1 299 ? -15.331 22.950 0.770 1.00 91.50 299 LYS A CA 1
ATOM 2297 C C . LYS A 1 299 ? -16.840 22.783 0.964 1.00 91.50 299 LYS A C 1
ATOM 2299 O O . LYS A 1 299 ? -17.347 23.138 2.027 1.00 91.50 299 LYS A O 1
ATOM 2304 N N . GLN A 1 300 ? -17.570 22.323 -0.050 1.00 90.88 300 GLN A N 1
ATOM 2305 C CA . GLN A 1 300 ? -19.006 22.055 0.067 1.00 90.88 300 GLN A CA 1
ATOM 2306 C C . GLN A 1 300 ? -19.276 20.734 0.788 1.00 90.88 300 GLN A C 1
ATOM 2308 O O . GLN A 1 300 ? -20.188 20.670 1.609 1.00 90.88 300 GLN A O 1
ATOM 2313 N N . GLU A 1 301 ? -18.448 19.719 0.552 1.00 88.56 301 GLU A N 1
ATOM 2314 C CA . GLU A 1 301 ? -18.493 18.445 1.264 1.00 88.56 301 GLU A CA 1
ATOM 2315 C C . GLU A 1 301 ? -18.285 18.643 2.772 1.00 88.56 301 GLU A C 1
ATOM 2317 O O . GLU A 1 301 ? -19.100 18.187 3.570 1.00 88.56 301 GLU A O 1
ATOM 2322 N N . GLU A 1 302 ? -17.274 19.415 3.179 1.00 87.88 302 GLU A N 1
ATOM 2323 C CA . GLU A 1 302 ? -17.028 19.714 4.597 1.00 87.88 302 GLU A CA 1
ATOM 2324 C C . GLU A 1 302 ? -18.184 20.493 5.244 1.00 87.88 302 GLU A C 1
ATOM 2326 O O . GLU A 1 302 ? -18.564 20.229 6.388 1.00 87.88 302 GLU A O 1
ATOM 2331 N N . LYS A 1 303 ? -18.829 21.404 4.502 1.00 91.88 303 LYS A N 1
ATOM 2332 C CA . LYS A 1 303 ? -20.055 22.072 4.973 1.00 91.88 303 LYS A CA 1
ATOM 2333 C C . LYS A 1 303 ? -21.213 21.090 5.148 1.00 91.88 303 LYS A C 1
ATOM 2335 O O . LYS A 1 303 ? -21.947 21.200 6.130 1.00 91.88 303 LYS A O 1
ATOM 2340 N N . ALA A 1 304 ? -21.378 20.139 4.229 1.00 89.25 304 ALA A N 1
ATOM 2341 C CA . ALA A 1 304 ? -22.414 19.114 4.316 1.00 89.25 304 ALA A CA 1
ATOM 2342 C C . ALA A 1 304 ? -22.166 18.152 5.492 1.00 89.25 304 ALA A C 1
ATOM 2344 O O . ALA A 1 304 ? -23.094 17.858 6.251 1.00 89.25 304 ALA A O 1
ATOM 2345 N N . LYS A 1 305 ? -20.914 17.730 5.714 1.00 89.88 305 LYS A N 1
ATOM 2346 C CA . LYS A 1 305 ? -20.511 16.933 6.885 1.00 89.88 305 LYS A CA 1
ATOM 2347 C C . LYS A 1 305 ? -20.787 17.674 8.192 1.00 89.88 305 LYS A C 1
ATOM 2349 O O . LYS A 1 305 ? -21.411 17.109 9.088 1.00 89.88 305 LYS A O 1
ATOM 2354 N N . ALA A 1 306 ? -20.412 18.951 8.285 1.00 89.38 306 ALA A N 1
ATOM 2355 C CA . ALA A 1 306 ? -20.680 19.773 9.465 1.00 89.38 306 ALA A CA 1
ATOM 2356 C C . ALA A 1 306 ? -22.188 19.927 9.744 1.00 89.38 306 ALA A C 1
ATOM 2358 O O . ALA A 1 306 ? -22.621 19.806 10.893 1.00 89.38 306 ALA A O 1
ATOM 2359 N N . ALA A 1 307 ? -23.001 20.141 8.703 1.00 91.06 307 ALA A N 1
ATOM 2360 C CA . ALA A 1 307 ? -24.457 20.217 8.827 1.00 91.06 307 ALA A CA 1
ATOM 2361 C C . ALA A 1 307 ? -25.065 18.890 9.315 1.00 91.06 307 ALA A C 1
ATOM 2363 O O . ALA A 1 307 ? -25.912 18.889 10.210 1.00 91.06 307 ALA A O 1
ATOM 2364 N N . THR A 1 308 ? -24.581 17.765 8.782 1.00 90.50 308 THR A N 1
ATOM 2365 C CA . THR A 1 308 ? -25.031 16.415 9.155 1.00 90.50 308 THR A CA 1
ATOM 2366 C C . THR A 1 308 ? -24.658 16.092 10.600 1.00 90.50 308 THR A C 1
ATOM 2368 O O . THR A 1 308 ? -25.504 15.652 11.377 1.00 90.50 308 THR A O 1
ATOM 2371 N N . HIS A 1 309 ? -23.424 16.398 11.007 1.00 89.38 309 HIS A N 1
ATOM 2372 C CA . HIS A 1 309 ? -22.967 16.229 12.385 1.00 89.38 309 HIS A CA 1
ATOM 2373 C C . HIS A 1 309 ? -23.793 17.077 13.367 1.00 89.38 309 HIS A C 1
ATOM 2375 O O . HIS A 1 309 ? -24.236 16.584 14.405 1.00 89.38 309 HIS A O 1
ATOM 2381 N N . HIS A 1 310 ? -24.086 18.335 13.023 1.00 92.12 310 HIS A N 1
ATOM 2382 C CA . HIS A 1 310 ? -24.954 19.189 13.836 1.00 92.12 310 HIS A CA 1
ATOM 2383 C C . HIS A 1 310 ? -26.384 18.630 13.949 1.00 92.12 310 HIS A C 1
ATOM 2385 O O . HIS A 1 310 ? -26.974 18.640 15.032 1.00 92.12 310 HIS A O 1
ATOM 2391 N N . GLN A 1 311 ? -26.939 18.092 12.858 1.00 92.31 311 GLN A N 1
ATOM 2392 C CA . GLN A 1 311 ? -28.241 17.424 12.880 1.00 92.31 311 GLN A CA 1
ATOM 2393 C C . GLN A 1 311 ? -28.221 16.183 13.781 1.00 92.31 311 GLN A C 1
ATOM 2395 O O . GLN A 1 311 ? -29.136 15.998 14.585 1.00 92.31 311 GLN A O 1
ATOM 2400 N N . GLN A 1 312 ? -27.164 15.374 13.715 1.00 92.38 312 GLN A N 1
ATOM 2401 C CA . GLN A 1 312 ? -27.003 14.201 14.568 1.00 92.38 312 GLN A CA 1
ATOM 2402 C C . GLN A 1 312 ? -26.947 14.594 16.050 1.00 92.38 312 GLN A C 1
ATOM 2404 O O . GLN A 1 312 ? -27.715 14.056 16.849 1.00 92.38 312 GLN A O 1
ATOM 2409 N N . LEU A 1 313 ? -26.140 15.598 16.412 1.00 92.00 313 LEU A N 1
ATOM 2410 C CA . LEU A 1 313 ? -26.082 16.132 17.779 1.00 92.00 313 LEU A CA 1
ATOM 2411 C C . LEU A 1 313 ? -27.452 16.606 18.275 1.00 92.00 313 LEU A C 1
ATOM 2413 O O . LEU A 1 313 ? -27.848 16.291 19.401 1.00 92.00 313 LEU A O 1
ATOM 2417 N N . ARG A 1 314 ? -28.207 17.313 17.425 1.00 93.50 314 ARG A N 1
ATOM 2418 C CA . ARG A 1 314 ? -29.566 17.756 17.751 1.00 93.50 314 ARG A CA 1
ATOM 2419 C C . ARG A 1 314 ? -30.495 16.570 18.016 1.00 93.50 314 ARG A C 1
ATOM 2421 O O . ARG A 1 314 ? -31.165 16.557 19.044 1.00 93.50 314 ARG A O 1
ATOM 2428 N N . THR A 1 315 ? -30.498 15.555 17.151 1.00 92.12 315 THR A N 1
ATOM 2429 C CA . THR A 1 315 ? -31.352 14.369 17.342 1.00 92.12 315 THR A CA 1
ATOM 2430 C C . THR A 1 315 ? -30.986 13.574 18.598 1.00 92.12 315 THR A C 1
ATOM 2432 O O . THR A 1 315 ? -31.876 13.094 19.300 1.00 92.12 315 THR A O 1
ATOM 2435 N N . THR A 1 316 ? -29.697 13.472 18.934 1.00 91.81 316 THR A N 1
ATOM 2436 C CA . THR A 1 316 ? -29.234 12.831 20.173 1.00 91.81 316 THR A CA 1
ATOM 2437 C C . THR A 1 316 ? -29.696 13.607 21.405 1.00 91.81 316 THR A C 1
ATOM 2439 O O . THR A 1 316 ? -30.204 13.007 22.353 1.00 91.81 316 THR A O 1
ATOM 2442 N N . SER A 1 317 ? -29.599 14.939 21.376 1.00 93.19 317 SER A N 1
ATOM 2443 C CA . SER A 1 317 ? -30.102 15.807 22.448 1.00 93.19 317 SER A CA 1
ATOM 2444 C C . SER A 1 317 ? -31.621 15.678 22.631 1.00 93.19 317 SER A C 1
ATOM 2446 O O . SER A 1 317 ? -32.103 15.489 23.747 1.00 93.19 317 SER A O 1
ATOM 2448 N N . GLU A 1 318 ? -32.389 15.675 21.537 1.00 94.38 318 GLU A N 1
ATOM 2449 C CA . GLU A 1 318 ? -33.847 15.489 21.570 1.00 94.38 318 GLU A CA 1
ATOM 2450 C C . GLU A 1 318 ? -34.247 14.121 22.150 1.00 94.38 318 GLU A C 1
ATOM 2452 O O . GLU A 1 318 ? -35.174 14.035 22.962 1.00 94.38 318 GLU A O 1
ATOM 2457 N N . ARG A 1 319 ? -33.526 13.047 21.794 1.00 94.69 319 ARG A N 1
ATOM 2458 C CA . ARG A 1 319 ? -33.738 11.707 22.371 1.00 94.69 319 ARG A CA 1
ATOM 2459 C C . ARG A 1 319 ? -33.462 11.686 23.872 1.00 94.69 319 ARG A C 1
ATOM 2461 O O . ARG A 1 319 ? -34.279 11.147 24.617 1.00 94.69 319 ARG A O 1
ATOM 2468 N N . ARG A 1 320 ? -32.368 12.313 24.313 1.00 95.56 320 ARG A N 1
ATOM 2469 C CA . ARG A 1 320 ? -32.009 12.418 25.732 1.00 95.56 320 ARG A CA 1
ATOM 2470 C C . ARG A 1 320 ? -33.068 13.179 26.531 1.00 95.56 320 ARG A C 1
ATOM 2472 O O . ARG A 1 320 ? -33.553 12.660 27.528 1.00 95.56 320 ARG A O 1
ATOM 2479 N N . MET A 1 321 ? -33.510 14.343 26.053 1.00 93.25 321 MET A N 1
ATOM 2480 C CA . MET A 1 321 ? -34.576 15.107 26.718 1.00 93.25 321 MET A CA 1
ATOM 2481 C C . MET A 1 321 ? -35.890 14.317 26.801 1.00 93.25 321 MET A C 1
ATOM 2483 O O . MET A 1 321 ? -36.607 14.381 27.800 1.00 93.25 321 MET A O 1
ATOM 2487 N N . LYS A 1 322 ? -36.224 13.539 25.761 1.00 95.56 322 LYS A N 1
ATOM 2488 C CA . LYS A 1 322 ? -37.406 12.666 25.778 1.00 95.56 322 LYS A CA 1
ATOM 2489 C C . LYS A 1 322 ? -37.277 11.556 26.823 1.00 95.56 322 LYS A C 1
ATOM 2491 O O . LYS A 1 322 ? -38.271 11.250 27.480 1.00 95.56 322 LYS A O 1
ATOM 2496 N N . GLN A 1 323 ? -36.092 10.967 26.967 1.00 96.06 323 GLN A N 1
ATOM 2497 C CA . GLN A 1 323 ? -35.810 9.962 27.989 1.00 96.06 323 GLN A CA 1
ATOM 2498 C C . GLN A 1 323 ? -35.934 10.554 29.398 1.00 96.06 323 GLN A C 1
ATOM 2500 O O . GLN A 1 323 ? -36.729 10.043 30.180 1.00 96.06 323 GLN A O 1
ATOM 2505 N N . GLU A 1 324 ? -35.258 11.671 29.678 1.00 93.94 324 GLU A N 1
ATOM 2506 C CA . GLU A 1 324 ? -35.312 12.363 30.977 1.00 93.94 324 GLU A CA 1
ATOM 2507 C C . GLU A 1 324 ? -36.759 12.735 31.352 1.00 93.94 324 GLU A C 1
ATOM 2509 O O . GLU A 1 324 ? -37.204 12.527 32.481 1.00 93.94 324 GLU A O 1
ATOM 2514 N N . ARG A 1 325 ? -37.559 13.198 30.380 1.00 95.81 325 ARG A N 1
ATOM 2515 C CA . ARG A 1 325 ? -38.991 13.459 30.584 1.00 95.81 325 ARG A CA 1
ATOM 2516 C C . ARG A 1 325 ? -39.767 12.190 30.944 1.00 95.81 325 ARG A C 1
ATOM 2518 O O . ARG A 1 325 ? -40.632 12.237 31.814 1.00 95.81 325 ARG A O 1
ATOM 2525 N N . ASN A 1 326 ? -39.515 11.079 30.253 1.00 95.56 326 ASN A N 1
ATOM 2526 C CA . ASN A 1 326 ? -40.212 9.819 30.511 1.00 95.56 326 ASN A CA 1
ATOM 2527 C C . ASN A 1 326 ? -39.854 9.249 31.893 1.00 95.56 326 ASN A C 1
ATOM 2529 O O . ASN A 1 326 ? -40.745 8.769 32.591 1.00 95.56 326 ASN A O 1
ATOM 2533 N N . GLU A 1 327 ? -38.588 9.349 32.300 1.00 93.88 327 GLU A N 1
ATOM 2534 C CA . GLU A 1 327 ? -38.115 8.967 33.636 1.00 93.88 327 GLU A CA 1
ATOM 2535 C C . GLU A 1 327 ? -38.792 9.817 34.720 1.00 93.88 327 GLU A C 1
ATOM 2537 O O . GLU A 1 327 ? -39.382 9.266 35.649 1.00 93.88 327 GLU A O 1
ATOM 2542 N N . ALA A 1 328 ? -38.842 11.141 34.542 1.00 92.69 328 ALA A N 1
ATOM 2543 C CA . ALA A 1 328 ? -39.538 12.040 35.463 1.00 92.69 328 ALA A CA 1
ATOM 2544 C C . ALA A 1 328 ? -41.047 11.739 35.564 1.00 92.69 328 ALA A C 1
ATOM 2546 O O . ALA A 1 328 ? -41.633 11.807 36.646 1.00 92.69 328 ALA A O 1
ATOM 2547 N N . VAL A 1 329 ? -41.701 11.372 34.453 1.00 94.88 329 VAL A N 1
ATOM 2548 C CA . VAL A 1 329 ? -43.111 10.943 34.474 1.00 94.88 329 VAL A CA 1
ATOM 2549 C C . VAL A 1 329 ? -43.281 9.627 35.238 1.00 94.88 329 VAL A C 1
ATOM 2551 O O . VAL A 1 329 ? -44.237 9.500 36.005 1.00 94.88 329 VAL A O 1
ATOM 2554 N N . ALA A 1 330 ? -42.377 8.662 35.060 1.00 94.56 330 ALA A N 1
ATOM 2555 C CA . ALA A 1 330 ? -42.422 7.388 35.775 1.00 94.56 330 ALA A CA 1
ATOM 2556 C C . ALA A 1 330 ? -42.222 7.576 37.290 1.00 94.56 330 ALA A C 1
ATOM 2558 O O . ALA A 1 330 ? -42.972 7.008 38.086 1.00 94.56 330 ALA A O 1
ATOM 2559 N N . GLU A 1 331 ? -41.281 8.430 37.694 1.00 94.00 331 GLU A N 1
ATOM 2560 C CA . GLU A 1 331 ? -41.053 8.781 39.099 1.00 94.00 331 GLU A CA 1
ATOM 2561 C C . GLU A 1 331 ? -42.251 9.529 39.703 1.00 94.00 331 GLU A C 1
ATOM 2563 O O . GLU A 1 331 ? -42.725 9.202 40.790 1.00 94.00 331 GLU A O 1
ATOM 2568 N N . ALA A 1 332 ? -42.840 10.477 38.972 1.00 93.06 332 ALA A N 1
ATOM 2569 C CA . ALA A 1 332 ? -44.053 11.154 39.425 1.00 93.06 332 ALA A CA 1
ATOM 2570 C C . ALA A 1 332 ? -45.225 10.171 39.622 1.00 93.06 332 ALA A C 1
ATOM 2572 O O . ALA A 1 332 ? -46.023 10.320 40.553 1.00 93.06 332 ALA A O 1
ATOM 2573 N N . GLN A 1 333 ? -45.341 9.147 38.769 1.00 96.00 333 GLN A N 1
ATOM 2574 C CA . GLN A 1 333 ? -46.346 8.093 38.919 1.00 96.00 333 GLN A CA 1
ATOM 2575 C C . GLN A 1 333 ? -46.065 7.186 40.124 1.00 96.00 333 GLN A C 1
ATOM 2577 O O . GLN A 1 333 ? -47.012 6.842 40.839 1.00 96.00 333 GLN A O 1
ATOM 2582 N N . SER A 1 334 ? -44.803 6.827 40.380 1.00 92.75 334 SER A N 1
ATOM 2583 C CA . SER A 1 334 ? -44.426 6.010 41.539 1.00 92.75 334 SER A CA 1
ATOM 2584 C C . SER A 1 334 ? -44.678 6.756 42.852 1.00 92.75 334 SER A C 1
ATOM 2586 O O . SER A 1 334 ? -45.323 6.207 43.746 1.00 92.75 334 SER A O 1
ATOM 2588 N N . LEU A 1 335 ? -44.311 8.040 42.930 1.00 93.31 335 LEU A N 1
ATOM 2589 C CA . LEU A 1 335 ? -44.613 8.909 44.070 1.00 93.31 335 LEU A CA 1
ATOM 2590 C C . LEU A 1 335 ? -46.119 9.065 44.278 1.00 93.31 335 LEU A C 1
ATOM 2592 O O . LEU A 1 335 ? -46.607 8.966 45.401 1.00 93.31 335 LEU A O 1
ATOM 2596 N N . LYS A 1 336 ? -46.892 9.244 43.201 1.00 95.12 336 LYS A N 1
ATOM 2597 C CA . LYS A 1 336 ? -48.357 9.310 43.288 1.00 95.12 336 LYS A CA 1
ATOM 2598 C C . LYS A 1 336 ? -48.958 8.016 43.839 1.00 95.12 336 LYS A C 1
ATOM 2600 O O . LYS A 1 336 ? -49.942 8.084 44.574 1.00 95.12 336 LYS A O 1
ATOM 2605 N N . LYS A 1 337 ? -48.402 6.855 43.478 1.00 95.31 337 LYS A N 1
ATOM 2606 C CA . LYS A 1 337 ? -48.817 5.559 44.030 1.00 95.31 337 LYS A CA 1
ATOM 2607 C C . LYS A 1 337 ? -48.474 5.472 45.518 1.00 95.31 337 LYS A C 1
ATOM 2609 O O . LYS A 1 337 ? -49.373 5.227 46.309 1.00 95.31 337 LYS A O 1
ATOM 2614 N N . LEU A 1 338 ? -47.239 5.797 45.895 1.00 92.50 338 LEU A N 1
ATOM 2615 C CA . LEU A 1 338 ? -46.803 5.814 47.292 1.00 92.50 338 LEU A CA 1
ATOM 2616 C C . LEU A 1 338 ? -47.671 6.739 48.159 1.00 92.50 338 LEU A C 1
ATOM 2618 O O . LEU A 1 338 ? -48.100 6.347 49.236 1.00 92.50 338 LEU A O 1
ATOM 2622 N N . CYS A 1 339 ? -47.994 7.943 47.679 1.00 91.88 339 CYS A N 1
ATOM 2623 C CA . CYS A 1 339 ? -48.883 8.862 48.390 1.00 91.88 339 CYS A CA 1
ATOM 2624 C C . CYS A 1 339 ? -50.295 8.288 48.579 1.00 91.88 339 CYS A C 1
ATOM 2626 O O . CYS A 1 339 ? -50.896 8.509 49.626 1.00 91.88 339 CYS A O 1
ATOM 2628 N N . LYS A 1 340 ? -50.831 7.559 47.588 1.00 93.69 340 LYS A N 1
ATOM 2629 C CA . LYS A 1 340 ? -52.125 6.871 47.726 1.00 93.69 340 LYS A CA 1
ATOM 2630 C C . LYS A 1 340 ? -52.057 5.743 48.750 1.00 93.69 340 LYS A C 1
ATOM 2632 O O . LYS A 1 340 ? -52.979 5.621 49.548 1.00 93.69 340 LYS A O 1
ATOM 2637 N N . ASP A 1 341 ? -50.980 4.963 48.735 1.00 87.44 341 ASP A N 1
ATOM 2638 C CA . ASP A 1 341 ? -50.771 3.859 49.674 1.00 87.44 341 ASP A CA 1
ATOM 2639 C C . ASP A 1 341 ? -50.651 4.400 51.112 1.00 87.44 341 ASP A C 1
ATOM 2641 O O . ASP A 1 341 ? -51.381 3.968 51.999 1.00 87.44 341 ASP A O 1
ATOM 2645 N N . LEU A 1 342 ? -49.850 5.453 51.323 1.00 88.44 342 LEU A N 1
ATOM 2646 C CA . LEU A 1 342 ? -49.736 6.142 52.615 1.00 88.44 342 LEU A CA 1
ATOM 2647 C C . LEU A 1 342 ? -51.052 6.784 53.069 1.00 88.44 342 LEU A C 1
ATOM 2649 O O . LEU A 1 342 ? -51.348 6.804 54.261 1.00 88.44 342 LEU A O 1
ATOM 2653 N N . GLN A 1 343 ? -51.846 7.328 52.143 1.00 92.56 343 GLN A N 1
ATOM 2654 C CA . GLN A 1 343 ? -53.165 7.862 52.472 1.00 92.56 343 GLN A CA 1
ATOM 2655 C C . GLN A 1 343 ? -54.114 6.746 52.929 1.00 92.56 343 GLN A C 1
ATOM 2657 O O . GLN A 1 343 ? -54.838 6.944 53.903 1.00 92.56 343 GLN A O 1
ATOM 2662 N N . ALA A 1 344 ? -54.086 5.583 52.274 1.00 89.25 344 ALA A N 1
ATOM 2663 C CA . ALA A 1 344 ? -54.872 4.424 52.684 1.00 89.25 344 ALA A CA 1
ATOM 2664 C C . ALA A 1 344 ? -54.443 3.913 54.070 1.00 89.25 344 ALA A C 1
ATOM 2666 O O . ALA A 1 344 ? -55.297 3.678 54.923 1.00 89.25 344 ALA A O 1
ATOM 2667 N N . ASP A 1 345 ? -53.136 3.823 54.332 1.00 84.12 345 ASP A N 1
ATOM 2668 C CA . ASP A 1 345 ? -52.611 3.455 55.652 1.00 84.12 345 ASP A CA 1
ATOM 2669 C C . ASP A 1 345 ? -53.040 4.467 56.727 1.00 84.12 345 ASP A C 1
ATOM 2671 O O . ASP A 1 345 ? -53.499 4.086 57.804 1.00 84.12 345 ASP A O 1
ATOM 2675 N N . LEU A 1 346 ? -52.980 5.767 56.420 1.00 85.81 346 LEU A N 1
ATOM 2676 C CA . LEU A 1 346 ? -53.437 6.823 57.324 1.00 85.81 346 LEU A CA 1
ATOM 2677 C C . LEU A 1 346 ? -54.945 6.735 57.607 1.00 85.81 346 LEU A C 1
ATOM 2679 O O . LEU A 1 346 ? -55.371 7.020 58.725 1.00 85.81 346 LEU A O 1
ATOM 2683 N N . GLU A 1 347 ? -55.765 6.367 56.621 1.00 88.62 347 GLU A N 1
ATOM 2684 C CA . GLU A 1 347 ? -57.205 6.144 56.804 1.00 88.62 347 GLU A CA 1
ATOM 2685 C C . GLU A 1 347 ? -57.483 4.951 57.732 1.00 88.62 347 GLU A C 1
ATOM 2687 O O . GLU A 1 347 ? -58.366 5.041 58.589 1.00 88.62 347 GLU A O 1
ATOM 2692 N N . VAL A 1 348 ? -56.699 3.871 57.629 1.00 85.00 348 VAL A N 1
ATOM 2693 C CA . VAL A 1 348 ? -56.781 2.719 58.543 1.00 85.00 348 VAL A CA 1
ATOM 2694 C C . VAL A 1 348 ? -56.378 3.123 59.962 1.00 85.00 348 VAL A C 1
ATOM 2696 O O . VAL A 1 348 ? -57.124 2.852 60.904 1.00 85.00 348 VAL A O 1
ATOM 2699 N N . GLU A 1 349 ? -55.263 3.835 60.122 1.00 81.19 349 GLU A N 1
ATOM 2700 C CA . GLU A 1 349 ? -54.783 4.329 61.421 1.00 81.19 349 GLU A CA 1
ATOM 2701 C C . GLU A 1 349 ? -55.796 5.290 62.074 1.00 81.19 349 GLU A C 1
ATOM 2703 O O . GLU A 1 349 ? -56.084 5.203 63.269 1.00 81.19 349 GLU A O 1
ATOM 2708 N N . ARG A 1 350 ? -56.433 6.160 61.279 1.00 81.56 350 ARG A N 1
ATOM 2709 C CA . ARG A 1 350 ? -57.488 7.076 61.748 1.00 81.56 350 ARG A CA 1
ATOM 2710 C C . ARG A 1 350 ? -58.816 6.398 62.069 1.00 81.56 350 ARG A C 1
ATOM 2712 O O . ARG A 1 350 ? -59.667 7.033 62.684 1.00 81.56 350 ARG A O 1
ATOM 2719 N N . SER A 1 351 ? -59.026 5.144 61.669 1.00 85.81 351 SER A N 1
ATOM 2720 C CA . SER A 1 351 ? -60.304 4.454 61.888 1.00 85.81 351 SER A CA 1
ATOM 2721 C C . SER A 1 351 ? -60.597 4.151 63.363 1.00 85.81 351 SER A C 1
ATOM 2723 O O . SER A 1 351 ? -61.724 3.775 63.690 1.00 85.81 351 SER A O 1
ATOM 2725 N N . GLY A 1 352 ? -59.595 4.270 64.246 1.00 77.88 352 GLY A N 1
ATOM 2726 C CA . GLY A 1 352 ? -59.727 3.931 65.664 1.00 77.88 352 GLY A CA 1
ATOM 2727 C C . GLY A 1 352 ? -59.890 2.427 65.918 1.00 77.88 352 GLY A C 1
ATOM 2728 O O . GLY A 1 352 ? -60.174 2.018 67.041 1.00 77.88 352 GLY A O 1
ATOM 2729 N N . ARG A 1 353 ? -59.726 1.583 64.889 1.00 80.06 353 ARG A N 1
ATOM 2730 C CA . ARG A 1 353 ? -59.865 0.127 64.998 1.00 80.06 353 ARG A CA 1
ATOM 2731 C C . ARG A 1 353 ? -58.496 -0.536 65.180 1.00 80.06 353 ARG A C 1
ATOM 2733 O O . ARG A 1 353 ? -57.558 -0.182 64.458 1.00 80.06 353 ARG A O 1
ATOM 2740 N N . PRO A 1 354 ? -58.374 -1.525 66.086 1.00 79.75 354 PRO A N 1
ATOM 2741 C CA . PRO A 1 354 ? -57.182 -2.360 66.155 1.00 79.75 354 PRO A CA 1
ATOM 2742 C C . PRO A 1 354 ? -56.904 -3.029 64.803 1.00 79.75 354 PRO A C 1
ATOM 2744 O O . PRO A 1 354 ? -57.816 -3.593 64.195 1.00 79.75 354 PRO A O 1
ATOM 2747 N N . HIS A 1 355 ? -55.664 -2.965 64.323 1.00 79.44 355 HIS A N 1
ATOM 2748 C CA . HIS A 1 355 ? -55.256 -3.565 63.048 1.00 79.44 355 HIS A CA 1
ATOM 2749 C C . HIS A 1 355 ? -53.780 -3.988 63.074 1.00 79.44 355 HIS A C 1
ATOM 2751 O O . HIS A 1 355 ? -53.022 -3.592 63.957 1.00 79.44 355 HIS A O 1
ATOM 2757 N N . LEU A 1 356 ? -53.361 -4.818 62.116 1.00 81.50 356 LEU A N 1
ATOM 2758 C CA . LEU A 1 356 ? -51.967 -5.254 61.972 1.00 81.50 356 LEU A CA 1
ATOM 2759 C C . LEU A 1 356 ? -51.251 -4.401 60.917 1.00 81.50 356 LEU A C 1
ATOM 2761 O O . LEU A 1 356 ? -51.783 -4.203 59.822 1.00 81.50 356 LEU A O 1
ATOM 2765 N N . ARG A 1 357 ? -50.032 -3.935 61.208 1.00 77.31 357 ARG A N 1
ATOM 2766 C CA . ARG A 1 357 ? -49.196 -3.232 60.221 1.00 77.31 357 ARG A CA 1
ATOM 2767 C C . ARG A 1 357 ? -48.549 -4.225 59.266 1.00 77.31 357 ARG A C 1
ATOM 2769 O O . ARG A 1 357 ? -47.866 -5.153 59.688 1.00 77.31 357 ARG A O 1
ATOM 2776 N N . LYS A 1 358 ? -48.705 -3.983 57.964 1.00 71.81 358 LYS A N 1
ATOM 2777 C CA . LYS A 1 358 ? -48.155 -4.847 56.907 1.00 71.81 358 LYS A CA 1
ATOM 2778 C C . LYS A 1 358 ? -46.642 -4.676 56.692 1.00 71.81 358 LYS A C 1
ATOM 2780 O O . LYS A 1 358 ? -46.008 -5.596 56.195 1.00 71.81 358 LYS A O 1
ATOM 2785 N N . GLY A 1 359 ? -46.057 -3.539 57.084 1.00 61.81 359 GLY A N 1
ATOM 2786 C CA . GLY A 1 359 ? -44.717 -3.121 56.640 1.00 61.81 359 GLY A CA 1
ATOM 2787 C C . GLY A 1 359 ? -43.497 -3.838 57.238 1.00 61.81 359 GLY A C 1
ATOM 2788 O O . GLY A 1 359 ? -42.446 -3.779 56.619 1.00 61.81 359 GLY A O 1
ATOM 2789 N N . ASN A 1 360 ? -43.611 -4.526 58.383 1.00 56.75 360 ASN A N 1
ATOM 2790 C CA . ASN A 1 360 ? -42.467 -5.124 59.105 1.00 56.75 360 ASN A CA 1
ATOM 2791 C C . ASN A 1 360 ? -42.759 -6.545 59.626 1.00 56.75 360 ASN A C 1
ATOM 2793 O O . ASN A 1 360 ? -42.280 -6.938 60.686 1.00 56.75 360 ASN A O 1
ATOM 2797 N N . THR A 1 361 ? -43.585 -7.314 58.917 1.00 54.84 361 THR A N 1
ATOM 2798 C CA . THR A 1 361 ? -43.864 -8.699 59.318 1.00 54.84 361 THR A CA 1
ATOM 2799 C C . THR A 1 361 ? -42.755 -9.622 58.815 1.00 54.84 361 THR A C 1
ATOM 2801 O O . THR A 1 361 ? -42.659 -9.884 57.619 1.00 54.84 361 THR A O 1
ATOM 2804 N N . THR A 1 362 ? -41.892 -10.115 59.709 1.00 64.00 362 THR A N 1
ATOM 2805 C CA . THR A 1 362 ? -41.113 -11.333 59.415 1.00 64.00 362 THR A CA 1
ATOM 2806 C C . THR A 1 362 ? -42.022 -12.550 59.615 1.00 64.00 362 THR A C 1
ATOM 2808 O O . THR A 1 362 ? -43.122 -12.410 60.152 1.00 64.00 362 THR A O 1
ATOM 2811 N N . SER A 1 363 ? -41.608 -13.754 59.198 1.00 68.50 363 SER A N 1
ATOM 2812 C CA . SER A 1 363 ? -42.410 -14.976 59.417 1.00 68.50 363 SER A CA 1
ATOM 2813 C C . SER A 1 363 ? -42.844 -15.157 60.879 1.00 68.50 363 SER A C 1
ATOM 2815 O O . SER A 1 363 ? -43.906 -15.729 61.128 1.00 68.50 363 SER A O 1
ATOM 2817 N N . ASP A 1 364 ? -42.068 -14.595 61.811 1.00 70.56 364 ASP A N 1
ATOM 2818 C CA . ASP A 1 364 ? -42.170 -14.852 63.246 1.00 70.56 364 ASP A CA 1
ATOM 2819 C C . ASP A 1 364 ? -42.633 -13.624 64.052 1.00 70.56 364 ASP A C 1
ATOM 2821 O O . ASP A 1 364 ? -42.862 -13.732 65.256 1.00 70.56 364 ASP A O 1
ATOM 2825 N N . THR A 1 365 ? -42.787 -12.448 63.427 1.00 70.81 365 THR A N 1
ATOM 2826 C CA . THR A 1 365 ? -43.179 -11.217 64.138 1.00 70.81 365 THR A CA 1
ATOM 2827 C C . THR A 1 365 ? -44.265 -10.447 63.393 1.00 70.81 365 THR A C 1
ATOM 2829 O O . THR A 1 365 ? -44.194 -10.248 62.183 1.00 70.81 365 THR A O 1
ATOM 2832 N N . THR A 1 366 ? -45.293 -9.994 64.118 1.00 76.81 366 THR A N 1
ATOM 2833 C CA . THR A 1 366 ? -46.325 -9.091 63.590 1.00 76.81 366 THR A CA 1
ATOM 2834 C C . THR A 1 366 ? -46.534 -7.927 64.541 1.00 76.81 366 THR A C 1
ATOM 2836 O O . THR A 1 366 ? -46.582 -8.110 65.755 1.00 76.81 366 THR A O 1
ATOM 2839 N N . THR A 1 367 ? -46.679 -6.719 64.002 1.00 76.25 367 THR A N 1
ATOM 2840 C CA . THR A 1 367 ? -46.971 -5.530 64.809 1.00 76.25 367 THR A CA 1
ATOM 2841 C C . THR A 1 367 ? -48.473 -5.271 64.800 1.00 76.25 367 THR A C 1
ATOM 2843 O O . THR A 1 367 ? -49.047 -4.989 63.746 1.00 76.25 367 THR A O 1
ATOM 2846 N N . ALA A 1 368 ? -49.107 -5.357 65.969 1.00 77.31 368 ALA A N 1
ATOM 2847 C CA . ALA A 1 368 ? -50.483 -4.918 66.173 1.00 77.31 368 ALA A CA 1
ATOM 2848 C C . ALA A 1 368 ? -50.508 -3.457 66.632 1.00 77.31 368 ALA A C 1
ATOM 2850 O O . ALA A 1 368 ? -49.734 -3.061 67.501 1.00 77.31 368 ALA A O 1
ATOM 2851 N N . VAL A 1 369 ? -51.403 -2.662 66.054 1.00 76.75 369 VAL A N 1
ATOM 2852 C CA . VAL A 1 369 ? -51.644 -1.273 66.441 1.00 76.75 369 VAL A CA 1
ATOM 2853 C C . VAL A 1 369 ? -53.008 -1.186 67.106 1.00 76.75 369 VAL A C 1
ATOM 2855 O O . VAL A 1 369 ? -54.015 -1.583 66.520 1.00 76.75 369 VAL A O 1
ATOM 2858 N N . ILE A 1 370 ? -53.034 -0.665 68.333 1.00 77.25 370 ILE A N 1
ATOM 2859 C CA . ILE A 1 370 ? -54.250 -0.411 69.110 1.00 77.25 370 ILE A CA 1
ATOM 2860 C C . ILE A 1 370 ? -54.322 1.101 69.351 1.00 77.25 370 ILE A C 1
ATOM 2862 O O . ILE A 1 370 ? -53.581 1.615 70.191 1.00 77.25 370 ILE A O 1
ATOM 2866 N N . PRO A 1 371 ? -55.155 1.839 68.601 1.00 72.88 371 PRO A N 1
ATOM 2867 C CA . PRO A 1 371 ? -55.251 3.283 68.769 1.00 72.88 371 PRO A CA 1
ATOM 2868 C C . PRO A 1 371 ? -55.940 3.634 70.096 1.00 72.88 371 PRO A C 1
ATOM 2870 O O . PRO A 1 371 ? -56.979 3.068 70.438 1.00 72.88 371 PRO A O 1
ATOM 2873 N N . ILE A 1 372 ? -55.366 4.589 70.834 1.00 73.88 372 ILE A N 1
ATOM 2874 C CA . ILE A 1 372 ? -55.951 5.173 72.048 1.00 73.88 372 ILE A CA 1
ATOM 2875 C C . ILE A 1 372 ? -56.360 6.609 71.716 1.00 73.88 372 ILE A C 1
ATOM 2877 O O . ILE A 1 372 ? -55.514 7.443 71.399 1.00 73.88 372 ILE A O 1
ATOM 2881 N N . GLU A 1 373 ? -57.656 6.904 71.786 1.00 72.38 373 GLU A N 1
ATOM 2882 C CA . GLU A 1 373 ? -58.180 8.254 71.574 1.00 72.38 373 GLU A CA 1
ATOM 2883 C C . GLU A 1 373 ? -58.310 8.990 72.915 1.00 72.38 373 GLU A C 1
ATOM 2885 O O . GLU A 1 373 ? -58.968 8.513 73.841 1.00 72.38 373 GLU A O 1
ATOM 2890 N N . LEU A 1 374 ? -57.684 10.166 73.025 1.00 78.44 374 LEU A N 1
ATOM 2891 C CA . LEU A 1 374 ? -57.742 11.025 74.208 1.00 78.44 374 LEU A CA 1
ATOM 2892 C C . LEU A 1 374 ? -58.298 12.397 73.822 1.00 78.44 374 LEU A C 1
ATOM 2894 O O . LEU A 1 374 ? -57.783 13.064 72.927 1.00 78.44 374 LEU A O 1
ATOM 2898 N N . SER A 1 375 ? -59.326 12.853 74.535 1.00 82.38 375 SER A N 1
ATOM 2899 C CA . SER A 1 375 ? -59.830 14.222 74.402 1.00 82.38 375 SER A CA 1
ATOM 2900 C C . SER A 1 375 ? -59.051 15.149 75.331 1.00 82.38 375 SER A C 1
ATOM 2902 O O . SER A 1 375 ? -59.244 15.123 76.545 1.00 82.38 375 SER A O 1
ATOM 2904 N N . ILE A 1 376 ? -58.170 15.972 74.763 1.00 85.00 376 ILE A N 1
ATOM 2905 C CA . ILE A 1 376 ? -57.319 16.909 75.506 1.00 85.00 376 ILE A CA 1
ATOM 2906 C C . ILE A 1 376 ? -57.586 18.326 75.003 1.00 85.00 376 ILE A C 1
ATOM 2908 O O . ILE A 1 376 ? -57.716 18.563 73.800 1.00 85.00 376 ILE A O 1
ATOM 2912 N N . TYR A 1 377 ? -57.651 19.298 75.912 1.00 86.62 377 TYR A N 1
ATOM 2913 C CA . TYR A 1 377 ? -57.738 20.698 75.516 1.00 86.62 377 TYR A CA 1
ATOM 2914 C C . TYR A 1 377 ? -56.441 21.133 74.820 1.00 86.62 377 TYR A C 1
ATOM 2916 O O . TYR A 1 377 ? -55.341 20.898 75.318 1.00 86.62 377 TYR A O 1
ATOM 2924 N N . ARG A 1 378 ? -56.545 21.809 73.669 1.00 81.94 378 ARG A N 1
ATOM 2925 C CA . ARG A 1 378 ? -55.381 22.144 72.825 1.00 81.94 378 ARG A CA 1
ATOM 2926 C C . ARG A 1 378 ? -54.290 22.931 73.565 1.00 81.94 378 ARG A C 1
ATOM 2928 O O . ARG A 1 378 ? -53.115 22.760 73.261 1.00 81.94 378 ARG A O 1
ATOM 2935 N N . GLY A 1 379 ? -54.670 23.769 74.535 1.00 87.50 379 GLY A N 1
ATOM 2936 C CA . GLY A 1 379 ? -53.731 24.536 75.364 1.00 87.50 379 GLY A CA 1
ATOM 2937 C C . GLY A 1 379 ? -52.898 23.691 76.337 1.00 87.50 379 GLY A C 1
ATOM 2938 O O . GLY A 1 379 ? -51.830 24.131 76.757 1.00 87.50 379 GLY A O 1
ATOM 2939 N N . ASP A 1 380 ? -53.351 22.478 76.656 1.00 88.88 380 ASP A N 1
ATOM 2940 C CA . ASP A 1 380 ? -52.669 21.563 77.574 1.00 88.88 380 ASP A CA 1
ATOM 2941 C C . ASP A 1 380 ? -51.899 20.460 76.843 1.00 88.88 380 ASP A C 1
ATOM 2943 O O . ASP A 1 380 ? -51.034 19.831 77.443 1.00 88.88 380 ASP A O 1
ATOM 2947 N N . PHE A 1 381 ? -52.125 20.282 75.536 1.00 86.19 381 PHE A N 1
ATOM 2948 C CA . PHE A 1 381 ? -51.415 19.287 74.727 1.00 86.19 381 PHE A CA 1
ATOM 2949 C C . PHE A 1 381 ? -49.892 19.440 74.813 1.00 86.19 381 PHE A C 1
ATOM 2951 O O . PHE A 1 381 ? -49.196 18.465 75.060 1.00 86.19 381 PHE A O 1
ATOM 2958 N N . LEU A 1 382 ? -49.363 20.663 74.691 1.00 84.12 382 LEU A N 1
ATOM 2959 C CA . LEU A 1 382 ? -47.914 20.893 74.777 1.00 84.12 382 LEU A CA 1
ATOM 2960 C C . LEU A 1 382 ? -47.336 20.573 76.164 1.00 84.12 382 LEU A C 1
ATOM 2962 O O . LEU A 1 382 ? -46.176 20.191 76.256 1.00 84.12 382 LEU A O 1
ATOM 2966 N N . LYS A 1 383 ? -48.130 20.718 77.234 1.00 89.12 383 LYS A N 1
ATOM 2967 C CA . LYS A 1 383 ? -47.703 20.365 78.598 1.00 89.12 383 LYS A CA 1
ATOM 2968 C C . LYS A 1 383 ? -47.730 18.854 78.803 1.00 89.12 383 LYS A C 1
ATOM 2970 O O . LYS A 1 383 ? -46.831 18.311 79.427 1.00 89.12 383 LYS A O 1
ATOM 2975 N N . LEU A 1 384 ? -48.752 18.204 78.250 1.00 87.56 384 LEU A N 1
ATOM 2976 C CA . LEU A 1 384 ? -48.984 16.771 78.374 1.00 87.56 384 LEU A CA 1
ATOM 2977 C C . LEU A 1 384 ? -48.169 15.941 77.380 1.00 87.56 384 LEU A C 1
ATOM 2979 O O . LEU A 1 384 ? -48.039 14.750 77.602 1.00 87.56 384 LEU A O 1
ATOM 2983 N N . SER A 1 385 ? -47.610 16.521 76.312 1.00 86.31 385 SER A N 1
ATOM 2984 C CA . SER A 1 385 ? -46.864 15.767 75.289 1.00 86.31 385 SER A CA 1
ATOM 2985 C C . SER A 1 385 ? -45.727 14.948 75.897 1.00 86.31 385 SER A C 1
ATOM 2987 O O . SER A 1 385 ? -45.628 13.759 75.626 1.00 86.31 385 SER A O 1
ATOM 2989 N N . ASN A 1 386 ? -44.931 15.552 76.786 1.00 83.69 386 ASN A N 1
ATOM 2990 C CA . ASN A 1 386 ? -43.828 14.852 77.448 1.00 83.69 386 ASN A CA 1
ATOM 2991 C C . ASN A 1 386 ? -44.329 13.719 78.362 1.00 83.69 386 ASN A C 1
ATOM 2993 O O . ASN A 1 386 ? -43.718 12.654 78.420 1.00 83.69 386 ASN A O 1
ATOM 2997 N N . ASP A 1 387 ? -45.452 13.934 79.054 1.00 87.81 387 ASP A N 1
ATOM 2998 C CA . ASP A 1 387 ? -46.061 12.920 79.919 1.00 87.81 387 ASP A CA 1
ATOM 2999 C C . ASP A 1 387 ? -46.685 11.787 79.094 1.00 87.81 387 ASP A C 1
ATOM 3001 O O . ASP A 1 387 ? -46.628 10.624 79.487 1.00 87.81 387 ASP A O 1
ATOM 3005 N N . LEU A 1 388 ? -47.278 12.102 77.941 1.00 86.00 388 LEU A N 1
ATOM 3006 C CA . LEU A 1 388 ? -47.831 11.124 77.009 1.00 86.00 388 LEU A CA 1
ATOM 3007 C C . LEU A 1 388 ? -46.724 10.273 76.385 1.00 86.00 388 LEU A C 1
ATOM 3009 O O . LEU A 1 388 ? -46.891 9.060 76.341 1.00 86.00 388 LEU A O 1
ATOM 3013 N N . ASP A 1 389 ? -45.591 10.864 75.999 1.00 82.12 389 ASP A N 1
ATOM 3014 C CA . ASP A 1 389 ? -44.431 10.125 75.480 1.00 82.12 389 ASP A CA 1
ATOM 3015 C C . ASP A 1 389 ? -43.849 9.178 76.549 1.00 82.12 389 ASP A C 1
ATOM 3017 O O . ASP A 1 389 ? -43.601 7.997 76.291 1.00 82.12 389 ASP A O 1
ATOM 3021 N N . ALA A 1 390 ? -43.696 9.657 77.790 1.00 82.88 390 ALA A N 1
ATOM 3022 C CA . ALA A 1 390 ? -43.218 8.838 78.907 1.00 82.88 390 ALA A CA 1
ATOM 3023 C C . ALA A 1 390 ? -44.193 7.698 79.262 1.00 82.88 390 ALA A C 1
ATOM 3025 O O . ALA A 1 390 ? -43.785 6.559 79.522 1.00 82.88 390 ALA A O 1
ATOM 3026 N N . ASN A 1 391 ? -45.497 7.979 79.238 1.00 84.38 391 ASN A N 1
ATOM 3027 C CA . ASN A 1 391 ? -46.527 6.969 79.461 1.00 84.38 391 ASN A CA 1
ATOM 3028 C C . ASN A 1 391 ? -46.621 5.984 78.297 1.00 84.38 391 ASN A C 1
ATOM 3030 O O . ASN A 1 391 ? -46.824 4.799 78.539 1.00 84.38 391 ASN A O 1
ATOM 3034 N N . GLN A 1 392 ? -46.430 6.427 77.053 1.00 83.00 392 GLN A N 1
ATOM 3035 C CA . GLN A 1 392 ? -46.390 5.543 75.892 1.00 83.00 392 GLN A CA 1
ATOM 3036 C C . GLN A 1 392 ? -45.266 4.519 76.043 1.00 83.00 392 GLN A C 1
ATOM 3038 O O . GLN A 1 392 ? -45.508 3.327 75.850 1.00 83.00 392 GLN A O 1
ATOM 3043 N N . PHE A 1 393 ? -44.068 4.957 76.440 1.00 82.62 393 PHE A N 1
ATOM 3044 C CA . PHE A 1 393 ? -42.956 4.052 76.728 1.00 82.62 393 PHE A CA 1
ATOM 3045 C C . PHE A 1 393 ? -43.324 3.045 77.828 1.00 82.62 393 PHE A C 1
ATOM 3047 O O . PHE A 1 393 ? -43.181 1.838 77.641 1.00 82.62 393 PHE A O 1
ATOM 3054 N N . THR A 1 394 ? -43.891 3.533 78.934 1.00 86.38 394 THR A N 1
ATOM 3055 C CA . THR A 1 394 ? -44.286 2.700 80.083 1.00 86.38 394 THR A CA 1
ATOM 3056 C C . THR A 1 394 ? -45.352 1.663 79.715 1.00 86.38 394 THR A C 1
ATOM 3058 O O . THR A 1 394 ? -45.233 0.492 80.070 1.00 86.38 394 THR A O 1
ATOM 3061 N N . ILE A 1 395 ? -46.393 2.067 78.984 1.00 82.31 395 ILE A N 1
ATOM 3062 C CA . ILE A 1 395 ? -47.472 1.179 78.530 1.00 82.31 395 ILE A CA 1
ATOM 3063 C C . ILE A 1 395 ? -46.931 0.153 77.533 1.00 82.31 395 ILE A C 1
ATOM 3065 O O . ILE A 1 395 ? -47.303 -1.016 77.604 1.00 82.31 395 ILE A O 1
ATOM 3069 N N . THR A 1 396 ? -46.033 0.565 76.634 1.00 80.50 396 THR A N 1
ATOM 3070 C CA . THR A 1 396 ? -45.384 -0.345 75.680 1.00 80.50 396 THR A CA 1
ATOM 3071 C C . THR A 1 396 ? -44.595 -1.423 76.419 1.00 80.50 396 THR A C 1
ATOM 3073 O O . THR A 1 396 ? -44.765 -2.604 76.135 1.00 80.50 396 THR A O 1
ATOM 3076 N N . GLU A 1 397 ? -43.794 -1.039 77.416 1.00 85.00 397 GLU A N 1
ATOM 3077 C CA . GLU A 1 397 ? -43.027 -1.984 78.230 1.00 85.00 397 GLU A CA 1
ATOM 3078 C C . GLU A 1 397 ? -43.939 -2.934 79.026 1.00 85.00 397 GLU A C 1
ATOM 3080 O O . GLU A 1 397 ? -43.689 -4.137 79.085 1.00 85.00 397 GLU A O 1
ATOM 3085 N N . GLN A 1 398 ? -45.033 -2.425 79.601 1.00 86.25 398 GLN A N 1
ATOM 3086 C CA . GLN A 1 398 ? -46.007 -3.251 80.322 1.00 86.25 398 GLN A CA 1
ATOM 3087 C C . GLN A 1 398 ? -46.710 -4.259 79.409 1.00 86.25 398 GLN A C 1
ATOM 3089 O O . GLN A 1 398 ? -46.853 -5.420 79.786 1.00 86.25 398 GLN A O 1
ATOM 3094 N N . MET A 1 399 ? -47.129 -3.838 78.215 1.00 81.19 399 MET A N 1
ATOM 3095 C CA . MET A 1 399 ? -47.761 -4.723 77.233 1.00 81.19 399 MET A CA 1
ATOM 3096 C C . MET A 1 399 ? -46.779 -5.769 76.700 1.00 81.19 399 MET A C 1
ATOM 3098 O O . MET A 1 399 ? -47.168 -6.921 76.521 1.00 81.19 399 MET A O 1
ATOM 3102 N N . GLN A 1 400 ? -45.511 -5.396 76.504 1.00 82.62 400 GLN A N 1
ATOM 3103 C CA . GLN A 1 400 ? -44.449 -6.325 76.119 1.00 82.62 400 GLN A CA 1
ATOM 3104 C C . GLN A 1 400 ? -44.240 -7.402 77.192 1.00 82.62 400 GLN A C 1
ATOM 3106 O O . GLN A 1 400 ? -44.271 -8.587 76.871 1.00 82.62 400 GLN A O 1
ATOM 3111 N N . ARG A 1 401 ? -44.120 -7.009 78.468 1.00 83.81 401 ARG A N 1
ATOM 3112 C CA . ARG A 1 401 ? -44.014 -7.961 79.589 1.00 83.81 401 ARG A CA 1
ATOM 3113 C C . ARG A 1 401 ? -45.245 -8.858 79.693 1.00 83.81 401 ARG A C 1
ATOM 3115 O O . ARG A 1 401 ? -45.108 -10.067 79.807 1.00 83.81 401 ARG A O 1
ATOM 3122 N N . TRP A 1 402 ? -46.445 -8.282 79.593 1.00 85.94 402 TRP A N 1
ATOM 3123 C CA . TRP A 1 402 ? -47.692 -9.052 79.594 1.00 85.94 402 TRP A CA 1
ATOM 3124 C C . TRP A 1 402 ? -47.725 -10.091 78.464 1.00 85.94 402 TRP A C 1
ATOM 3126 O O . TRP A 1 402 ? -48.125 -11.231 78.688 1.00 85.94 402 TRP A O 1
ATOM 3136 N N . TYR A 1 403 ? -47.273 -9.724 77.262 1.00 78.38 403 TYR A N 1
ATOM 3137 C CA . TYR A 1 403 ? -47.173 -10.647 76.135 1.00 78.38 403 TYR A CA 1
ATOM 3138 C C . TYR A 1 403 ? -46.143 -11.758 76.387 1.00 78.38 403 TYR A C 1
ATOM 3140 O O . TYR A 1 403 ? -46.457 -12.926 76.172 1.00 78.38 403 TYR A O 1
ATOM 3148 N N . GLU A 1 404 ? -44.947 -11.423 76.876 1.00 82.50 404 GLU A N 1
ATOM 3149 C CA . GLU A 1 404 ? -43.903 -12.397 77.234 1.00 82.50 404 GLU A CA 1
ATOM 3150 C C . GLU A 1 404 ? -44.382 -13.392 78.304 1.00 82.50 404 GLU A C 1
ATOM 3152 O O . GLU A 1 404 ? -44.147 -14.597 78.176 1.00 82.50 404 GLU A O 1
ATOM 3157 N N . ASP A 1 405 ? -45.129 -12.910 79.300 1.00 80.69 405 ASP A N 1
ATOM 3158 C CA . ASP A 1 405 ? -45.754 -13.732 80.340 1.00 80.69 405 ASP A CA 1
ATOM 3159 C C . ASP A 1 405 ? -46.877 -14.622 79.772 1.00 80.69 405 ASP A C 1
ATOM 3161 O O . ASP A 1 405 ? -47.021 -15.782 80.161 1.00 80.69 405 ASP A O 1
ATOM 3165 N N . CYS A 1 406 ? -47.676 -14.113 78.827 1.00 73.75 406 CYS A N 1
ATOM 3166 C CA . CYS A 1 406 ? -48.751 -14.873 78.181 1.00 73.75 406 CYS A CA 1
ATOM 3167 C C . CYS A 1 406 ? -48.254 -15.918 77.168 1.00 73.75 406 CYS A C 1
ATOM 3169 O O . CYS A 1 406 ? -48.911 -16.947 77.001 1.00 73.75 406 CYS A O 1
ATOM 3171 N N . VAL A 1 407 ? -47.134 -15.673 76.481 1.00 70.75 407 VAL A N 1
ATOM 3172 C CA . VAL A 1 407 ? -46.556 -16.577 75.465 1.00 70.75 407 VAL A CA 1
ATOM 3173 C C . VAL A 1 407 ? -45.653 -17.649 76.079 1.00 70.75 407 VAL A C 1
ATOM 3175 O O . VAL A 1 407 ? -45.441 -18.688 75.453 1.00 70.75 407 VAL A O 1
ATOM 3178 N N . ASN A 1 408 ? -45.231 -17.476 77.334 1.00 63.34 408 ASN A N 1
ATOM 3179 C CA . ASN A 1 408 ? -44.619 -18.520 78.155 1.00 63.34 408 ASN A CA 1
ATOM 3180 C C . ASN A 1 408 ? -45.614 -19.128 79.166 1.00 63.34 408 ASN A C 1
ATOM 3182 O O . ASN A 1 408 ? -45.345 -19.097 80.372 1.00 63.34 408 ASN A O 1
ATOM 3186 N N . PRO A 1 409 ? -46.754 -19.731 78.759 1.00 51.59 409 PRO A N 1
ATOM 3187 C CA . PRO A 1 409 ? -47.498 -20.529 79.709 1.00 51.59 409 PRO A CA 1
ATOM 3188 C C . PRO A 1 409 ? -46.603 -21.708 80.086 1.00 51.59 409 PRO A C 1
ATOM 3190 O O . PRO A 1 409 ? -46.241 -22.534 79.246 1.00 51.59 409 PRO A O 1
ATOM 3193 N N . GLN A 1 410 ? -46.245 -21.795 81.364 1.00 52.91 410 GLN A N 1
ATOM 3194 C CA . GLN A 1 410 ? -45.744 -23.026 81.949 1.00 52.91 410 GLN A CA 1
ATOM 3195 C C . GLN A 1 410 ? -46.859 -24.065 81.767 1.00 52.91 410 GLN A C 1
ATOM 3197 O O . GLN A 1 410 ? -47.800 -24.137 82.557 1.00 52.91 410 GLN A O 1
ATOM 3202 N N . VAL A 1 411 ? -46.819 -24.810 80.658 1.00 43.75 411 VAL A N 1
ATOM 3203 C CA . VAL A 1 411 ? -47.762 -25.891 80.388 1.00 43.75 411 VAL A CA 1
ATOM 3204 C C . VAL A 1 411 ? -47.498 -26.941 81.452 1.00 43.75 411 VAL A C 1
ATOM 3206 O O . VAL A 1 411 ? -46.548 -27.720 81.366 1.00 43.75 411 VAL A O 1
ATOM 3209 N N . VAL A 1 412 ? -48.331 -26.940 82.489 1.00 50.72 412 VAL A N 1
ATOM 3210 C CA . VAL A 1 412 ? -48.361 -27.989 83.502 1.00 50.72 412 VAL A CA 1
ATOM 3211 C C . VAL A 1 412 ? -48.731 -29.286 82.779 1.00 50.72 412 VAL A C 1
ATOM 3213 O O . VAL A 1 412 ? -49.902 -29.550 82.523 1.00 50.72 412 VAL A O 1
ATOM 3216 N N . GLY A 1 413 ? -47.717 -30.061 82.381 1.00 50.44 413 GLY A N 1
ATOM 3217 C CA . GLY A 1 413 ? -47.890 -31.390 81.789 1.00 50.44 413 GLY A CA 1
ATOM 3218 C C . GLY A 1 413 ? -47.007 -31.755 80.592 1.00 50.44 413 GLY A C 1
ATOM 3219 O O . GLY A 1 413 ? -47.015 -32.924 80.219 1.00 50.44 413 GLY A O 1
ATOM 3220 N N . ALA A 1 414 ? -46.225 -30.843 80.005 1.00 45.56 414 ALA A N 1
ATOM 3221 C CA . ALA A 1 414 ? -45.299 -31.200 78.922 1.00 45.56 414 ALA A CA 1
ATOM 3222 C C . ALA A 1 414 ? -43.919 -30.559 79.126 1.00 45.56 414 ALA A C 1
ATOM 3224 O O . ALA A 1 414 ? -43.707 -29.389 78.817 1.00 45.56 414 ALA A O 1
ATOM 3225 N N . ASN A 1 415 ? -42.976 -31.354 79.640 1.00 41.34 415 ASN A N 1
ATOM 3226 C CA . ASN A 1 415 ? -41.551 -31.028 79.637 1.00 41.34 415 ASN A CA 1
ATOM 3227 C C . ASN A 1 415 ? -41.043 -31.079 78.191 1.00 41.34 415 ASN A C 1
ATOM 3229 O O . ASN A 1 415 ? -40.703 -32.151 77.689 1.00 41.34 415 ASN A O 1
ATOM 3233 N N . TYR A 1 416 ? -40.972 -29.933 77.520 1.00 43.72 416 TYR A N 1
ATOM 3234 C CA . TYR A 1 416 ? -40.099 -29.807 76.360 1.00 43.72 416 TYR A CA 1
ATOM 3235 C C . TYR A 1 416 ? -38.675 -29.686 76.893 1.00 43.72 416 TYR A C 1
ATOM 3237 O O . TYR A 1 416 ? -38.302 -28.664 77.463 1.00 43.72 416 TYR A O 1
ATOM 3245 N N . ALA A 1 417 ? -37.909 -30.771 76.781 1.00 42.12 417 ALA A N 1
ATOM 3246 C CA . ALA A 1 417 ? -36.492 -30.764 77.101 1.00 42.12 417 ALA A CA 1
ATOM 3247 C C . ALA A 1 417 ? -35.802 -29.723 76.209 1.00 42.12 417 ALA A C 1
ATOM 3249 O O . ALA A 1 417 ? -35.656 -29.914 75.002 1.00 42.12 417 ALA A O 1
ATOM 3250 N N . SER A 1 418 ? -35.412 -28.598 76.804 1.00 45.53 418 SER A N 1
ATOM 3251 C CA . SER A 1 418 ? -34.491 -27.653 76.193 1.00 45.53 418 SER A CA 1
ATOM 3252 C C . SER A 1 418 ? -33.137 -28.350 76.077 1.00 45.53 418 SER A C 1
ATOM 3254 O O . SER A 1 418 ? -32.396 -28.441 77.056 1.00 45.53 418 SER A O 1
ATOM 3256 N N . ASN A 1 419 ? -32.835 -28.885 74.894 1.00 43.66 419 ASN A N 1
ATOM 3257 C CA . ASN A 1 419 ? -31.509 -29.401 74.573 1.00 43.66 419 ASN A CA 1
ATOM 3258 C C . ASN A 1 419 ? -30.542 -28.222 74.473 1.00 43.66 419 ASN A C 1
ATOM 3260 O O . ASN A 1 419 ? -30.378 -27.607 73.421 1.00 43.66 419 ASN A O 1
ATOM 3264 N N . GLN A 1 420 ? -29.932 -27.905 75.606 1.00 48.62 420 GLN A N 1
ATOM 3265 C CA . GLN A 1 420 ? -28.776 -27.044 75.714 1.00 48.62 420 GLN A CA 1
ATOM 3266 C C . GLN A 1 420 ? -27.582 -27.959 75.983 1.00 48.62 420 GLN A C 1
ATOM 3268 O O . GLN A 1 420 ? -27.303 -28.262 77.133 1.00 48.62 420 GLN A O 1
ATOM 3273 N N . GLU A 1 421 ? -26.906 -28.423 74.931 1.00 44.91 421 GLU A N 1
ATOM 3274 C CA . GLU A 1 421 ? -25.527 -28.901 75.052 1.00 44.91 421 GLU A CA 1
ATOM 3275 C C . GLU A 1 421 ? -24.693 -28.494 73.836 1.00 44.91 421 GLU A C 1
ATOM 3277 O O . GLU A 1 421 ? -25.155 -28.389 72.698 1.00 44.91 421 GLU A O 1
ATOM 3282 N N . GLU A 1 422 ? -23.455 -28.181 74.180 1.00 47.84 422 GLU A N 1
ATOM 3283 C CA . GLU A 1 422 ? -22.400 -27.529 73.434 1.00 47.84 422 GLU A CA 1
ATOM 3284 C C . GLU A 1 422 ? -21.752 -28.446 72.382 1.00 47.84 422 GLU A C 1
ATOM 3286 O O . GLU A 1 422 ? -21.757 -29.667 72.496 1.00 47.84 422 GLU A O 1
ATOM 3291 N N . GLY A 1 423 ? -21.053 -27.828 71.424 1.00 44.25 423 GLY A N 1
ATOM 3292 C CA . GLY A 1 423 ? -19.803 -28.405 70.917 1.00 44.25 423 GLY A CA 1
ATOM 3293 C C . GLY A 1 423 ? -19.862 -29.186 69.602 1.00 44.25 423 GLY A C 1
ATOM 3294 O O . GLY A 1 423 ? -19.920 -30.406 69.588 1.00 44.25 423 GLY A O 1
ATOM 3295 N N . VAL A 1 424 ? -19.716 -28.446 68.497 1.00 46.25 424 VAL A N 1
ATOM 3296 C CA . VAL A 1 424 ? -18.869 -28.750 67.321 1.00 46.25 424 VAL A CA 1
ATOM 3297 C C . VAL A 1 424 ? -18.713 -30.229 66.924 1.00 46.25 424 VAL A C 1
ATOM 3299 O O . VAL A 1 424 ? -17.867 -30.907 67.484 1.00 46.25 424 VAL A O 1
ATOM 3302 N N . VAL A 1 425 ? -19.357 -30.648 65.825 1.00 38.06 425 VAL A N 1
ATOM 3303 C CA . VAL A 1 425 ? -18.710 -31.290 64.656 1.00 38.06 425 VAL A CA 1
ATOM 3304 C C . VAL A 1 425 ? -19.633 -31.098 63.445 1.00 38.06 425 VAL A C 1
ATOM 3306 O O . VAL A 1 425 ? -20.776 -31.550 63.426 1.00 38.06 425 VAL A O 1
ATOM 3309 N N . ALA A 1 426 ? -19.127 -30.425 62.412 1.00 51.53 426 ALA A N 1
ATOM 3310 C CA . ALA A 1 426 ? -19.723 -30.440 61.084 1.00 51.53 426 ALA A CA 1
ATOM 3311 C C . ALA A 1 426 ? -19.786 -31.883 60.564 1.00 51.53 426 ALA A C 1
ATOM 3313 O O . ALA A 1 426 ? -18.760 -32.553 60.593 1.00 51.53 426 ALA A O 1
ATOM 3314 N N . VAL A 1 427 ? -20.951 -32.336 60.078 1.00 40.16 427 VAL A N 1
ATOM 3315 C CA . VAL A 1 427 ? -21.133 -33.222 58.905 1.00 40.16 427 VAL A CA 1
ATOM 3316 C C . VAL A 1 427 ? -22.593 -33.710 58.817 1.00 40.16 427 VAL A C 1
ATOM 3318 O O . VAL A 1 427 ? -23.158 -34.225 59.776 1.00 40.16 427 VAL A O 1
ATOM 3321 N N . LYS A 1 428 ? -23.124 -33.632 57.585 1.00 41.47 428 LYS A N 1
ATOM 3322 C CA . LYS A 1 428 ? -24.341 -34.254 57.010 1.00 41.47 428 LYS A CA 1
ATOM 3323 C C . LYS A 1 428 ? -25.694 -33.565 57.232 1.00 41.47 428 LYS A C 1
ATOM 3325 O O . LYS A 1 428 ? -26.594 -34.086 57.878 1.00 41.47 428 LYS A O 1
ATOM 3330 N N . LEU A 1 429 ? -25.890 -32.508 56.444 1.00 42.69 429 LEU A N 1
ATOM 3331 C CA . LEU A 1 429 ? -27.183 -31.918 56.074 1.00 42.69 429 LEU A CA 1
ATOM 3332 C C . LEU A 1 429 ? -28.009 -32.774 55.070 1.00 42.69 429 LEU A C 1
ATOM 3334 O O . LEU A 1 429 ? -28.810 -32.230 54.325 1.00 42.69 429 LEU A O 1
ATOM 3338 N N . ASN A 1 430 ? -27.831 -34.104 55.024 1.00 44.50 430 ASN A N 1
ATOM 3339 C CA . ASN A 1 430 ? -28.478 -34.989 54.029 1.00 44.50 430 ASN A CA 1
ATOM 3340 C C . ASN A 1 430 ? -29.520 -35.953 54.628 1.00 44.50 430 ASN A C 1
ATOM 3342 O O . ASN A 1 430 ? -29.772 -37.017 54.068 1.00 44.50 430 ASN A O 1
ATOM 3346 N N . LYS A 1 431 ? -30.121 -35.630 55.778 1.00 47.25 431 LYS A N 1
ATOM 3347 C CA . LYS A 1 431 ? -31.170 -36.477 56.381 1.00 47.25 431 LYS A CA 1
ATOM 3348 C C . LYS A 1 431 ? -32.452 -35.755 56.800 1.00 47.25 431 LYS A C 1
ATOM 3350 O O . LYS A 1 431 ? -33.319 -36.399 57.372 1.00 47.25 431 LYS A O 1
ATOM 3355 N N . LEU A 1 432 ? -32.609 -34.470 56.470 1.00 43.09 432 LEU A N 1
ATOM 3356 C CA . LEU A 1 432 ? -33.852 -33.726 56.733 1.00 43.09 432 LEU A CA 1
ATOM 3357 C C . LEU A 1 432 ? -34.817 -33.652 55.532 1.00 43.09 432 LEU A C 1
ATOM 3359 O O . LEU A 1 432 ? -35.857 -33.019 55.633 1.00 43.09 432 LEU A O 1
ATOM 3363 N N . TYR A 1 433 ? -34.496 -34.331 54.426 1.00 42.88 433 TYR A N 1
ATOM 3364 C CA . TYR A 1 433 ? -35.309 -34.399 53.202 1.00 42.88 433 TYR A CA 1
ATOM 3365 C C . TYR A 1 433 ? -35.721 -35.842 52.861 1.00 42.88 433 TYR A C 1
ATOM 3367 O O . TYR A 1 433 ? -35.739 -36.234 51.700 1.00 42.88 433 TYR A O 1
ATOM 3375 N N . ALA A 1 434 ? -35.991 -36.668 53.876 1.00 43.53 434 ALA A N 1
ATOM 3376 C CA . ALA A 1 434 ? -36.380 -38.066 53.669 1.00 43.53 434 ALA A CA 1
ATOM 3377 C C . ALA A 1 434 ? -37.859 -38.258 53.265 1.00 43.53 434 ALA A C 1
ATOM 3379 O O . ALA A 1 434 ? -38.221 -39.373 52.909 1.00 43.53 434 ALA A O 1
ATOM 3380 N N . ASP A 1 435 ? -38.668 -37.190 53.241 1.00 47.03 435 ASP A N 1
ATOM 3381 C CA . ASP A 1 435 ? -40.111 -37.246 52.942 1.00 47.03 435 ASP A CA 1
ATOM 3382 C C . ASP A 1 435 ? -40.494 -36.453 51.671 1.00 47.03 435 ASP A C 1
ATOM 3384 O O . ASP A 1 435 ? -41.546 -35.820 51.598 1.00 47.03 435 ASP A O 1
ATOM 3388 N N . LEU A 1 436 ? -39.626 -36.464 50.655 1.00 43.84 436 LEU A N 1
ATOM 3389 C CA . LEU A 1 436 ? -39.961 -36.006 49.302 1.00 43.84 436 LEU A CA 1
ATOM 3390 C C . LEU A 1 436 ? -40.452 -37.206 48.484 1.00 43.84 436 LEU A C 1
ATOM 3392 O O . LEU A 1 436 ? -39.668 -38.085 48.127 1.00 43.84 436 LEU A O 1
ATOM 3396 N N . VAL A 1 437 ? -41.755 -37.249 48.207 1.00 52.88 437 VAL A N 1
ATOM 3397 C CA . VAL A 1 437 ? -42.357 -38.230 47.297 1.00 52.88 437 VAL A CA 1
ATOM 3398 C C . VAL A 1 437 ? -42.371 -37.630 45.894 1.00 52.88 437 VAL A C 1
ATOM 3400 O O . VAL A 1 437 ? -42.997 -36.601 45.659 1.00 52.88 437 VAL A O 1
ATOM 3403 N N . GLU A 1 438 ? -41.671 -38.271 44.961 1.00 42.47 438 GLU A N 1
ATOM 3404 C CA . GLU A 1 438 ? -41.685 -37.912 43.542 1.00 42.47 438 GLU A CA 1
ATOM 3405 C C . GLU A 1 438 ? -43.028 -38.325 42.918 1.00 42.47 438 GLU A C 1
ATOM 3407 O O . GLU A 1 438 ? -43.364 -39.511 42.859 1.00 42.47 438 GLU A O 1
ATOM 3412 N N . LEU A 1 439 ? -43.812 -37.346 42.463 1.00 54.66 439 LEU A N 1
ATOM 3413 C CA . LEU A 1 439 ? -44.978 -37.584 41.612 1.00 54.66 439 LEU A CA 1
ATOM 3414 C C . LEU A 1 439 ? -44.536 -37.666 40.141 1.00 54.66 439 LEU A C 1
ATOM 3416 O O . LEU A 1 439 ? -43.536 -37.072 39.739 1.00 54.66 439 LEU A O 1
ATOM 3420 N N . VAL A 1 440 ? -45.304 -38.408 39.339 1.00 52.44 440 VAL A N 1
ATOM 3421 C CA . VAL A 1 440 ? -44.974 -38.889 37.976 1.00 52.44 440 VAL A CA 1
ATOM 3422 C C . VAL A 1 440 ? -44.679 -37.771 36.952 1.00 52.44 440 VAL A C 1
ATOM 3424 O O . VAL A 1 440 ? -44.126 -38.046 35.890 1.00 52.44 440 VAL A O 1
ATOM 3427 N N . ASP A 1 441 ? -44.936 -36.509 37.297 1.00 55.19 441 ASP A N 1
ATOM 3428 C CA . ASP A 1 441 ? -44.861 -35.367 36.378 1.00 55.19 441 ASP A CA 1
ATOM 3429 C C . ASP A 1 441 ? -43.628 -34.464 36.631 1.00 55.19 441 ASP A C 1
ATOM 3431 O O . ASP A 1 441 ? -43.482 -33.411 36.013 1.00 55.19 441 ASP A O 1
ATOM 3435 N N . GLY A 1 442 ? -42.706 -34.871 37.516 1.00 55.88 442 GLY A N 1
ATOM 3436 C CA . GLY A 1 442 ? -41.404 -34.207 37.697 1.00 55.88 442 GLY A CA 1
ATOM 3437 C C . GLY A 1 442 ? -41.427 -32.916 38.528 1.00 55.88 442 GLY A C 1
ATOM 3438 O O . GLY A 1 442 ? -40.514 -32.094 38.420 1.00 55.88 442 GLY A O 1
ATOM 3439 N N . HIS A 1 443 ? -42.446 -32.710 39.364 1.00 48.72 443 HIS A N 1
ATOM 3440 C CA . HIS A 1 443 ? -42.478 -31.634 40.359 1.00 48.72 443 HIS A CA 1
ATOM 3441 C C . HIS A 1 443 ? -42.278 -32.191 41.772 1.00 48.72 443 HIS A C 1
ATOM 3443 O O . HIS A 1 443 ? -42.857 -33.211 42.141 1.00 48.72 443 HIS A O 1
ATOM 3449 N N . GLN A 1 444 ? -41.417 -31.522 42.544 1.00 43.88 444 GLN A N 1
ATOM 3450 C CA . GLN A 1 444 ? -41.113 -31.851 43.935 1.00 43.88 444 GLN A CA 1
ATOM 3451 C C . GLN A 1 444 ? -41.954 -30.962 44.856 1.00 43.88 444 GLN A C 1
ATOM 3453 O O . GLN A 1 444 ? -41.742 -29.752 44.899 1.00 43.88 444 GLN A O 1
ATOM 3458 N N . GLU A 1 445 ? -42.878 -31.559 45.607 1.00 47.88 445 GLU A N 1
ATOM 3459 C CA . GLU A 1 445 ? 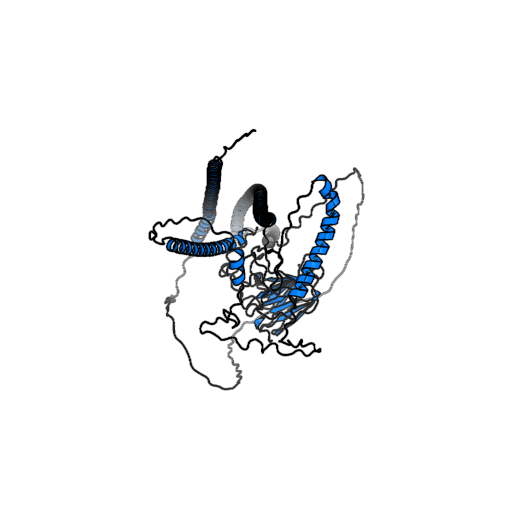-43.601 -30.887 46.691 1.00 47.88 445 GLU A CA 1
ATOM 3460 C C . GLU A 1 445 ? -43.110 -31.414 48.044 1.00 47.88 445 GLU A C 1
ATOM 3462 O O . GLU A 1 445 ? -42.948 -32.618 48.251 1.00 47.88 445 GLU A O 1
ATOM 3467 N N . ALA A 1 446 ? -42.834 -30.502 48.978 1.00 44.38 446 ALA A N 1
ATOM 3468 C CA . ALA A 1 446 ? -42.479 -30.857 50.345 1.00 44.38 446 ALA A CA 1
ATOM 3469 C C . ALA A 1 446 ? -43.746 -31.285 51.106 1.00 44.38 446 ALA A C 1
ATOM 3471 O O . ALA A 1 446 ? -44.713 -30.531 51.164 1.00 44.38 446 ALA A O 1
ATOM 3472 N N . GLY A 1 447 ? -43.730 -32.465 51.737 1.00 48.00 447 GLY A N 1
ATOM 3473 C CA . GLY A 1 447 ? -44.864 -33.057 52.468 1.00 48.00 447 GLY A CA 1
ATOM 3474 C C . GLY A 1 447 ? -45.305 -32.341 53.758 1.00 48.00 447 GLY A C 1
ATOM 3475 O O . GLY A 1 447 ? -45.784 -32.993 54.682 1.00 48.00 447 GLY A O 1
ATOM 3476 N N . ALA A 1 448 ? -45.139 -31.020 53.858 1.00 46.47 448 ALA A N 1
ATOM 3477 C CA . ALA A 1 448 ? -45.522 -30.221 55.024 1.00 46.47 448 ALA A CA 1
ATOM 3478 C C . ALA A 1 448 ? -46.812 -29.399 54.831 1.00 46.47 448 ALA A C 1
ATOM 3480 O O . ALA A 1 448 ? -47.212 -28.687 55.750 1.00 46.47 448 ALA A O 1
ATOM 3481 N N . GLU A 1 449 ? -47.508 -29.526 53.700 1.00 44.53 449 GLU A N 1
ATOM 3482 C CA . GLU A 1 449 ? -48.846 -28.950 53.511 1.00 44.53 449 GLU A CA 1
ATOM 3483 C C . GLU A 1 449 ? -49.931 -29.998 53.785 1.00 44.53 449 GLU A C 1
ATOM 3485 O O . GLU A 1 449 ? -50.718 -30.390 52.931 1.00 44.53 449 GLU A O 1
ATOM 3490 N N . HIS A 1 450 ? -49.972 -30.480 55.028 1.00 39.50 450 HIS A N 1
ATOM 3491 C CA . HIS A 1 450 ? -51.211 -31.029 55.556 1.00 39.50 450 HIS A CA 1
ATOM 3492 C C . HIS A 1 450 ? -52.098 -29.865 56.000 1.00 39.50 450 HIS A C 1
ATOM 3494 O O . HIS A 1 450 ? -51.740 -29.125 56.920 1.00 39.50 450 HIS A O 1
ATOM 3500 N N . ASP A 1 451 ? -53.274 -29.766 55.377 1.00 48.41 451 ASP A N 1
ATOM 3501 C CA . ASP A 1 451 ? -54.464 -29.041 55.835 1.00 48.41 451 ASP A CA 1
ATOM 3502 C C . ASP A 1 451 ? -54.885 -29.512 57.242 1.00 48.41 451 ASP A C 1
ATOM 3504 O O . ASP A 1 451 ? -55.857 -30.239 57.456 1.00 48.41 451 ASP A O 1
ATOM 3508 N N . GLY A 1 452 ? -54.093 -29.124 58.237 1.00 47.44 452 GLY A N 1
ATOM 3509 C CA . GLY A 1 452 ? -54.387 -29.274 59.648 1.00 47.44 452 GLY A CA 1
ATOM 3510 C C . GLY A 1 452 ? -55.046 -28.004 60.203 1.00 47.44 452 GLY A C 1
ATOM 3511 O O . GLY A 1 452 ? -54.823 -26.913 59.675 1.00 47.44 452 GLY A O 1
ATOM 3512 N N . PRO A 1 453 ? -55.795 -28.082 61.319 1.00 40.53 453 PRO A N 1
ATOM 3513 C CA . PRO A 1 453 ? -56.642 -27.001 61.860 1.00 40.53 453 PRO A CA 1
ATOM 3514 C C . PRO A 1 453 ? -55.914 -25.736 62.367 1.00 40.53 453 PRO A C 1
ATOM 3516 O O . PRO A 1 453 ? -56.472 -24.980 63.159 1.00 40.53 453 PRO A O 1
ATOM 3519 N N . ARG A 1 454 ? -54.659 -25.507 61.971 1.00 48.59 454 ARG A N 1
ATOM 3520 C CA . ARG A 1 454 ? -53.810 -24.380 62.388 1.00 48.59 454 ARG A CA 1
ATOM 3521 C C . ARG A 1 454 ? -53.430 -23.442 61.237 1.00 48.59 454 ARG A C 1
ATOM 3523 O O . ARG A 1 454 ? -52.587 -22.569 61.421 1.00 48.59 454 ARG A O 1
ATOM 3530 N N . SER A 1 455 ? -54.059 -23.600 60.072 1.00 45.12 455 SER A N 1
ATOM 3531 C CA . SER A 1 455 ? -53.977 -22.638 58.971 1.00 45.12 455 SER A CA 1
ATOM 3532 C C . SER A 1 455 ? -54.439 -21.245 59.422 1.00 45.12 455 SER A C 1
ATOM 3534 O O . SER A 1 455 ? -55.463 -21.092 60.092 1.00 45.12 455 SER A O 1
ATOM 3536 N N . LYS A 1 456 ? -53.669 -20.230 59.014 1.00 45.81 456 LYS A N 1
ATOM 3537 C CA . LYS A 1 456 ? -53.781 -18.788 59.314 1.00 45.81 456 LYS A CA 1
ATOM 3538 C C . LYS A 1 456 ? -55.153 -18.166 58.971 1.00 45.81 456 LYS A C 1
ATOM 3540 O O . LYS A 1 456 ? -55.395 -17.010 59.304 1.00 45.81 456 LYS A O 1
ATOM 3545 N N . HIS A 1 457 ? -56.063 -18.931 58.363 1.00 44.53 457 HIS A N 1
ATOM 3546 C CA . HIS A 1 457 ? -57.423 -18.524 58.003 1.00 44.53 457 HIS A CA 1
ATOM 3547 C C . HIS A 1 457 ? -58.449 -18.531 59.148 1.00 44.53 457 HIS A C 1
ATOM 3549 O O . HIS A 1 457 ? -59.555 -18.031 58.961 1.00 44.53 457 HIS A O 1
ATOM 3555 N N . THR A 1 458 ? -58.140 -19.036 60.347 1.00 43.44 458 THR A N 1
ATOM 3556 C CA . THR A 1 458 ? -59.110 -19.037 61.468 1.00 43.44 458 THR A CA 1
ATOM 3557 C C . THR A 1 458 ? -59.196 -17.728 62.259 1.00 43.44 458 THR A C 1
ATOM 3559 O O . THR A 1 458 ? -60.111 -17.584 63.070 1.00 43.44 458 THR A O 1
ATOM 3562 N N . LEU A 1 459 ? -58.326 -16.741 62.008 1.00 44.62 459 LEU A N 1
ATOM 3563 C CA . LEU A 1 459 ? -58.402 -15.419 62.659 1.00 44.62 459 LEU A CA 1
ATOM 3564 C C . LEU A 1 459 ? -59.130 -14.349 61.825 1.00 44.62 459 LEU A C 1
ATOM 3566 O O . LEU A 1 459 ? -59.597 -13.358 62.385 1.00 44.62 459 LEU A O 1
ATOM 3570 N N . GLU A 1 460 ? -59.317 -14.557 60.520 1.00 45.03 460 GLU A N 1
ATOM 3571 C CA . GLU A 1 460 ? -60.122 -13.660 59.673 1.00 45.03 460 GLU A CA 1
ATOM 3572 C C . GLU A 1 460 ? -61.631 -13.642 60.018 1.00 45.03 460 GLU A C 1
ATOM 3574 O O . GLU A 1 460 ? -62.224 -12.558 60.008 1.00 45.03 460 GLU A O 1
ATOM 3579 N N . PRO A 1 461 ? -62.284 -14.759 60.408 1.00 44.44 461 PRO A N 1
ATOM 3580 C CA . PRO A 1 461 ? -63.714 -14.755 60.725 1.00 44.44 461 PRO A CA 1
ATOM 3581 C C . PRO A 1 461 ? -64.064 -14.036 62.035 1.00 44.44 461 PRO A C 1
ATOM 3583 O O . PRO A 1 461 ? -65.190 -13.564 62.188 1.00 44.44 461 PRO A O 1
ATOM 3586 N N . ILE A 1 462 ? -63.120 -13.918 62.976 1.00 44.91 462 ILE A N 1
ATOM 3587 C CA . ILE A 1 462 ? -63.366 -13.284 64.283 1.00 44.91 462 ILE A CA 1
ATOM 3588 C C . ILE A 1 462 ? -63.392 -11.749 64.157 1.00 44.91 462 ILE A C 1
ATOM 3590 O O . ILE A 1 462 ? -64.122 -11.085 64.890 1.00 44.91 462 ILE A O 1
ATOM 3594 N N . CYS A 1 463 ? -62.705 -11.177 63.163 1.00 41.53 463 CYS A N 1
ATOM 3595 C CA . CYS A 1 463 ? -62.724 -9.732 62.901 1.00 41.53 463 CYS A CA 1
ATOM 3596 C C . CYS A 1 463 ? -63.842 -9.284 61.938 1.00 41.53 463 CYS A C 1
ATOM 3598 O O . CYS A 1 463 ? -64.208 -8.109 61.934 1.00 41.53 463 CYS A O 1
ATOM 3600 N N . LEU A 1 464 ? -64.428 -10.192 61.147 1.00 39.47 464 LEU A N 1
ATOM 3601 C CA . LEU A 1 464 ? -65.470 -9.856 60.160 1.00 39.47 464 LEU A CA 1
ATOM 3602 C C . LEU A 1 464 ? -66.915 -9.944 60.689 1.00 39.47 464 LEU A C 1
ATOM 3604 O O . LEU A 1 464 ? -67.845 -9.527 59.998 1.00 39.47 464 LEU A O 1
ATOM 3608 N N . ALA A 1 465 ? -67.128 -10.384 61.932 1.00 38.19 465 ALA A N 1
ATOM 3609 C CA . ALA A 1 465 ? -68.463 -10.466 62.538 1.00 38.19 465 ALA A CA 1
ATOM 3610 C C . ALA A 1 465 ? -69.088 -9.103 62.932 1.00 38.19 465 ALA A C 1
ATOM 3612 O O . ALA A 1 465 ? -70.227 -9.070 63.396 1.00 38.19 465 ALA A O 1
ATOM 3613 N N . ALA A 1 466 ? -68.398 -7.972 62.733 1.00 43.28 466 ALA A N 1
ATOM 3614 C CA . ALA A 1 466 ? -68.887 -6.648 63.146 1.00 43.28 466 ALA A CA 1
ATOM 3615 C C . ALA A 1 466 ? -69.536 -5.796 62.034 1.00 43.28 466 ALA A C 1
ATOM 3617 O O . ALA A 1 466 ? -70.030 -4.707 62.320 1.00 43.28 466 ALA A O 1
ATOM 3618 N N . THR A 1 467 ? -69.589 -6.248 60.778 1.00 40.59 467 THR A N 1
ATOM 3619 C CA . THR A 1 467 ? -70.215 -5.458 59.697 1.00 40.59 467 THR A CA 1
ATOM 3620 C C . THR A 1 467 ? -70.965 -6.330 58.700 1.00 40.59 467 THR A C 1
ATOM 3622 O O . THR A 1 467 ? -70.537 -6.520 57.566 1.00 40.59 467 THR A O 1
ATOM 3625 N N . ALA A 1 468 ? -72.138 -6.812 59.107 1.00 36.09 468 ALA A N 1
ATOM 3626 C CA . ALA A 1 468 ? -73.158 -7.299 58.188 1.00 36.09 468 ALA A CA 1
ATOM 3627 C C . ALA A 1 468 ? -74.449 -6.493 58.382 1.00 36.09 468 ALA A C 1
ATOM 3629 O O . ALA A 1 468 ? -75.197 -6.710 59.329 1.00 36.09 468 ALA A O 1
ATOM 3630 N N . THR A 1 469 ? -74.709 -5.543 57.483 1.00 38.06 469 THR A N 1
ATOM 3631 C CA . THR A 1 469 ? -76.066 -5.143 57.063 1.00 38.06 469 THR A CA 1
ATOM 3632 C C . THR A 1 469 ? -75.981 -4.271 55.808 1.00 38.06 469 THR A C 1
ATOM 3634 O O . THR A 1 469 ? -75.749 -3.071 55.895 1.00 38.06 469 THR A O 1
ATOM 3637 N N . ARG A 1 470 ? -76.220 -4.860 54.629 1.00 34.81 470 ARG A N 1
ATOM 3638 C CA . ARG A 1 470 ? -77.359 -4.533 53.741 1.00 34.81 470 ARG A CA 1
ATOM 3639 C C . ARG A 1 470 ? -77.224 -5.191 52.362 1.00 34.81 470 ARG A C 1
ATOM 3641 O O . ARG A 1 470 ? -76.149 -5.304 51.793 1.00 34.81 470 ARG A O 1
ATOM 3648 N N . HIS A 1 471 ? -78.385 -5.636 51.896 1.00 35.31 471 HIS A N 1
ATOM 3649 C CA . HIS A 1 471 ? -78.688 -6.452 50.724 1.00 35.31 471 HIS A CA 1
ATOM 3650 C C . HIS A 1 471 ? -78.440 -5.796 49.358 1.00 35.31 471 HIS A C 1
ATOM 3652 O O . HIS A 1 471 ? -78.487 -4.575 49.236 1.00 35.31 471 HIS A O 1
ATOM 3658 N N . GLY A 1 472 ? -78.404 -6.640 48.316 1.00 30.67 472 GLY A N 1
ATOM 3659 C CA . GLY A 1 472 ? -78.836 -6.263 46.967 1.00 30.67 472 GLY A CA 1
ATOM 3660 C C . GLY A 1 472 ? -78.533 -7.302 45.882 1.00 30.67 472 GLY A C 1
ATOM 3661 O O . GLY A 1 472 ? -77.506 -7.212 45.226 1.00 30.67 472 GLY A O 1
ATOM 3662 N N . HIS A 1 473 ? -79.435 -8.268 45.670 1.00 38.72 473 HIS A N 1
ATOM 3663 C CA . HIS A 1 473 ? -79.432 -9.171 44.509 1.00 38.72 473 HIS A CA 1
ATOM 3664 C C . HIS A 1 473 ? -79.884 -8.445 43.234 1.00 38.72 473 HIS A C 1
ATOM 3666 O O . HIS A 1 473 ? -80.956 -7.845 43.253 1.00 38.72 473 HIS A O 1
ATOM 3672 N N . HIS A 1 474 ? -79.197 -8.652 42.104 1.00 31.83 474 HIS A N 1
ATOM 3673 C CA . HIS A 1 474 ? -79.844 -8.689 40.785 1.00 31.83 474 HIS A CA 1
ATOM 3674 C C . HIS A 1 474 ? -79.095 -9.595 39.793 1.00 31.83 474 HIS A C 1
ATOM 3676 O O . HIS A 1 474 ? -77.920 -9.400 39.498 1.00 31.83 474 HIS A O 1
ATOM 3682 N N . HIS A 1 475 ? -79.818 -10.605 39.301 1.00 42.94 475 HIS A N 1
ATOM 3683 C CA . HIS A 1 475 ? -79.486 -11.444 38.149 1.00 42.94 475 HIS A CA 1
ATOM 3684 C C . HIS A 1 475 ? -79.533 -10.622 36.858 1.00 42.94 475 HIS A C 1
ATOM 3686 O O . HIS A 1 475 ? -80.505 -9.898 36.695 1.00 42.94 475 HIS A O 1
ATOM 3692 N N . PHE A 1 476 ? -78.610 -10.817 35.904 1.00 32.16 476 PHE A N 1
ATOM 3693 C CA . PHE A 1 476 ? -78.901 -10.629 34.472 1.00 32.16 476 PHE A CA 1
ATOM 3694 C C . PHE A 1 476 ? -77.919 -11.413 33.565 1.00 32.16 476 PHE A C 1
ATOM 3696 O O . PHE A 1 476 ? -76.729 -11.519 33.838 1.00 32.16 476 PHE A O 1
ATOM 3703 N N . HIS A 1 477 ? -78.504 -11.995 32.517 1.00 34.38 477 HIS A N 1
ATOM 3704 C CA . HIS A 1 477 ? -78.044 -12.877 31.431 1.00 34.38 477 HIS A CA 1
ATOM 3705 C C . HIS A 1 477 ? -76.575 -12.852 30.936 1.00 34.38 477 HIS A C 1
ATOM 3707 O O . HIS A 1 477 ? -76.030 -11.810 30.590 1.00 34.38 477 HIS A O 1
ATOM 3713 N N . GLN A 1 478 ? -76.013 -14.054 30.719 1.00 32.69 478 GLN A N 1
ATOM 3714 C CA . GLN A 1 478 ? -74.877 -14.317 29.816 1.00 32.69 478 GLN A CA 1
ATOM 3715 C C . GLN A 1 478 ? -75.337 -14.410 28.346 1.00 32.69 478 GLN A C 1
ATOM 3717 O O . GLN A 1 478 ? -76.221 -15.219 28.047 1.00 32.69 478 GLN A O 1
ATOM 3722 N N . PRO A 1 479 ? -74.671 -13.718 27.404 1.00 37.16 479 PRO A N 1
ATOM 3723 C CA . PRO A 1 479 ? -74.619 -14.110 26.002 1.00 37.16 479 PRO A CA 1
ATOM 3724 C C . PRO A 1 479 ? -73.248 -14.714 25.649 1.00 37.16 479 PRO A C 1
ATOM 3726 O O . PRO A 1 479 ? -72.196 -14.207 26.035 1.00 37.16 479 PRO A O 1
ATOM 3729 N N . ARG A 1 480 ? -73.265 -15.809 24.880 1.00 44.53 480 ARG A N 1
ATOM 3730 C CA . ARG A 1 480 ? -72.075 -16.435 24.286 1.00 44.53 480 ARG A CA 1
ATOM 3731 C C . ARG A 1 480 ? -71.434 -15.475 23.274 1.00 44.53 480 ARG A C 1
ATOM 3733 O O . ARG A 1 480 ? -71.973 -15.290 22.186 1.00 44.53 480 ARG A O 1
ATOM 3740 N N . GLY A 1 481 ? -70.293 -14.892 23.633 1.00 35.16 481 GLY A N 1
ATOM 3741 C CA . GLY A 1 481 ? -69.412 -14.159 22.724 1.00 35.16 481 GLY A CA 1
ATOM 3742 C C . GLY A 1 481 ? -68.388 -15.101 22.093 1.00 35.16 481 GLY A C 1
ATOM 3743 O O . GLY A 1 481 ? -67.655 -15.791 22.795 1.00 35.16 481 GLY A O 1
ATOM 3744 N N . ILE A 1 482 ? -68.364 -15.149 20.764 1.00 46.66 482 ILE A N 1
ATOM 3745 C CA . ILE A 1 482 ? -67.384 -15.888 19.963 1.00 46.66 482 ILE A CA 1
ATOM 3746 C C . ILE A 1 482 ? -66.010 -15.214 20.131 1.00 46.66 482 ILE A C 1
ATOM 3748 O O . ILE A 1 482 ? -65.860 -14.026 19.848 1.00 46.66 482 ILE A O 1
ATOM 3752 N N . HIS A 1 483 ? -65.011 -15.972 20.592 1.00 44.62 483 HIS A N 1
ATOM 3753 C CA . HIS A 1 483 ? -63.615 -15.541 20.712 1.00 44.62 483 HIS A CA 1
ATOM 3754 C C . HIS A 1 483 ? -62.972 -15.387 19.322 1.00 44.62 483 HIS A C 1
ATOM 3756 O O . HIS A 1 483 ? -62.469 -16.353 18.756 1.00 44.62 483 HIS A O 1
ATOM 3762 N N . LEU A 1 484 ? -62.983 -14.167 18.780 1.00 48.03 484 LEU A N 1
ATOM 3763 C CA . LEU A 1 484 ? -62.319 -13.794 17.519 1.00 48.03 484 LEU A CA 1
ATOM 3764 C C . LEU A 1 484 ? -60.930 -13.156 17.708 1.00 48.03 484 LEU A C 1
ATOM 3766 O O . LEU A 1 484 ? -60.265 -12.851 16.727 1.00 48.03 484 LEU A O 1
ATOM 3770 N N . THR A 1 485 ? -60.463 -12.958 18.942 1.00 49.16 485 THR A N 1
ATOM 3771 C CA . THR A 1 485 ? -59.201 -12.243 19.200 1.00 49.16 485 THR A CA 1
ATOM 3772 C C . THR A 1 485 ? -57.952 -13.100 18.997 1.00 49.16 485 THR A C 1
ATOM 3774 O O . THR A 1 485 ? -56.930 -12.573 18.586 1.00 49.16 485 THR A O 1
ATOM 3777 N N . ARG A 1 486 ? -58.033 -14.425 19.176 1.00 52.75 486 ARG A N 1
ATOM 3778 C CA . ARG A 1 486 ? -56.854 -15.307 19.075 1.00 52.75 486 ARG A CA 1
ATOM 3779 C C . ARG A 1 486 ? -56.313 -15.477 17.650 1.00 52.75 486 ARG A C 1
ATOM 3781 O O . ARG A 1 486 ? -55.120 -15.645 17.478 1.00 52.75 486 ARG A O 1
ATOM 3788 N N . GLY A 1 487 ? -57.173 -15.396 16.632 1.00 48.50 487 GLY A N 1
ATOM 3789 C CA . GLY A 1 487 ? -56.747 -15.564 15.236 1.00 48.50 487 GLY A CA 1
ATOM 3790 C C . GLY A 1 487 ? -56.091 -14.325 14.620 1.00 48.50 487 GLY A C 1
ATOM 3791 O O . GLY A 1 487 ? -55.443 -14.439 13.587 1.00 48.50 487 GLY A O 1
ATOM 3792 N N . VAL A 1 488 ? -56.266 -13.144 15.220 1.00 60.91 488 VAL A N 1
ATOM 3793 C CA . VAL A 1 488 ? -55.663 -11.901 14.710 1.00 60.91 488 VAL A CA 1
ATOM 3794 C C . VAL A 1 488 ? -54.208 -11.790 15.160 1.00 60.91 488 VAL A C 1
ATOM 3796 O O . VAL A 1 488 ? -53.363 -11.411 14.353 1.00 60.91 488 VAL A O 1
ATOM 3799 N N . ASP A 1 489 ? -53.907 -12.192 16.394 1.00 64.94 489 ASP A N 1
ATOM 3800 C CA . ASP A 1 489 ? -52.544 -12.165 16.932 1.00 64.94 489 ASP A CA 1
ATOM 3801 C C . ASP A 1 489 ? -51.626 -13.150 16.182 1.00 64.94 489 ASP A C 1
ATOM 3803 O O . ASP A 1 489 ? -50.552 -12.756 15.734 1.00 64.94 489 ASP A O 1
ATOM 3807 N N . ASP A 1 490 ? -52.102 -14.366 15.881 1.00 65.69 490 ASP A N 1
ATOM 3808 C CA . ASP A 1 490 ? -51.345 -15.356 15.092 1.00 65.69 490 ASP A CA 1
ATOM 3809 C C . ASP A 1 490 ? -51.027 -14.862 13.663 1.00 65.69 490 ASP A C 1
ATOM 3811 O O . ASP A 1 490 ? -49.964 -15.145 13.102 1.00 65.69 490 ASP A O 1
ATOM 3815 N N . VAL A 1 491 ? -51.939 -14.094 13.053 1.00 64.69 491 VAL A N 1
ATOM 3816 C CA . VAL A 1 491 ? -51.726 -13.498 11.724 1.00 64.69 491 VAL A CA 1
ATOM 3817 C C . VAL A 1 491 ? -50.742 -12.331 11.801 1.00 64.69 491 VAL A C 1
ATOM 3819 O O . VAL A 1 491 ? -49.894 -12.198 10.918 1.00 64.69 491 VAL A O 1
ATOM 3822 N N . ILE A 1 492 ? -50.814 -11.506 12.849 1.00 73.62 492 ILE A N 1
ATOM 3823 C CA . ILE A 1 492 ? -49.872 -10.401 13.072 1.00 73.62 492 ILE A CA 1
ATOM 3824 C C . ILE A 1 492 ? -48.454 -10.940 13.289 1.00 73.62 492 ILE A C 1
ATOM 3826 O O . ILE A 1 492 ? -47.517 -10.426 12.675 1.00 73.62 492 ILE A O 1
ATOM 3830 N N . ASP A 1 493 ? -48.293 -11.994 14.085 1.00 74.94 493 ASP A N 1
ATOM 3831 C CA . ASP A 1 493 ? -46.986 -12.601 14.346 1.00 74.94 493 ASP A CA 1
ATOM 3832 C C . ASP A 1 493 ? -46.430 -13.316 13.105 1.00 74.94 493 ASP A C 1
ATOM 3834 O O . ASP A 1 493 ? -45.242 -13.203 12.797 1.00 74.94 493 ASP A O 1
ATOM 3838 N N . SER A 1 494 ? -47.290 -13.955 12.301 1.00 73.69 494 SER A N 1
ATOM 3839 C CA . SER A 1 494 ? -46.887 -14.531 11.011 1.00 73.69 494 SER A CA 1
ATOM 3840 C C . SER A 1 494 ? -46.420 -13.469 10.007 1.00 73.69 494 SER A C 1
ATOM 3842 O O . SER A 1 494 ? -45.448 -13.687 9.279 1.00 73.69 494 SER A O 1
ATOM 3844 N N . ILE A 1 495 ? -47.083 -12.308 9.967 1.00 75.00 495 ILE A N 1
ATOM 3845 C CA . ILE A 1 495 ? -46.689 -11.192 9.098 1.00 75.00 495 ILE A CA 1
ATOM 3846 C C . ILE A 1 495 ? -45.378 -10.566 9.580 1.00 75.00 495 ILE A C 1
ATOM 3848 O O . ILE A 1 495 ? -44.519 -10.281 8.746 1.00 75.00 495 ILE A O 1
ATOM 3852 N N . LYS A 1 496 ? -45.189 -10.388 10.894 1.00 79.25 496 LYS A N 1
ATOM 3853 C CA . LYS A 1 496 ? -43.929 -9.881 11.458 1.00 79.25 496 LYS A CA 1
ATOM 3854 C C . LYS A 1 496 ? -42.753 -10.784 11.108 1.00 79.25 496 LYS A C 1
ATOM 3856 O O . LYS A 1 496 ? -41.832 -10.307 10.460 1.00 79.25 496 LYS A O 1
ATOM 3861 N N . ASN A 1 497 ? -42.854 -12.088 11.375 1.00 80.25 497 ASN A N 1
ATOM 3862 C CA . ASN A 1 497 ? -41.777 -13.030 11.056 1.00 80.25 497 ASN A CA 1
ATOM 3863 C C . ASN A 1 497 ? -41.402 -13.023 9.567 1.00 80.25 497 ASN A C 1
ATOM 3865 O O . ASN A 1 497 ? -40.225 -13.065 9.228 1.00 80.25 497 ASN A O 1
ATOM 3869 N N . LYS A 1 498 ? -42.384 -12.927 8.659 1.00 79.75 498 LYS A N 1
ATOM 3870 C CA . LYS A 1 498 ? -42.096 -12.817 7.218 1.00 79.75 498 LYS A CA 1
ATOM 3871 C C . LYS A 1 498 ? -41.488 -11.472 6.828 1.00 79.75 498 LYS A C 1
ATOM 3873 O O . LYS A 1 498 ? -40.748 -11.408 5.854 1.00 79.75 498 LYS A O 1
ATOM 3878 N N . THR A 1 499 ? -41.833 -10.401 7.539 1.00 79.12 499 THR A N 1
ATOM 3879 C CA . THR A 1 499 ? -41.266 -9.070 7.297 1.00 79.12 499 THR A CA 1
ATOM 3880 C C . THR A 1 499 ? -39.807 -9.029 7.738 1.00 79.12 499 THR A C 1
ATOM 3882 O O . THR A 1 499 ? -38.979 -8.517 6.991 1.00 79.12 499 THR A O 1
ATOM 3885 N N . ASP A 1 500 ? -39.494 -9.638 8.880 1.00 81.25 500 ASP A N 1
ATOM 3886 C CA . ASP A 1 500 ? -38.131 -9.743 9.400 1.00 81.25 500 ASP A CA 1
ATOM 3887 C C . ASP A 1 500 ? -37.264 -10.638 8.491 1.00 81.25 500 ASP A C 1
ATOM 3889 O O . ASP A 1 500 ? -36.193 -10.221 8.067 1.00 81.25 500 ASP A O 1
ATOM 3893 N N . GLU A 1 501 ? -37.779 -11.788 8.031 1.00 86.12 501 GLU A N 1
ATOM 3894 C CA . GLU A 1 501 ? -37.069 -12.657 7.072 1.00 86.12 501 GLU A CA 1
ATOM 3895 C C . GLU A 1 501 ? -36.764 -11.948 5.735 1.00 86.12 501 GLU A C 1
ATOM 3897 O O . GLU A 1 501 ? -35.724 -12.168 5.112 1.00 86.12 501 GLU A O 1
ATOM 3902 N N . VAL A 1 502 ? -37.682 -11.101 5.257 1.00 77.69 502 VAL A N 1
ATOM 3903 C CA . VAL A 1 502 ? -37.468 -10.309 4.036 1.00 77.69 502 VAL A CA 1
ATOM 3904 C C . VAL A 1 502 ? -36.478 -9.173 4.286 1.00 77.69 502 VAL A C 1
ATOM 3906 O O . VAL A 1 502 ? -35.673 -8.886 3.402 1.00 77.69 502 VAL A O 1
ATOM 3909 N N . ALA A 1 503 ? -36.510 -8.543 5.461 1.00 79.62 503 ALA A N 1
ATOM 3910 C CA . ALA A 1 503 ? -35.551 -7.510 5.836 1.00 79.62 503 ALA A CA 1
ATOM 3911 C C . ALA A 1 503 ? -34.122 -8.069 5.896 1.00 79.62 503 ALA A C 1
ATOM 3913 O O . ALA A 1 503 ? -33.230 -7.461 5.306 1.00 79.62 503 ALA A O 1
ATOM 3914 N N . ASP A 1 504 ? -33.930 -9.250 6.487 1.00 83.00 504 ASP A N 1
ATOM 3915 C CA . ASP A 1 504 ? -32.628 -9.923 6.556 1.00 83.00 504 ASP A CA 1
ATOM 3916 C C . ASP A 1 504 ? -32.101 -10.262 5.154 1.00 83.00 504 ASP A C 1
ATOM 3918 O O . ASP A 1 504 ? -30.983 -9.897 4.801 1.00 83.00 504 ASP A O 1
ATOM 3922 N N . LYS A 1 505 ? -32.941 -10.840 4.280 1.00 81.62 505 LYS A N 1
ATOM 3923 C CA . LYS A 1 505 ? -32.549 -11.141 2.886 1.00 81.62 505 LYS A CA 1
ATOM 3924 C C . LYS A 1 505 ? -32.212 -9.895 2.070 1.00 81.62 505 LYS A C 1
ATOM 3926 O O . LYS A 1 505 ? -31.369 -9.958 1.176 1.00 81.62 505 LYS A O 1
ATOM 3931 N N . ILE A 1 506 ? -32.901 -8.780 2.321 1.00 77.31 506 ILE A N 1
ATOM 3932 C CA . ILE A 1 506 ? -32.589 -7.501 1.676 1.00 77.31 506 ILE A CA 1
ATOM 3933 C C . ILE A 1 506 ? -31.275 -6.946 2.226 1.00 77.31 506 ILE A C 1
ATOM 3935 O O . ILE A 1 506 ? -30.483 -6.458 1.428 1.00 77.31 506 ILE A O 1
ATOM 3939 N N . SER A 1 507 ? -31.024 -7.048 3.535 1.00 83.94 507 SER A N 1
ATOM 3940 C CA . SER A 1 507 ? -29.748 -6.646 4.140 1.00 83.94 507 SER A CA 1
ATOM 3941 C C . SER A 1 507 ? -28.590 -7.428 3.528 1.00 83.94 507 SER A C 1
ATOM 3943 O O . SER A 1 507 ? -27.688 -6.814 2.973 1.00 83.94 507 SER A O 1
ATOM 3945 N N . ASP A 1 508 ? -28.683 -8.759 3.483 1.00 77.75 508 ASP A N 1
ATOM 3946 C CA . ASP A 1 508 ? -27.652 -9.623 2.894 1.00 77.75 508 ASP A CA 1
ATOM 3947 C C . ASP A 1 508 ? -27.392 -9.292 1.413 1.00 77.75 508 ASP A C 1
ATOM 3949 O O . ASP A 1 508 ? -26.250 -9.268 0.945 1.00 77.75 508 ASP A O 1
ATOM 3953 N N . ALA A 1 509 ? -28.454 -9.013 0.647 1.00 73.31 509 ALA A N 1
ATOM 3954 C CA . ALA A 1 509 ? -28.334 -8.634 -0.758 1.00 73.31 509 ALA A CA 1
ATOM 3955 C C . ALA A 1 509 ? -27.709 -7.240 -0.934 1.00 73.31 509 ALA A C 1
ATOM 3957 O O . ALA A 1 509 ? -26.903 -7.044 -1.847 1.00 73.31 509 ALA A O 1
ATOM 3958 N N . VAL A 1 510 ? -28.065 -6.279 -0.077 1.00 74.56 510 VAL A N 1
ATOM 3959 C CA . VAL A 1 510 ? -27.480 -4.933 -0.074 1.00 74.56 510 VAL A CA 1
ATOM 3960 C C . VAL A 1 510 ? -26.009 -5.005 0.309 1.00 74.56 510 VAL A C 1
ATOM 3962 O O . VAL A 1 510 ? -25.200 -4.444 -0.420 1.00 74.56 510 VAL A O 1
ATOM 3965 N N . ASP A 1 511 ? -25.650 -5.751 1.351 1.00 71.06 511 ASP A N 1
ATOM 3966 C CA . ASP A 1 511 ? -24.265 -5.925 1.796 1.00 71.06 511 ASP A CA 1
ATOM 3967 C C . ASP A 1 511 ? -23.418 -6.629 0.724 1.00 71.06 511 ASP A C 1
ATOM 3969 O O . ASP A 1 511 ? -22.291 -6.220 0.448 1.00 71.06 511 ASP A O 1
ATOM 3973 N N . SER A 1 512 ? -23.978 -7.620 0.018 1.00 66.62 512 SER A N 1
ATOM 3974 C CA . SER A 1 512 ? -23.312 -8.273 -1.118 1.00 66.62 512 SER A CA 1
ATOM 3975 C C . SER A 1 512 ? -23.060 -7.319 -2.296 1.00 66.62 512 SER A C 1
ATOM 3977 O O . SER A 1 512 ? -21.985 -7.342 -2.907 1.00 66.62 512 SER A O 1
ATOM 3979 N N . VAL A 1 513 ? -24.033 -6.462 -2.627 1.00 67.62 513 VAL A N 1
ATOM 3980 C CA . VAL A 1 513 ? -23.880 -5.446 -3.680 1.00 67.62 513 VAL A CA 1
ATOM 3981 C C . VAL A 1 513 ? -22.902 -4.360 -3.243 1.00 67.62 513 VAL A C 1
ATOM 3983 O O . VAL A 1 513 ? -22.052 -3.972 -4.042 1.00 67.62 513 VAL A O 1
ATOM 3986 N N . LEU A 1 514 ? -22.975 -3.907 -1.990 1.00 70.31 514 LEU A N 1
ATOM 3987 C CA . LEU A 1 514 ? -22.082 -2.896 -1.434 1.00 70.31 514 LEU A CA 1
ATOM 3988 C C . LEU A 1 514 ? -20.637 -3.401 -1.428 1.00 70.31 514 LEU A C 1
ATOM 3990 O O . LEU A 1 514 ? -19.769 -2.696 -1.921 1.00 70.31 514 LEU A O 1
ATOM 3994 N N . ALA A 1 515 ? -20.393 -4.652 -1.028 1.00 62.75 515 ALA A N 1
ATOM 3995 C CA . ALA A 1 515 ? -19.070 -5.272 -1.091 1.00 62.75 515 ALA A CA 1
ATOM 3996 C C . ALA A 1 515 ? -18.518 -5.343 -2.529 1.00 62.75 515 ALA A C 1
ATOM 3998 O O . ALA A 1 515 ? -17.340 -5.064 -2.762 1.00 62.75 515 ALA A O 1
ATOM 3999 N N . ARG A 1 516 ? -19.362 -5.656 -3.530 1.00 63.19 516 ARG A N 1
ATOM 4000 C CA . ARG A 1 516 ? -18.952 -5.599 -4.949 1.00 63.19 516 ARG A CA 1
ATOM 4001 C C . ARG A 1 516 ? -18.642 -4.172 -5.390 1.00 63.19 516 ARG A C 1
ATOM 4003 O O . ARG A 1 516 ? -17.624 -3.974 -6.044 1.00 63.19 516 ARG A O 1
ATOM 4010 N N . VAL A 1 517 ? -19.474 -3.195 -5.037 1.00 65.81 517 VAL A N 1
ATOM 4011 C CA . VAL A 1 517 ? -19.260 -1.785 -5.399 1.00 65.81 517 VAL A CA 1
ATOM 4012 C C . VAL A 1 517 ? -18.001 -1.237 -4.729 1.00 65.81 517 VAL A C 1
ATOM 4014 O O . VAL A 1 517 ? -17.168 -0.656 -5.412 1.00 65.81 517 VAL A O 1
ATOM 4017 N N . GLU A 1 518 ? -17.798 -1.482 -3.437 1.00 62.94 518 GLU A N 1
ATOM 4018 C CA . GLU A 1 518 ? -16.596 -1.070 -2.707 1.00 62.94 518 GLU A CA 1
ATOM 4019 C C . GLU A 1 518 ? -15.332 -1.685 -3.315 1.00 62.94 518 GLU A C 1
ATOM 4021 O O . GLU A 1 518 ? -14.359 -0.965 -3.524 1.00 62.94 518 GLU A O 1
ATOM 4026 N N . SER A 1 519 ? -15.366 -2.959 -3.730 1.00 54.59 519 SER A N 1
ATOM 4027 C CA . SER A 1 519 ? -14.232 -3.589 -4.429 1.00 54.59 519 SER A CA 1
ATOM 4028 C C . SER A 1 519 ? -13.897 -2.943 -5.787 1.00 54.59 519 SER A C 1
ATOM 4030 O O . SER A 1 519 ? -12.772 -3.066 -6.265 1.00 54.59 519 SER A O 1
ATOM 4032 N N . TRP A 1 520 ? -14.846 -2.226 -6.403 1.00 56.53 520 TRP A N 1
ATOM 4033 C CA . TRP A 1 520 ? -14.650 -1.475 -7.653 1.00 56.53 520 TRP A CA 1
ATOM 4034 C C . TRP A 1 520 ? -14.255 -0.013 -7.413 1.00 56.53 520 TRP A C 1
ATOM 4036 O O . TRP A 1 520 ? -13.800 0.651 -8.341 1.00 56.53 520 TRP A O 1
ATOM 4046 N N . VAL A 1 521 ? -14.418 0.499 -6.189 1.00 57.12 521 VAL A N 1
ATOM 4047 C CA . VAL A 1 521 ? -14.044 1.871 -5.810 1.00 57.12 521 VAL A CA 1
ATOM 4048 C C . VAL A 1 521 ? -12.553 1.974 -5.468 1.00 57.12 521 VAL A C 1
ATOM 4050 O O . VAL A 1 521 ? -11.979 3.049 -5.633 1.00 57.12 521 VAL A O 1
ATOM 4053 N N . ILE A 1 522 ? -11.900 0.870 -5.082 1.00 55.28 522 ILE A N 1
ATOM 4054 C CA . ILE A 1 522 ? -10.467 0.837 -4.720 1.00 55.28 522 ILE A CA 1
ATOM 4055 C C . ILE A 1 522 ? -9.559 1.428 -5.828 1.00 55.28 522 ILE A C 1
ATOM 4057 O O . ILE A 1 522 ? -8.732 2.277 -5.513 1.00 55.28 522 ILE A O 1
ATOM 4061 N N . PRO A 1 523 ? -9.734 1.130 -7.135 1.00 53.28 523 PRO A N 1
ATOM 4062 C CA . PRO A 1 523 ? -8.906 1.737 -8.182 1.00 53.28 523 PRO A CA 1
ATOM 4063 C C . PRO A 1 523 ? -9.152 3.242 -8.399 1.00 53.28 523 PRO A C 1
ATOM 4065 O O . PRO A 1 523 ? -8.303 3.920 -8.974 1.00 53.28 523 PRO A O 1
ATOM 4068 N N . ALA A 1 524 ? -10.303 3.786 -7.978 1.00 53.91 524 ALA A N 1
ATOM 4069 C CA . ALA A 1 524 ? -10.683 5.174 -8.263 1.00 53.91 524 ALA A CA 1
ATOM 4070 C C . ALA A 1 524 ? -10.003 6.200 -7.337 1.00 53.91 524 ALA A C 1
ATOM 4072 O O . ALA A 1 524 ? -9.972 7.392 -7.654 1.00 53.91 524 ALA A O 1
ATOM 4073 N N . THR A 1 525 ? -9.466 5.765 -6.194 1.00 59.03 525 THR A N 1
ATOM 4074 C CA . THR A 1 525 ? -8.785 6.638 -5.224 1.00 59.03 525 THR A CA 1
ATOM 4075 C C . THR A 1 525 ? -7.295 6.805 -5.516 1.00 59.03 525 THR A C 1
ATOM 4077 O O . THR A 1 525 ? -6.692 7.767 -5.030 1.00 59.03 525 THR A O 1
ATOM 4080 N N . CYS A 1 526 ? -6.707 5.947 -6.354 1.00 67.88 526 CYS A N 1
ATOM 4081 C CA . CYS A 1 526 ? -5.338 6.117 -6.817 1.00 67.88 526 CYS A CA 1
ATOM 4082 C C . CYS A 1 526 ? -5.210 7.341 -7.738 1.00 67.88 526 CYS A C 1
ATOM 4084 O O . CYS A 1 526 ? -5.857 7.402 -8.784 1.00 67.88 526 CYS A O 1
ATOM 4086 N N . PRO A 1 527 ? -4.328 8.310 -7.432 1.00 69.44 527 PRO A N 1
ATOM 4087 C CA . PRO A 1 527 ? -4.059 9.424 -8.341 1.00 69.44 527 PRO A CA 1
ATOM 4088 C C . PRO A 1 527 ? -3.328 8.991 -9.628 1.00 69.44 527 PRO A C 1
ATOM 4090 O O . PRO A 1 527 ? -3.250 9.774 -10.578 1.00 69.44 527 PRO A O 1
ATOM 4093 N N . TRP A 1 528 ? -2.806 7.761 -9.676 1.00 72.56 528 TRP A N 1
ATOM 4094 C CA . TRP A 1 528 ? -2.049 7.186 -10.790 1.00 72.56 528 TRP A CA 1
ATOM 4095 C C . TRP A 1 528 ? -2.876 6.148 -11.560 1.00 72.56 528 TRP A C 1
ATOM 4097 O O . TRP A 1 528 ? -3.722 5.463 -10.989 1.00 72.56 528 TRP A O 1
ATOM 4107 N N . LYS A 1 529 ? -2.597 5.989 -12.860 1.00 72.94 529 LYS A N 1
ATOM 4108 C CA . LYS A 1 529 ? -3.224 4.963 -13.709 1.00 72.94 529 LYS A CA 1
ATOM 4109 C C . LYS A 1 529 ? -2.587 3.592 -13.461 1.00 72.94 529 LYS A C 1
ATOM 4111 O O . LYS A 1 529 ? -1.753 3.155 -14.253 1.00 72.94 529 LYS A O 1
ATOM 4116 N N . ILE A 1 530 ? -2.970 2.923 -12.379 1.00 79.12 530 ILE A N 1
ATOM 4117 C CA . ILE A 1 530 ? -2.642 1.504 -12.202 1.00 79.12 530 ILE A CA 1
ATOM 4118 C C . ILE A 1 530 ? -3.560 0.698 -13.124 1.00 79.12 530 ILE A C 1
ATOM 4120 O O . ILE A 1 530 ? -4.770 0.925 -13.159 1.00 79.12 530 ILE A O 1
ATOM 4124 N N . HIS A 1 531 ? -2.987 -0.203 -13.922 1.00 79.75 531 HIS A N 1
ATOM 4125 C CA . HIS A 1 531 ? -3.770 -1.038 -14.830 1.00 79.75 531 HIS A CA 1
ATOM 4126 C C . HIS A 1 531 ? -4.528 -2.092 -14.014 1.00 79.75 531 HIS A C 1
ATOM 4128 O O . HIS A 1 531 ? -3.915 -2.941 -13.371 1.00 79.75 531 HIS A O 1
ATOM 4134 N N . TRP A 1 532 ? -5.859 -2.017 -14.034 1.00 82.25 532 TRP A N 1
ATOM 4135 C CA . TRP A 1 532 ? -6.760 -2.939 -13.346 1.00 82.25 532 TRP A CA 1
ATOM 4136 C C . TRP A 1 532 ? -8.043 -3.135 -14.177 1.00 82.25 532 TRP A C 1
ATOM 4138 O O . TRP A 1 532 ? -8.526 -2.153 -14.750 1.00 82.25 532 TRP A O 1
ATOM 4148 N N . PRO A 1 533 ? -8.634 -4.346 -14.241 1.00 86.38 533 PRO A N 1
ATOM 4149 C CA . PRO A 1 533 ? -8.153 -5.614 -13.682 1.00 86.38 533 PRO A CA 1
ATOM 4150 C C . PRO A 1 533 ? -6.900 -6.146 -14.384 1.00 86.38 533 PRO A C 1
ATOM 4152 O O . PRO A 1 533 ? -6.724 -5.941 -15.584 1.00 86.38 533 PRO A O 1
ATOM 4155 N N . LEU A 1 534 ? -6.034 -6.833 -13.634 1.00 87.88 534 LEU A N 1
ATOM 4156 C CA . LEU A 1 534 ? -4.940 -7.600 -14.229 1.00 87.88 534 LEU A CA 1
ATOM 4157 C C . LEU A 1 534 ? -5.484 -8.923 -14.816 1.00 87.88 534 LEU A C 1
ATOM 4159 O O . LEU A 1 534 ? -6.418 -9.504 -14.252 1.00 87.88 534 LEU A O 1
ATOM 4163 N N . PRO A 1 535 ? -4.941 -9.414 -15.948 1.00 93.06 535 PRO A N 1
ATOM 4164 C CA . PRO A 1 535 ? -5.324 -10.709 -16.508 1.00 93.06 535 PRO A CA 1
ATOM 4165 C C . PRO A 1 535 ? -5.126 -11.858 -15.513 1.00 93.06 535 PRO A C 1
ATOM 4167 O O . PRO A 1 535 ? -4.085 -11.951 -14.869 1.00 93.06 535 PRO A O 1
ATOM 4170 N N . ASP A 1 536 ? -6.106 -12.756 -15.418 1.00 92.94 536 ASP A N 1
ATOM 4171 C CA . ASP A 1 536 ? -6.032 -13.998 -14.632 1.00 92.94 536 ASP A CA 1
ATOM 4172 C C . ASP A 1 536 ? -5.676 -13.826 -13.140 1.00 92.94 536 ASP A C 1
ATOM 4174 O O . ASP A 1 536 ? -5.263 -14.782 -12.485 1.00 92.94 536 ASP A O 1
ATOM 4178 N N . THR A 1 537 ? -5.843 -12.627 -12.572 1.00 91.50 537 THR A N 1
ATOM 4179 C CA . THR A 1 537 ? -5.643 -12.393 -11.135 1.00 91.50 537 THR A CA 1
ATOM 4180 C C . THR A 1 537 ? -6.964 -12.485 -10.371 1.00 91.50 537 THR A C 1
ATOM 4182 O O . THR A 1 537 ? -7.981 -11.977 -10.858 1.00 91.50 537 THR A O 1
ATOM 4185 N N . PRO A 1 538 ? -6.973 -13.048 -9.151 1.00 91.44 538 PRO A N 1
ATOM 4186 C CA . PRO A 1 538 ? -8.099 -12.917 -8.233 1.00 91.44 538 PRO A CA 1
ATOM 4187 C C . PRO A 1 538 ? -8.451 -11.450 -7.951 1.00 91.44 538 PRO A C 1
ATOM 4189 O O . PRO A 1 538 ? -7.625 -10.549 -8.111 1.00 91.44 538 PRO A O 1
ATOM 4192 N N . MET A 1 539 ? -9.687 -11.215 -7.505 1.00 87.81 539 MET A N 1
ATOM 4193 C CA . MET A 1 539 ? -10.085 -9.905 -6.987 1.00 87.81 539 MET A CA 1
ATOM 4194 C C . MET A 1 539 ? -9.255 -9.556 -5.744 1.00 87.81 539 MET A C 1
ATOM 4196 O O . MET A 1 539 ? -9.060 -10.440 -4.906 1.00 87.81 539 MET A O 1
ATOM 4200 N N . PRO A 1 540 ? -8.810 -8.297 -5.593 1.00 88.94 540 PRO A N 1
ATOM 4201 C CA . PRO A 1 540 ? -8.030 -7.881 -4.447 1.00 88.94 540 PRO A CA 1
ATOM 4202 C C . PRO A 1 540 ? -8.840 -7.987 -3.158 1.00 88.94 540 PRO A C 1
ATOM 4204 O O . PRO A 1 540 ? -10.060 -7.793 -3.145 1.00 88.94 540 PRO A O 1
ATOM 4207 N N . THR A 1 541 ? -8.139 -8.243 -2.059 1.00 86.06 541 THR A N 1
ATOM 4208 C CA . THR A 1 541 ? -8.689 -8.157 -0.705 1.00 86.06 541 THR A CA 1
ATOM 4209 C C . THR A 1 541 ? -9.217 -6.753 -0.400 1.00 86.06 541 THR A C 1
ATOM 4211 O O . THR A 1 541 ? -8.701 -5.743 -0.887 1.00 86.06 541 THR A O 1
ATOM 4214 N N . VAL A 1 542 ? -10.289 -6.696 0.396 1.00 82.00 542 VAL A N 1
ATOM 4215 C CA . VAL A 1 542 ? -11.000 -5.456 0.736 1.00 82.00 542 VAL A CA 1
ATOM 4216 C C . VAL A 1 542 ? -10.138 -4.573 1.643 1.00 82.00 542 VAL A C 1
ATOM 4218 O O . VAL A 1 542 ? -9.565 -5.045 2.619 1.00 82.00 542 VAL A O 1
ATOM 4221 N N . ASP A 1 543 ? -10.104 -3.276 1.343 1.00 77.06 543 ASP A N 1
ATOM 4222 C CA . ASP A 1 543 ? -9.164 -2.301 1.909 1.00 77.06 543 ASP A CA 1
ATOM 4223 C C . ASP A 1 543 ? -9.315 -2.020 3.426 1.00 77.06 543 ASP A C 1
ATOM 4225 O O . ASP A 1 543 ? -8.377 -1.638 4.120 1.00 77.06 543 ASP A O 1
ATOM 4229 N N . ASN A 1 544 ? -10.508 -2.219 3.991 1.00 70.06 544 ASN A N 1
ATOM 4230 C CA . ASN A 1 544 ? -10.825 -1.789 5.361 1.00 70.06 544 ASN A CA 1
ATOM 4231 C C . ASN A 1 544 ? -10.594 -2.853 6.445 1.00 70.06 544 ASN A C 1
ATOM 4233 O O . ASN A 1 544 ? -11.187 -2.762 7.522 1.00 70.06 544 ASN A O 1
ATOM 4237 N N . VAL A 1 545 ? -9.763 -3.858 6.181 1.00 75.38 545 VAL A N 1
ATOM 4238 C CA . VAL A 1 545 ? -9.467 -4.917 7.152 1.00 75.38 545 VAL A CA 1
ATOM 4239 C C . VAL A 1 545 ? -8.020 -4.771 7.615 1.00 75.38 545 VAL A C 1
ATOM 4241 O O . VAL A 1 545 ? -7.110 -4.632 6.797 1.00 75.38 545 VAL A O 1
ATOM 4244 N N . ASP A 1 546 ? -7.807 -4.761 8.933 1.00 86.69 546 ASP A N 1
ATOM 4245 C CA . ASP A 1 546 ? -6.464 -4.893 9.500 1.00 86.69 546 ASP A CA 1
ATOM 4246 C C . ASP A 1 546 ? -5.853 -6.201 8.991 1.00 86.69 546 ASP A C 1
ATOM 4248 O O . ASP A 1 546 ? -6.523 -7.237 9.004 1.00 86.69 546 ASP A O 1
ATOM 4252 N N . ILE A 1 547 ? -4.592 -6.169 8.556 1.00 90.19 547 ILE A N 1
ATOM 4253 C CA . ILE A 1 547 ? -3.936 -7.358 8.004 1.00 90.19 547 ILE A CA 1
ATOM 4254 C C . ILE A 1 547 ? -3.876 -8.435 9.092 1.00 90.19 547 ILE A C 1
ATOM 4256 O O . ILE A 1 547 ? -3.209 -8.240 10.117 1.00 90.19 547 ILE A O 1
ATOM 4260 N N . PRO A 1 548 ? -4.577 -9.569 8.916 1.00 92.56 548 PRO A N 1
ATOM 4261 C CA . PRO A 1 548 ? -4.658 -10.570 9.957 1.00 92.56 548 PRO A CA 1
ATOM 4262 C C . PRO A 1 548 ? -3.320 -11.295 10.083 1.00 92.56 548 PRO A C 1
ATOM 4264 O O . PRO A 1 548 ? -2.664 -11.625 9.094 1.00 92.56 548 PRO A O 1
ATOM 4267 N N . GLN A 1 549 ? -2.947 -11.628 11.318 1.00 95.38 549 GLN A N 1
ATOM 4268 C CA . GLN A 1 549 ? -1.912 -12.629 11.521 1.00 95.38 549 GLN A CA 1
ATOM 4269 C C . GLN A 1 549 ? -2.444 -13.994 11.086 1.00 95.38 549 GLN A C 1
ATOM 4271 O O . GLN A 1 549 ? -3.334 -14.549 11.732 1.00 95.38 549 GLN A O 1
ATOM 4276 N N . LEU A 1 550 ? -1.834 -14.571 10.056 1.00 95.50 550 LEU A N 1
ATOM 4277 C CA . LEU A 1 550 ? -2.123 -15.939 9.642 1.00 95.50 550 LEU A CA 1
ATOM 4278 C C . LEU A 1 550 ? -1.318 -16.963 10.460 1.00 95.50 550 LEU A C 1
ATOM 4280 O O . LEU A 1 550 ? -0.326 -16.635 11.113 1.00 95.50 550 LEU A O 1
ATOM 4284 N N . SER A 1 551 ? -1.760 -18.217 10.439 1.00 95.81 551 SER A N 1
ATOM 4285 C CA . SER A 1 551 ? -1.114 -19.355 11.107 1.00 95.81 551 SER A CA 1
ATOM 4286 C C . SER A 1 551 ? -0.877 -20.517 10.133 1.00 95.81 551 SER A C 1
ATOM 4288 O O . SER A 1 551 ? -1.054 -21.681 10.488 1.00 95.81 551 SER A O 1
ATOM 4290 N N . LEU A 1 552 ? -0.493 -20.186 8.895 1.00 97.19 552 LEU A N 1
ATOM 4291 C CA . LEU A 1 552 ? -0.143 -21.140 7.840 1.00 97.19 552 LEU A CA 1
ATOM 4292 C C . LEU A 1 552 ? 1.135 -21.910 8.184 1.00 97.19 552 LEU A C 1
ATOM 4294 O O . LEU A 1 552 ? 1.176 -23.126 8.004 1.00 97.19 552 LEU A O 1
ATOM 4298 N N . PHE A 1 553 ? 2.147 -21.219 8.721 1.00 96.81 553 PHE A N 1
ATOM 4299 C CA . PHE A 1 553 ? 3.385 -21.842 9.189 1.00 96.81 553 PHE A CA 1
ATOM 4300 C C . PHE A 1 553 ? 3.776 -21.357 10.598 1.00 96.81 553 PHE A C 1
ATOM 4302 O O . PHE A 1 553 ? 3.409 -20.246 11.015 1.00 96.81 553 PHE A O 1
ATOM 4309 N N . PRO A 1 554 ? 4.502 -22.185 11.377 1.00 95.94 554 PRO A N 1
ATOM 4310 C CA . PRO A 1 554 ? 5.082 -21.759 12.645 1.00 95.94 554 PRO A CA 1
ATOM 4311 C C . PRO A 1 554 ? 6.052 -20.600 12.434 1.00 95.94 554 PRO A C 1
ATOM 4313 O O . PRO A 1 554 ? 6.879 -20.634 11.529 1.00 95.94 554 PRO A O 1
ATOM 4316 N N . ARG A 1 555 ? 5.990 -19.583 13.299 1.00 95.12 555 ARG A N 1
ATOM 4317 C CA . ARG A 1 555 ? 6.869 -18.416 13.168 1.00 95.12 555 ARG A CA 1
ATOM 4318 C C . ARG A 1 555 ? 8.352 -18.816 13.213 1.00 95.12 555 ARG A C 1
ATOM 4320 O O . ARG A 1 555 ? 8.720 -19.644 14.053 1.00 95.12 555 ARG A O 1
ATOM 4327 N N . PRO A 1 556 ? 9.197 -18.273 12.319 1.00 89.94 556 PRO A N 1
ATOM 4328 C CA . PRO A 1 556 ? 10.623 -18.553 12.332 1.00 89.94 556 PRO A CA 1
ATOM 4329 C C . PRO A 1 556 ? 11.285 -17.982 13.585 1.00 89.94 556 PRO A C 1
ATOM 4331 O O . PRO A 1 556 ? 10.896 -16.926 14.087 1.00 89.94 556 PRO A O 1
ATOM 4334 N N . ASP A 1 557 ? 12.321 -18.666 14.064 1.00 91.88 557 ASP A N 1
ATOM 4335 C CA . ASP A 1 557 ? 13.193 -18.112 15.094 1.00 91.88 557 ASP A CA 1
ATOM 4336 C C . ASP A 1 557 ? 14.045 -16.990 14.491 1.00 91.88 557 ASP A C 1
ATOM 4338 O O . ASP A 1 557 ? 14.644 -17.149 13.422 1.00 91.88 557 ASP A O 1
ATOM 4342 N N . SER A 1 558 ? 14.120 -15.864 15.199 1.00 93.94 558 SER A N 1
ATOM 4343 C CA . SER A 1 558 ? 14.858 -14.672 14.786 1.00 93.94 558 SER A CA 1
ATOM 4344 C C . SER A 1 558 ? 16.000 -14.358 15.753 1.00 93.94 558 SER A C 1
ATOM 4346 O O . SER A 1 558 ? 15.887 -14.536 16.969 1.00 93.94 558 SER A O 1
ATOM 4348 N N . THR A 1 559 ? 17.120 -13.878 15.208 1.00 96.44 559 THR A N 1
ATOM 4349 C CA . THR A 1 559 ? 18.283 -13.448 15.998 1.00 96.44 559 THR A CA 1
ATOM 4350 C C . THR A 1 559 ? 18.264 -11.934 16.154 1.00 96.44 559 THR A C 1
ATOM 4352 O O . THR A 1 559 ? 18.071 -11.212 15.182 1.00 96.44 559 THR A O 1
ATOM 4355 N N . SER A 1 560 ? 18.481 -11.438 17.373 1.00 97.06 560 SER A N 1
ATOM 4356 C CA . SER A 1 560 ? 18.488 -9.999 17.672 1.00 97.06 560 SER A CA 1
ATOM 4357 C C . SER A 1 560 ? 19.363 -9.203 16.693 1.00 97.06 560 SER A C 1
ATOM 4359 O O . SER A 1 560 ? 20.483 -9.614 16.386 1.00 97.06 560 SER A O 1
ATOM 4361 N N . ASN A 1 561 ? 18.863 -8.060 16.214 1.00 97.31 561 ASN A N 1
ATOM 4362 C CA . ASN A 1 561 ? 19.542 -7.152 15.279 1.00 97.31 561 ASN A CA 1
ATOM 4363 C C . ASN A 1 561 ? 20.005 -7.798 13.956 1.00 97.31 561 ASN A C 1
ATOM 4365 O O . ASN A 1 561 ? 20.964 -7.335 13.337 1.00 97.31 561 ASN A O 1
ATOM 4369 N N . THR A 1 562 ? 19.342 -8.877 13.540 1.00 97.69 562 THR A N 1
ATOM 4370 C CA . THR A 1 562 ? 19.716 -9.685 12.375 1.00 97.69 562 THR A CA 1
ATOM 4371 C C . THR A 1 562 ? 18.484 -9.972 11.516 1.00 97.69 562 THR A C 1
ATOM 4373 O O . THR A 1 562 ? 17.413 -10.277 12.047 1.00 97.69 562 THR A O 1
ATOM 4376 N N . LEU A 1 563 ? 18.650 -9.913 10.193 1.00 97.69 563 LEU A N 1
ATOM 4377 C CA . LEU A 1 563 ? 17.782 -10.571 9.223 1.00 97.69 563 LEU A CA 1
ATOM 4378 C C . LEU A 1 563 ? 18.324 -11.980 8.966 1.00 97.69 563 LEU A C 1
ATOM 4380 O O . LEU A 1 563 ? 19.397 -12.153 8.386 1.00 97.69 563 LEU A O 1
ATOM 4384 N N . THR A 1 564 ? 17.572 -12.986 9.388 1.00 98.00 564 THR A N 1
ATOM 4385 C CA . THR A 1 564 ? 17.870 -14.389 9.119 1.00 98.00 564 THR A CA 1
ATOM 4386 C C . THR A 1 564 ? 17.082 -14.872 7.901 1.00 98.00 564 THR A C 1
ATOM 4388 O O . THR A 1 564 ? 15.862 -14.776 7.869 1.00 98.00 564 THR A O 1
ATOM 4391 N N . ILE A 1 565 ? 17.753 -15.438 6.906 1.00 98.12 565 ILE A N 1
ATOM 4392 C CA . ILE A 1 565 ? 17.141 -15.948 5.677 1.00 98.12 565 ILE A CA 1
ATOM 4393 C C . ILE A 1 565 ? 17.310 -17.466 5.651 1.00 98.12 565 ILE A C 1
ATOM 4395 O O . ILE A 1 565 ? 18.437 -17.961 5.628 1.00 98.12 565 ILE A O 1
ATOM 4399 N N . TYR A 1 566 ? 16.202 -18.202 5.655 1.00 98.38 566 TYR A N 1
ATOM 4400 C CA . TYR A 1 566 ? 16.178 -19.656 5.512 1.00 98.38 566 TYR A CA 1
ATOM 4401 C C . TYR A 1 566 ? 15.763 -20.039 4.091 1.00 98.38 566 TYR A C 1
ATOM 4403 O O . TYR A 1 566 ? 14.736 -19.577 3.589 1.00 98.38 566 TYR A O 1
ATOM 4411 N N . ASN A 1 567 ? 16.545 -20.916 3.465 1.00 98.56 567 ASN A N 1
ATOM 4412 C CA . ASN A 1 567 ? 16.214 -21.513 2.181 1.00 98.56 567 ASN A CA 1
ATOM 4413 C C . ASN A 1 567 ? 15.757 -22.962 2.393 1.00 98.56 567 ASN A C 1
ATOM 4415 O O . ASN A 1 567 ? 16.591 -23.856 2.502 1.00 98.56 567 ASN A O 1
ATOM 4419 N N . PHE A 1 568 ? 14.448 -23.214 2.445 1.00 98.62 568 PHE A N 1
ATOM 4420 C CA . PHE A 1 568 ? 13.908 -24.581 2.484 1.00 98.62 568 PHE A CA 1
ATOM 4421 C C . PHE A 1 568 ? 13.545 -25.120 1.095 1.00 98.62 568 PHE A C 1
ATOM 4423 O O . PHE A 1 568 ? 12.901 -26.167 0.976 1.00 98.62 568 PHE A O 1
ATOM 4430 N N . CYS A 1 569 ? 13.937 -24.412 0.038 1.00 98.56 569 CYS A N 1
ATOM 4431 C CA . CYS A 1 569 ? 13.778 -24.887 -1.324 1.00 98.56 569 CYS A CA 1
ATOM 4432 C C . CYS A 1 569 ? 14.802 -25.986 -1.638 1.00 98.56 569 CYS A C 1
ATOM 4434 O O . CYS A 1 569 ? 15.816 -26.147 -0.953 1.00 98.56 569 CYS A O 1
ATOM 4436 N N . ASP A 1 570 ? 14.526 -26.756 -2.687 1.00 98.19 570 ASP A N 1
ATOM 4437 C CA . ASP A 1 570 ? 15.416 -27.781 -3.241 1.00 98.19 570 ASP A CA 1
ATOM 4438 C C . ASP A 1 570 ? 16.415 -27.216 -4.269 1.00 98.19 570 ASP A C 1
ATOM 4440 O O . ASP A 1 570 ? 17.128 -27.971 -4.930 1.00 98.19 570 ASP A O 1
ATOM 4444 N N . TYR A 1 571 ? 16.500 -25.889 -4.363 1.00 98.56 571 TYR A N 1
ATOM 4445 C CA . TYR A 1 571 ? 17.423 -25.137 -5.206 1.00 98.56 571 TYR A CA 1
ATOM 4446 C C . TYR A 1 571 ? 18.074 -23.989 -4.428 1.00 98.56 571 TYR A C 1
ATOM 4448 O O . TYR A 1 571 ? 17.590 -23.562 -3.376 1.00 98.56 571 TYR A O 1
ATOM 4456 N N . ASP A 1 572 ? 19.184 -23.487 -4.960 1.00 98.62 572 ASP A N 1
ATOM 4457 C CA . ASP A 1 572 ? 19.914 -22.356 -4.395 1.00 98.62 572 ASP A CA 1
ATOM 4458 C C . ASP A 1 572 ? 19.165 -21.042 -4.650 1.00 98.62 572 ASP A C 1
ATOM 4460 O O . ASP A 1 572 ? 18.610 -20.820 -5.726 1.00 98.62 572 ASP A O 1
ATOM 4464 N N . LEU A 1 573 ? 19.172 -20.148 -3.665 1.00 98.69 573 LEU A N 1
ATOM 4465 C CA . LEU A 1 573 ? 18.647 -18.793 -3.811 1.00 98.69 573 LEU A CA 1
ATOM 4466 C C . LEU A 1 573 ? 19.794 -17.829 -4.051 1.00 98.69 573 LEU A C 1
ATOM 4468 O O . LEU A 1 573 ? 20.722 -17.776 -3.250 1.00 98.69 573 LEU A O 1
ATOM 4472 N N . PHE A 1 574 ? 19.701 -17.018 -5.093 1.00 98.44 574 PHE A N 1
ATOM 4473 C CA . PHE A 1 574 ? 20.659 -15.955 -5.390 1.00 98.44 574 PHE A CA 1
ATOM 4474 C C . PHE A 1 574 ? 20.052 -14.625 -4.977 1.00 98.44 574 PHE A C 1
ATOM 4476 O O . PHE A 1 574 ? 18.863 -14.407 -5.204 1.00 98.44 574 PHE A O 1
ATOM 4483 N N . PHE A 1 575 ? 20.826 -13.736 -4.362 1.00 97.12 575 PHE A N 1
ATOM 4484 C CA . PHE A 1 575 ? 20.305 -12.452 -3.910 1.00 97.12 575 PHE A CA 1
ATOM 4485 C C . PHE A 1 575 ? 21.211 -11.275 -4.273 1.00 97.12 575 PHE A C 1
ATOM 4487 O O . PHE A 1 575 ? 22.436 -11.339 -4.165 1.00 97.12 575 PHE A O 1
ATOM 4494 N N . GLU A 1 576 ? 20.569 -10.172 -4.644 1.00 97.19 576 GLU A N 1
ATOM 4495 C CA . GLU A 1 576 ? 21.173 -8.895 -5.009 1.00 97.19 576 GLU A CA 1
ATOM 4496 C C . GLU A 1 576 ? 20.694 -7.818 -4.012 1.00 97.19 576 GLU A C 1
ATOM 4498 O O . GLU A 1 576 ? 19.560 -7.342 -4.125 1.00 97.19 576 GLU A O 1
ATOM 4503 N N . PRO A 1 577 ? 21.493 -7.465 -2.983 1.00 96.75 577 PRO A N 1
ATOM 4504 C CA . PRO A 1 577 ? 21.083 -6.490 -1.977 1.00 96.75 577 PRO A CA 1
ATOM 4505 C C . PRO A 1 577 ? 21.311 -5.056 -2.465 1.00 96.75 577 PRO A C 1
ATOM 4507 O O . PRO A 1 577 ? 22.443 -4.649 -2.732 1.00 96.75 577 PRO A O 1
ATOM 4510 N N . HIS A 1 578 ? 20.243 -4.267 -2.509 1.00 96.75 578 HIS A N 1
ATOM 4511 C CA . HIS A 1 578 ? 20.274 -2.830 -2.773 1.00 96.75 578 HIS A CA 1
ATOM 4512 C C . HIS A 1 578 ? 20.187 -2.063 -1.456 1.00 96.75 578 HIS A C 1
ATOM 4514 O O . HIS A 1 578 ? 19.180 -2.125 -0.757 1.00 96.75 578 HIS A O 1
ATOM 4520 N N . VAL A 1 579 ? 21.247 -1.333 -1.117 1.00 95.50 579 VAL A N 1
ATOM 4521 C CA . VAL A 1 579 ? 21.336 -0.438 0.042 1.00 95.50 579 VAL A CA 1
ATOM 4522 C C . VAL A 1 579 ? 21.120 0.987 -0.459 1.00 95.50 579 VAL A C 1
ATOM 4524 O O . VAL A 1 579 ? 22.049 1.657 -0.927 1.00 95.50 579 VAL A O 1
ATOM 4527 N N . GLY A 1 580 ? 19.865 1.434 -0.443 1.00 91.56 580 GLY A N 1
ATOM 4528 C CA . GLY A 1 580 ? 19.444 2.627 -1.176 1.00 91.56 580 GLY A CA 1
ATOM 4529 C C . GLY A 1 580 ? 19.786 2.551 -2.656 1.00 91.56 580 GLY A C 1
ATOM 4530 O O . GLY A 1 580 ? 19.331 1.653 -3.350 1.00 91.56 580 GLY A O 1
ATOM 4531 N N . ASN A 1 581 ? 20.612 3.480 -3.138 1.00 88.56 581 ASN A N 1
ATOM 4532 C CA . ASN A 1 581 ? 21.048 3.508 -4.539 1.00 88.56 581 ASN A CA 1
ATOM 4533 C C . ASN A 1 581 ? 22.346 2.722 -4.793 1.00 88.56 581 ASN A C 1
ATOM 4535 O O . ASN A 1 581 ? 22.911 2.813 -5.883 1.00 88.56 581 ASN A O 1
ATOM 4539 N N . THR A 1 582 ? 22.873 2.019 -3.785 1.00 93.06 582 THR A N 1
ATOM 4540 C CA . THR A 1 582 ? 24.120 1.255 -3.908 1.00 93.06 582 THR A CA 1
ATOM 4541 C C . THR A 1 582 ? 23.858 -0.239 -3.925 1.00 93.06 582 THR A C 1
ATOM 4543 O O . THR A 1 582 ? 23.110 -0.759 -3.105 1.00 93.06 582 THR A O 1
ATOM 4546 N N . LEU A 1 583 ? 24.509 -0.927 -4.856 1.00 95.38 583 LEU A N 1
ATOM 4547 C CA . LEU A 1 583 ? 24.506 -2.379 -4.926 1.00 95.38 583 LEU A CA 1
ATOM 4548 C C . LEU A 1 583 ? 25.581 -2.934 -3.980 1.00 95.38 583 LEU A C 1
ATOM 4550 O O . LEU A 1 583 ? 26.751 -2.560 -4.094 1.00 95.38 583 LEU A O 1
ATOM 4554 N N . ALA A 1 584 ? 25.185 -3.806 -3.055 1.00 94.31 584 ALA A N 1
ATOM 4555 C CA . ALA A 1 584 ? 26.100 -4.531 -2.180 1.00 94.31 584 ALA A CA 1
ATOM 4556 C C . ALA A 1 584 ? 26.572 -5.852 -2.819 1.00 94.31 584 ALA A C 1
ATOM 4558 O O . ALA A 1 584 ? 26.230 -6.177 -3.955 1.00 94.31 584 ALA A O 1
ATOM 4559 N N . GLU A 1 585 ? 27.387 -6.617 -2.089 1.00 94.69 585 GLU A N 1
ATOM 4560 C CA . GLU A 1 585 ? 27.888 -7.912 -2.557 1.00 94.69 585 GLU A CA 1
ATOM 4561 C C . GLU A 1 585 ? 26.733 -8.889 -2.828 1.00 94.69 585 GLU A C 1
ATOM 4563 O O . GLU A 1 585 ? 25.932 -9.205 -1.939 1.00 94.69 585 GLU A O 1
ATOM 4568 N N . ILE A 1 586 ? 26.671 -9.352 -4.079 1.00 95.75 586 ILE A N 1
ATOM 4569 C CA . ILE A 1 586 ? 25.769 -10.409 -4.534 1.00 95.75 586 ILE A CA 1
ATOM 4570 C C . ILE A 1 586 ? 26.188 -11.717 -3.866 1.00 95.75 586 ILE A C 1
ATOM 4572 O O . ILE A 1 586 ? 27.370 -12.057 -3.843 1.00 95.75 586 ILE A O 1
ATOM 4576 N N . GLY A 1 587 ? 25.219 -12.464 -3.347 1.00 95.56 587 GLY A N 1
ATOM 4577 C CA . GLY A 1 587 ? 25.477 -13.746 -2.704 1.00 95.56 587 GLY A CA 1
ATOM 4578 C C . GLY A 1 587 ? 24.451 -14.806 -3.074 1.00 95.56 587 GLY A C 1
ATOM 4579 O O . GLY A 1 587 ? 23.537 -14.571 -3.864 1.00 95.56 587 GLY A O 1
ATOM 4580 N N . HIS A 1 588 ? 24.614 -15.990 -2.492 1.00 97.56 588 HIS A N 1
ATOM 4581 C CA . HIS A 1 588 ? 23.647 -17.073 -2.615 1.00 97.56 588 HIS A CA 1
ATOM 4582 C C . HIS A 1 588 ? 23.482 -17.822 -1.291 1.00 97.56 588 HIS A C 1
ATOM 4584 O O . HIS A 1 588 ? 24.341 -17.764 -0.408 1.00 97.56 588 HIS A O 1
ATOM 4590 N N . ILE A 1 589 ? 22.357 -18.515 -1.156 1.00 98.38 589 ILE A N 1
ATOM 4591 C CA . ILE A 1 589 ? 22.032 -19.402 -0.046 1.00 98.38 589 ILE A CA 1
ATOM 4592 C C . ILE A 1 589 ? 21.793 -20.781 -0.654 1.00 98.38 589 ILE A C 1
ATOM 4594 O O . ILE A 1 589 ? 20.820 -20.935 -1.399 1.00 98.38 589 ILE A O 1
ATOM 4598 N N . PRO A 1 590 ? 22.636 -21.782 -0.353 1.00 98.50 590 PRO A N 1
ATOM 4599 C CA . PRO A 1 590 ? 22.459 -23.110 -0.919 1.00 98.50 590 PRO A CA 1
ATOM 4600 C C . PRO A 1 590 ? 21.106 -23.710 -0.513 1.00 98.50 590 PRO A C 1
ATOM 4602 O O . PRO A 1 590 ? 20.538 -23.317 0.511 1.00 98.50 590 PRO A O 1
ATOM 4605 N N . ALA A 1 591 ? 20.595 -24.663 -1.289 1.00 98.56 591 ALA A N 1
ATOM 4606 C CA . ALA A 1 591 ? 19.393 -25.428 -0.955 1.00 98.56 591 ALA A CA 1
ATOM 4607 C C . ALA A 1 591 ? 19.477 -26.011 0.472 1.00 98.56 591 ALA A C 1
ATOM 4609 O O . ALA A 1 591 ? 20.474 -26.633 0.852 1.00 98.56 591 ALA A O 1
ATOM 4610 N N . GLY A 1 592 ? 18.442 -25.798 1.290 1.00 97.94 592 GLY A N 1
ATOM 4611 C CA . GLY A 1 592 ? 18.439 -26.173 2.714 1.00 97.94 592 GLY A CA 1
ATOM 4612 C C . GLY A 1 592 ? 19.311 -25.290 3.622 1.00 97.94 592 GLY A C 1
ATOM 4613 O O . GLY A 1 592 ? 19.485 -25.607 4.801 1.00 97.94 592 GLY A O 1
ATOM 4614 N N . GLY A 1 593 ? 19.907 -24.227 3.081 1.00 97.94 593 GLY A N 1
ATOM 4615 C CA . GLY A 1 593 ? 20.847 -23.347 3.761 1.00 97.94 593 GLY A CA 1
ATOM 4616 C C . GLY A 1 593 ? 20.198 -22.243 4.596 1.00 97.94 593 GLY A C 1
ATOM 4617 O O . GLY A 1 593 ? 18.980 -22.062 4.644 1.00 97.94 593 GLY A O 1
ATOM 4618 N N . LYS A 1 594 ? 21.063 -21.473 5.259 1.00 97.56 594 LYS A N 1
ATOM 4619 C CA . LYS A 1 594 ? 20.710 -20.317 6.086 1.00 97.56 594 LYS A CA 1
ATOM 4620 C C . LYS A 1 594 ? 21.742 -19.212 5.878 1.00 97.56 594 LYS A C 1
ATOM 4622 O O . LYS A 1 594 ? 22.935 -19.503 5.809 1.00 97.56 594 LYS A O 1
ATOM 4627 N N . LEU A 1 595 ? 21.294 -17.962 5.858 1.00 97.00 595 LEU A N 1
ATOM 4628 C CA . LEU A 1 595 ? 22.147 -16.781 5.909 1.00 97.00 595 LEU A CA 1
ATOM 4629 C C . LEU A 1 595 ? 21.685 -15.845 7.026 1.00 97.00 595 LEU A C 1
ATOM 4631 O O . LEU A 1 595 ? 20.519 -15.478 7.084 1.00 97.00 595 LEU A O 1
ATOM 4635 N N . ASP A 1 596 ? 22.607 -15.427 7.886 1.00 97.12 596 ASP A N 1
ATOM 4636 C CA . ASP A 1 596 ? 22.367 -14.376 8.875 1.00 97.12 596 ASP A CA 1
ATOM 4637 C C . ASP A 1 596 ? 23.046 -13.087 8.402 1.00 97.12 596 ASP A C 1
ATOM 4639 O O . ASP A 1 596 ? 24.259 -13.072 8.181 1.00 97.12 596 ASP A O 1
ATOM 4643 N N . ARG A 1 597 ? 22.278 -12.003 8.254 1.00 95.25 597 ARG A N 1
ATOM 4644 C CA . ARG A 1 597 ? 22.804 -10.666 7.948 1.00 95.25 597 ARG A CA 1
ATOM 4645 C C . ARG A 1 597 ? 22.483 -9.708 9.088 1.00 95.25 597 ARG A C 1
ATOM 4647 O O . ARG A 1 597 ? 21.315 -9.618 9.467 1.00 95.25 597 ARG A O 1
ATOM 4654 N N . PRO A 1 598 ? 23.461 -8.971 9.640 1.00 96.88 598 PRO A N 1
ATOM 4655 C CA . PRO A 1 598 ? 23.135 -7.888 10.559 1.00 96.88 598 PRO A CA 1
ATOM 4656 C C . PRO A 1 598 ? 22.247 -6.873 9.836 1.00 96.88 598 PRO A C 1
ATOM 4658 O O . PRO A 1 598 ? 22.390 -6.685 8.628 1.00 96.88 598 PRO A O 1
ATOM 4661 N N . PHE A 1 599 ? 21.341 -6.214 10.556 1.00 96.31 599 PHE A N 1
ATOM 4662 C CA . PHE A 1 599 ? 20.595 -5.120 9.945 1.00 96.31 599 PHE A CA 1
ATOM 4663 C C . PHE A 1 599 ? 21.551 -4.013 9.508 1.00 96.31 599 PHE A C 1
ATOM 4665 O O . PHE A 1 599 ? 22.277 -3.434 10.320 1.00 96.31 599 PHE A O 1
ATOM 4672 N N . GLU A 1 600 ? 21.551 -3.734 8.211 1.00 92.75 600 GLU A N 1
ATOM 4673 C CA . GLU A 1 600 ? 22.410 -2.722 7.618 1.00 92.75 600 GLU A CA 1
ATOM 4674 C C . GLU A 1 600 ? 21.791 -1.334 7.794 1.00 92.75 600 GLU A C 1
ATOM 4676 O O . GLU A 1 600 ? 20.583 -1.138 7.654 1.00 92.75 600 GLU A O 1
ATOM 4681 N N . SER A 1 601 ? 22.629 -0.347 8.109 1.00 86.75 601 SER A N 1
ATOM 4682 C CA . SER A 1 601 ? 22.216 1.051 8.109 1.00 86.75 601 SER A CA 1
ATOM 4683 C C . SER A 1 601 ? 22.183 1.564 6.672 1.00 86.75 601 SER A C 1
ATOM 4685 O O . SER A 1 601 ? 23.236 1.749 6.059 1.00 86.75 601 SER A O 1
ATOM 4687 N N . ALA A 1 602 ? 20.991 1.822 6.147 1.00 89.62 602 ALA A N 1
ATOM 4688 C CA . ALA A 1 602 ? 20.824 2.590 4.921 1.00 89.62 602 ALA A CA 1
ATOM 4689 C C . ALA A 1 602 ? 20.940 4.104 5.216 1.00 89.62 602 ALA A C 1
ATOM 4691 O O . ALA A 1 602 ? 20.752 4.524 6.365 1.00 89.62 602 ALA A O 1
ATOM 4692 N N . PRO A 1 603 ? 21.248 4.947 4.210 1.00 88.69 603 PRO A N 1
ATOM 4693 C CA . PRO A 1 603 ? 21.106 6.397 4.333 1.00 88.69 603 PRO A CA 1
ATOM 4694 C C . PRO A 1 603 ? 19.715 6.784 4.856 1.00 88.69 603 PRO A C 1
ATOM 4696 O O . PRO A 1 603 ? 18.733 6.096 4.582 1.00 88.69 603 PRO A O 1
ATOM 4699 N N . GLU A 1 604 ? 19.620 7.889 5.597 1.00 81.75 604 GLU A N 1
ATOM 4700 C CA . GLU A 1 604 ? 18.344 8.350 6.155 1.00 81.75 604 GLU A CA 1
ATOM 4701 C C . GLU A 1 604 ? 17.283 8.512 5.052 1.00 81.75 604 GLU A C 1
ATOM 4703 O O . GLU A 1 604 ? 17.537 9.121 4.013 1.00 81.75 604 GLU A O 1
ATOM 4708 N N . GLY A 1 605 ? 16.099 7.932 5.273 1.00 78.31 605 GLY A N 1
ATOM 4709 C CA . GLY A 1 605 ? 15.015 7.903 4.285 1.00 78.31 605 GLY A CA 1
ATOM 4710 C C . GLY A 1 605 ? 15.121 6.791 3.235 1.00 78.31 605 GLY A C 1
ATOM 4711 O O . GLY A 1 605 ? 14.303 6.760 2.321 1.00 78.31 605 GLY A O 1
ATOM 4712 N N . SER A 1 606 ? 16.088 5.879 3.360 1.00 88.56 606 SER A N 1
ATOM 4713 C CA . SER A 1 606 ? 16.254 4.721 2.481 1.00 88.56 606 SER A CA 1
ATOM 4714 C C . SER A 1 606 ? 16.059 3.399 3.225 1.00 88.56 606 SER A C 1
ATOM 4716 O O . SER A 1 606 ? 16.305 3.305 4.427 1.00 88.56 606 SER A O 1
ATOM 4718 N N . GLY A 1 607 ? 15.654 2.362 2.491 1.00 93.94 607 GLY A N 1
ATOM 4719 C CA . GLY A 1 607 ? 15.640 0.974 2.950 1.00 93.94 607 GLY A CA 1
ATOM 4720 C C . GLY A 1 607 ? 16.740 0.127 2.312 1.00 93.94 607 GLY A C 1
ATOM 4721 O O . GLY A 1 607 ? 17.565 0.617 1.532 1.00 93.94 607 GLY A O 1
ATOM 4722 N N . ILE A 1 608 ? 16.718 -1.150 2.666 1.00 96.88 608 ILE A N 1
ATOM 4723 C CA . ILE A 1 608 ? 17.420 -2.250 2.021 1.00 96.88 608 ILE A CA 1
ATOM 4724 C C . ILE A 1 608 ? 16.378 -3.047 1.237 1.00 96.88 608 ILE A C 1
ATOM 4726 O O . ILE A 1 608 ? 15.354 -3.427 1.800 1.00 96.88 608 ILE A O 1
ATOM 4730 N N . ASN A 1 609 ? 16.646 -3.331 -0.033 1.00 97.62 609 ASN A N 1
ATOM 4731 C CA . ASN A 1 609 ? 15.823 -4.208 -0.863 1.00 97.62 609 ASN A CA 1
ATOM 4732 C C . ASN A 1 609 ? 16.677 -5.397 -1.315 1.00 97.62 609 ASN A C 1
ATOM 4734 O O . ASN A 1 609 ? 17.652 -5.238 -2.050 1.00 97.62 609 ASN A O 1
ATOM 4738 N N . LEU A 1 610 ? 16.337 -6.593 -0.835 1.00 97.75 610 LEU A N 1
ATOM 4739 C CA . LEU A 1 610 ? 16.980 -7.835 -1.240 1.00 97.75 610 LEU A CA 1
ATOM 4740 C C . LEU A 1 610 ? 16.174 -8.470 -2.365 1.00 97.75 610 LEU A C 1
ATOM 4742 O O . LEU A 1 610 ? 15.126 -9.070 -2.125 1.00 97.75 610 LEU A O 1
ATOM 4746 N N . LYS A 1 611 ? 16.709 -8.397 -3.582 1.00 98.38 611 LYS A N 1
ATOM 4747 C CA . LYS A 1 611 ? 16.145 -9.075 -4.750 1.00 98.38 611 LYS A CA 1
ATOM 4748 C C . LYS A 1 611 ? 16.602 -10.524 -4.766 1.00 98.38 611 LYS A C 1
ATOM 4750 O O . LYS A 1 611 ? 17.787 -10.775 -4.949 1.00 98.38 611 LYS A O 1
ATOM 4755 N N . VAL A 1 612 ? 15.685 -11.466 -4.589 1.00 98.56 612 VAL A N 1
ATOM 4756 C CA . VAL A 1 612 ? 15.966 -12.905 -4.501 1.00 98.56 612 VAL A CA 1
ATOM 4757 C C . VAL A 1 612 ? 15.466 -13.628 -5.752 1.00 98.56 612 VAL A C 1
ATOM 4759 O O . VAL A 1 612 ? 14.315 -13.465 -6.150 1.00 98.56 612 VAL A O 1
ATOM 4762 N N . SER A 1 613 ? 16.324 -14.442 -6.366 1.00 98.31 613 SER A N 1
ATOM 4763 C CA . SER A 1 613 ? 16.069 -15.178 -7.609 1.00 98.31 613 SER A CA 1
ATOM 4764 C C . SER A 1 613 ? 16.414 -16.665 -7.484 1.00 98.31 613 SER A C 1
ATOM 4766 O O . SER A 1 613 ? 17.241 -17.061 -6.661 1.00 98.31 613 SER A O 1
ATOM 4768 N N . LYS A 1 614 ? 15.795 -17.484 -8.344 1.00 97.75 614 LYS A N 1
ATOM 4769 C CA . LYS A 1 614 ? 16.123 -18.910 -8.536 1.00 97.75 614 LYS A CA 1
ATOM 4770 C C . LYS A 1 614 ? 17.375 -19.115 -9.401 1.00 97.75 614 LYS A C 1
ATOM 4772 O O . LYS A 1 614 ? 17.948 -20.199 -9.394 1.00 97.75 614 LYS A O 1
ATOM 4777 N N . THR A 1 615 ? 17.775 -18.098 -10.168 1.00 97.50 615 THR A N 1
ATOM 4778 C CA . THR A 1 615 ? 18.817 -18.206 -11.198 1.00 97.50 615 THR A CA 1
ATOM 4779 C C . THR A 1 615 ? 19.921 -17.187 -10.950 1.00 97.50 615 THR A C 1
ATOM 4781 O O . THR A 1 615 ? 19.659 -15.988 -10.843 1.00 97.50 615 THR A O 1
ATOM 4784 N N . GLU A 1 616 ? 21.168 -17.652 -10.901 1.00 97.38 616 GLU A N 1
ATOM 4785 C CA . GLU A 1 616 ? 22.334 -16.785 -10.732 1.00 97.38 616 GLU A CA 1
ATOM 4786 C C . GLU A 1 616 ? 22.429 -15.751 -11.861 1.00 97.38 616 GLU A C 1
ATOM 4788 O O . GLU A 1 616 ? 22.389 -16.091 -13.044 1.00 97.38 616 GLU A O 1
ATOM 4793 N N . GLY A 1 617 ? 22.564 -14.476 -11.493 1.00 95.31 617 GLY A N 1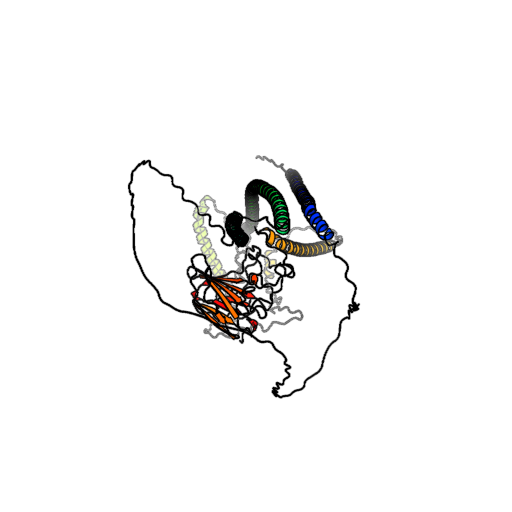
ATOM 4794 C CA . GLY A 1 617 ? 22.735 -13.377 -12.446 1.00 95.31 617 GLY A CA 1
ATOM 4795 C C . GLY A 1 617 ? 21.462 -12.928 -13.174 1.00 95.31 617 GLY A C 1
ATOM 4796 O O . GLY A 1 617 ? 21.533 -11.968 -13.938 1.00 95.31 617 GLY A O 1
ATOM 4797 N N . ASP A 1 618 ? 20.308 -13.558 -12.930 1.00 96.62 618 ASP A N 1
ATOM 4798 C CA . ASP A 1 618 ? 19.014 -13.110 -13.455 1.00 96.62 618 ASP A CA 1
ATOM 4799 C C . ASP A 1 618 ? 18.106 -12.614 -12.324 1.00 96.62 618 ASP A C 1
ATOM 4801 O O . ASP A 1 618 ? 17.397 -13.383 -11.675 1.00 96.62 618 ASP A O 1
ATOM 4805 N N . TYR A 1 619 ? 18.106 -11.298 -12.121 1.00 96.69 619 TYR A N 1
ATOM 4806 C CA . TYR A 1 619 ? 17.241 -10.594 -11.169 1.00 96.69 619 TYR A CA 1
ATOM 4807 C C . TYR A 1 619 ? 16.109 -9.838 -11.876 1.00 96.69 619 TYR A C 1
ATOM 4809 O O . TYR A 1 619 ? 15.625 -8.829 -11.367 1.00 96.69 619 TYR A O 1
ATOM 4817 N N . SER A 1 620 ? 15.696 -10.292 -13.069 1.00 96.50 620 SER A N 1
ATOM 4818 C CA . SER A 1 620 ? 14.587 -9.680 -13.817 1.00 96.50 620 SER A CA 1
ATOM 4819 C C . SER A 1 620 ? 13.205 -10.030 -13.255 1.00 96.50 620 SER A C 1
ATOM 4821 O O . SER A 1 620 ? 12.242 -9.316 -13.532 1.00 96.50 620 SER A O 1
ATOM 4823 N N . LYS A 1 621 ? 13.115 -11.111 -12.465 1.00 97.38 621 LYS A N 1
ATOM 4824 C CA . LYS A 1 621 ? 11.889 -11.601 -11.813 1.00 97.38 621 LYS A CA 1
ATOM 4825 C C . LYS A 1 621 ? 12.099 -11.934 -10.325 1.00 97.38 621 LYS A C 1
ATOM 4827 O O . LYS A 1 621 ? 11.886 -13.079 -9.924 1.00 97.38 621 LYS A O 1
ATOM 4832 N N . PRO A 1 622 ? 12.575 -10.989 -9.501 1.00 98.25 622 PRO A N 1
ATOM 4833 C CA . PRO A 1 622 ? 12.928 -11.281 -8.124 1.00 98.25 622 PRO A CA 1
ATOM 4834 C C . PRO A 1 622 ? 11.697 -11.297 -7.212 1.00 98.25 622 PRO A C 1
ATOM 4836 O O . PRO A 1 622 ? 10.750 -10.535 -7.413 1.00 98.25 622 PRO A O 1
ATOM 4839 N N . VAL A 1 623 ? 11.756 -12.101 -6.150 1.00 98.62 623 VAL A N 1
ATOM 4840 C CA . VAL A 1 623 ? 11.032 -11.781 -4.911 1.00 98.62 623 VAL A CA 1
ATOM 4841 C C . VAL A 1 623 ? 11.831 -10.712 -4.186 1.00 98.62 623 VAL A C 1
ATOM 4843 O O . VAL A 1 623 ? 13.040 -10.858 -4.020 1.00 98.62 623 VAL A O 1
ATOM 4846 N N . GLN A 1 624 ? 11.178 -9.639 -3.763 1.00 98.38 624 GLN A N 1
ATOM 4847 C CA . GLN A 1 624 ? 11.821 -8.543 -3.049 1.00 98.38 624 GLN A CA 1
ATOM 4848 C C . GLN A 1 624 ? 11.494 -8.641 -1.566 1.00 98.38 624 GLN A C 1
ATOM 4850 O O . GLN A 1 624 ? 10.328 -8.676 -1.180 1.00 98.38 624 GLN A O 1
ATOM 4855 N N . ILE A 1 625 ? 12.540 -8.729 -0.750 1.00 98.25 625 ILE A N 1
ATOM 4856 C CA . ILE A 1 625 ? 12.450 -8.647 0.706 1.00 98.25 625 ILE A CA 1
ATOM 4857 C C . ILE A 1 625 ? 12.965 -7.272 1.101 1.00 98.25 625 ILE A C 1
ATOM 4859 O O . ILE A 1 625 ? 14.164 -7.000 0.980 1.00 98.25 625 ILE A O 1
ATOM 4863 N N . GLU A 1 626 ? 12.067 -6.408 1.553 1.00 97.62 626 GLU A N 1
ATOM 4864 C CA . GLU A 1 626 ? 12.397 -5.023 1.862 1.00 97.62 626 GLU A CA 1
ATOM 4865 C C . GLU A 1 626 ? 12.408 -4.811 3.372 1.00 97.62 626 GLU A C 1
ATOM 4867 O O . GLU A 1 626 ? 11.567 -5.336 4.107 1.00 97.62 626 GLU A O 1
ATOM 4872 N N . TYR A 1 627 ? 13.396 -4.061 3.861 1.00 97.62 627 TYR A N 1
ATOM 4873 C CA . TYR A 1 627 ? 13.384 -3.586 5.237 1.00 97.62 627 TYR A CA 1
ATOM 4874 C C . TYR A 1 627 ? 14.113 -2.256 5.410 1.00 97.62 627 TYR A C 1
ATOM 4876 O O . TYR A 1 627 ? 15.069 -1.950 4.706 1.00 97.62 627 TYR A O 1
ATOM 4884 N N . ALA A 1 628 ? 13.711 -1.468 6.401 1.00 96.94 628 ALA A N 1
ATOM 4885 C CA . ALA A 1 628 ? 14.391 -0.232 6.778 1.00 96.94 628 ALA A CA 1
ATOM 4886 C C . ALA A 1 628 ? 14.518 -0.138 8.297 1.00 96.94 628 ALA A C 1
ATOM 4888 O O . ALA A 1 628 ? 13.544 -0.347 9.021 1.00 96.94 628 ALA A O 1
ATOM 4889 N N . VAL A 1 629 ? 15.711 0.205 8.791 1.00 95.75 629 VAL A N 1
ATOM 4890 C CA . VAL A 1 629 ? 15.953 0.370 10.230 1.00 95.75 629 VAL A CA 1
ATOM 4891 C C . VAL A 1 629 ? 16.036 1.846 10.584 1.00 95.75 629 VAL A C 1
ATOM 4893 O O . VAL A 1 629 ? 16.915 2.560 10.111 1.00 95.75 629 VAL A O 1
ATOM 4896 N N . SER A 1 630 ? 15.141 2.298 11.460 1.00 94.75 630 SER A N 1
ATOM 4897 C CA . SER A 1 630 ? 15.114 3.670 11.964 1.00 94.75 630 SER A CA 1
ATOM 4898 C C . SER A 1 630 ? 14.768 3.687 13.449 1.00 94.75 630 SER A C 1
ATOM 4900 O O . SER A 1 630 ? 13.801 3.063 13.880 1.00 94.75 630 SER A O 1
ATOM 4902 N N . ALA A 1 631 ? 15.587 4.374 14.251 1.00 93.62 631 ALA A N 1
ATOM 4903 C CA . ALA A 1 631 ? 15.402 4.514 15.701 1.00 93.62 631 ALA A CA 1
ATOM 4904 C C . ALA A 1 631 ? 15.154 3.179 16.446 1.00 93.62 631 ALA A C 1
ATOM 4906 O O . ALA A 1 631 ? 14.313 3.097 17.338 1.00 93.62 631 ALA A O 1
ATOM 4907 N N . GLY A 1 632 ? 15.870 2.113 16.063 1.00 94.00 632 GLY A N 1
ATOM 4908 C CA . GLY A 1 632 ? 15.720 0.780 16.663 1.00 94.00 632 GLY A CA 1
ATOM 4909 C C . GLY A 1 632 ? 14.449 0.030 16.248 1.00 94.00 632 GLY A C 1
ATOM 4910 O O . GLY A 1 632 ? 14.189 -1.047 16.773 1.00 94.00 632 GLY A O 1
ATOM 4911 N N . THR A 1 633 ? 13.676 0.567 15.306 1.00 95.75 633 THR A N 1
ATOM 4912 C CA . THR A 1 633 ? 12.518 -0.086 14.687 1.00 95.75 633 THR A CA 1
ATOM 4913 C C . THR A 1 633 ? 12.890 -0.549 13.283 1.00 95.75 633 THR A C 1
ATOM 4915 O O . THR A 1 633 ? 13.529 0.194 12.541 1.00 95.75 633 THR A O 1
ATOM 4918 N N . VAL A 1 634 ? 12.492 -1.764 12.921 1.00 96.38 634 VAL A N 1
ATOM 4919 C CA . VAL A 1 634 ? 12.621 -2.337 11.581 1.00 96.38 634 VAL A CA 1
ATOM 4920 C C . VAL A 1 634 ? 11.245 -2.338 10.942 1.00 96.38 634 VAL A C 1
ATOM 4922 O O . VAL A 1 634 ? 10.331 -2.963 11.476 1.00 96.38 634 VAL A O 1
ATOM 4925 N N . TRP A 1 635 ? 11.114 -1.631 9.829 1.00 97.12 635 TRP A N 1
ATOM 4926 C CA . TRP A 1 635 ? 9.969 -1.694 8.922 1.00 97.12 635 TRP A CA 1
ATOM 4927 C C . TRP A 1 635 ? 10.259 -2.733 7.856 1.00 97.12 635 TRP A C 1
ATOM 4929 O O . TRP A 1 635 ? 11.419 -2.835 7.458 1.00 97.12 635 TRP A O 1
ATOM 4939 N N . TYR A 1 636 ? 9.267 -3.504 7.428 1.00 97.81 636 TYR A N 1
ATOM 4940 C CA . TYR A 1 636 ? 9.491 -4.590 6.484 1.00 97.81 636 TYR A CA 1
ATOM 4941 C C . TYR A 1 636 ? 8.243 -5.014 5.724 1.00 97.81 636 TYR A C 1
ATOM 4943 O O . TYR A 1 636 ? 7.125 -4.920 6.237 1.00 97.81 636 TYR A O 1
ATOM 4951 N N . ASP A 1 637 ? 8.480 -5.576 4.542 1.00 98.00 637 ASP A N 1
ATOM 4952 C CA . ASP A 1 637 ? 7.465 -6.151 3.671 1.00 98.00 637 ASP A CA 1
ATOM 4953 C C . ASP A 1 637 ? 8.044 -7.196 2.697 1.00 98.00 637 ASP A C 1
ATOM 4955 O O . ASP A 1 637 ? 9.259 -7.403 2.598 1.00 98.00 637 ASP A O 1
ATOM 4959 N N . ILE A 1 638 ? 7.134 -7.895 2.013 1.00 98.38 638 ILE A N 1
ATOM 4960 C CA . ILE A 1 638 ? 7.430 -8.823 0.919 1.00 98.38 638 ILE A CA 1
ATOM 4961 C C . ILE A 1 638 ? 6.777 -8.268 -0.345 1.00 98.38 638 ILE A C 1
ATOM 4963 O O . ILE A 1 638 ? 5.572 -8.007 -0.351 1.00 98.38 638 ILE A O 1
ATOM 4967 N N . SER A 1 639 ? 7.525 -8.176 -1.443 1.00 98.25 639 SER A N 1
ATOM 4968 C CA . SER A 1 639 ? 6.993 -7.799 -2.752 1.00 98.25 639 SER A CA 1
ATOM 4969 C C . SER A 1 639 ? 7.222 -8.893 -3.792 1.00 98.25 639 SER A C 1
ATOM 4971 O O . SER A 1 639 ? 8.340 -9.354 -4.032 1.00 98.25 639 SER A O 1
ATOM 4973 N N . LEU A 1 640 ? 6.124 -9.313 -4.420 1.00 98.38 640 LEU A N 1
ATOM 4974 C CA . LEU A 1 640 ? 6.074 -10.299 -5.501 1.00 98.38 640 LEU A CA 1
ATOM 4975 C C . LEU A 1 640 ? 5.801 -9.649 -6.861 1.00 98.38 640 LEU A C 1
ATOM 4977 O O . LEU A 1 640 ? 5.755 -10.335 -7.877 1.00 98.38 640 LEU A O 1
ATOM 4981 N N . ILE A 1 641 ? 5.643 -8.325 -6.898 1.00 97.19 641 ILE A N 1
ATOM 4982 C CA . ILE A 1 641 ? 5.251 -7.558 -8.083 1.00 97.19 641 ILE A CA 1
ATOM 4983 C C . ILE A 1 641 ? 6.116 -7.910 -9.307 1.00 97.19 641 ILE A C 1
ATOM 4985 O O . ILE A 1 641 ? 5.596 -8.136 -10.401 1.00 97.19 641 ILE A O 1
ATOM 4989 N N . ASP A 1 642 ? 7.438 -7.950 -9.148 1.00 97.56 642 ASP A N 1
ATOM 4990 C CA . ASP A 1 642 ? 8.357 -8.085 -10.284 1.00 97.56 642 ASP A CA 1
ATOM 4991 C C . ASP A 1 642 ? 8.565 -9.529 -10.745 1.00 97.56 642 ASP A C 1
ATOM 4993 O O . ASP A 1 642 ? 8.985 -9.747 -11.881 1.00 97.56 642 ASP A O 1
ATOM 4997 N N . CYS A 1 643 ? 8.206 -10.515 -9.921 1.00 98.12 643 CYS A N 1
ATOM 4998 C CA . CYS A 1 643 ? 8.255 -11.923 -10.303 1.00 98.12 643 CYS A CA 1
ATOM 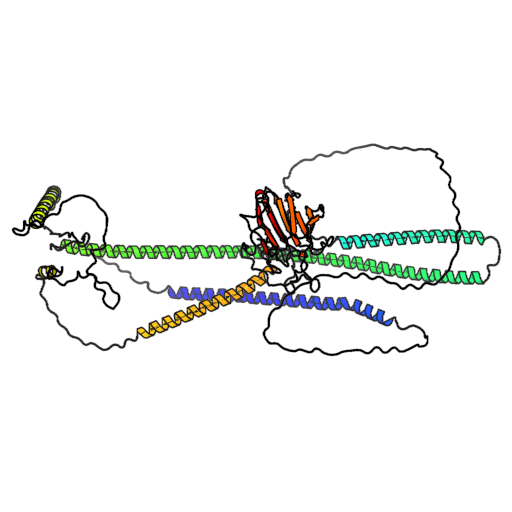4999 C C . CYS A 1 643 ? 6.963 -12.444 -10.947 1.00 98.12 643 CYS A C 1
ATOM 5001 O O . CYS A 1 643 ? 6.950 -13.580 -11.424 1.00 98.12 643 CYS A O 1
ATOM 5003 N N . LEU A 1 644 ? 5.901 -11.632 -11.014 1.00 97.81 644 LEU A N 1
ATOM 5004 C CA . LEU A 1 644 ? 4.667 -12.010 -11.701 1.00 97.81 644 LEU A CA 1
ATOM 5005 C C . LEU A 1 644 ? 4.881 -12.200 -13.209 1.00 97.81 644 LEU A C 1
ATOM 5007 O O . LEU A 1 644 ? 5.606 -11.449 -13.875 1.00 97.81 644 LEU A O 1
ATOM 5011 N N . GLY A 1 645 ? 4.204 -13.204 -13.763 1.00 97.00 645 GLY A N 1
ATOM 5012 C CA . GLY A 1 645 ? 4.122 -13.434 -15.197 1.00 97.00 645 GLY A CA 1
ATOM 5013 C C . GLY A 1 645 ? 3.422 -12.289 -15.923 1.00 97.00 645 GLY A C 1
ATOM 5014 O O . GLY A 1 645 ? 2.898 -11.349 -15.321 1.00 97.00 645 GLY A O 1
ATOM 5015 N N . ARG A 1 646 ? 3.447 -12.339 -17.259 1.00 96.50 646 ARG A N 1
ATOM 5016 C CA . ARG A 1 646 ? 2.828 -11.311 -18.100 1.00 96.50 646 ARG A CA 1
ATOM 5017 C C . ARG A 1 646 ? 2.001 -11.917 -19.229 1.00 96.50 646 ARG A C 1
ATOM 5019 O O . ARG A 1 646 ? 2.479 -12.816 -19.915 1.00 96.50 646 ARG A O 1
ATOM 5026 N N . THR A 1 647 ? 0.825 -11.343 -19.471 1.00 95.50 647 THR A N 1
ATOM 5027 C CA . THR A 1 647 ? -0.023 -11.583 -20.651 1.00 95.50 647 THR A CA 1
ATOM 5028 C C . THR A 1 647 ? -0.198 -10.249 -21.370 1.00 95.50 647 THR A C 1
ATOM 5030 O O . THR A 1 647 ? -0.584 -9.261 -20.747 1.00 95.50 647 THR A O 1
ATOM 5033 N N . ASP A 1 648 ? 0.154 -10.185 -22.657 1.00 93.38 648 ASP A N 1
ATOM 5034 C CA . ASP A 1 648 ? 0.087 -8.957 -23.470 1.00 93.38 648 ASP A CA 1
ATOM 5035 C C . ASP A 1 648 ? 0.812 -7.747 -22.843 1.00 93.38 648 ASP A C 1
ATOM 5037 O O . ASP A 1 648 ? 0.376 -6.601 -22.922 1.00 93.38 648 ASP A O 1
ATOM 5041 N N . GLY A 1 649 ? 1.942 -8.011 -22.177 1.00 92.25 649 GLY A N 1
ATOM 5042 C CA . GLY A 1 649 ? 2.760 -6.996 -21.507 1.00 92.25 649 GLY A CA 1
ATOM 5043 C C . GLY A 1 649 ? 2.264 -6.571 -20.118 1.00 92.25 649 GLY A C 1
ATOM 5044 O O . GLY A 1 649 ? 3.040 -5.959 -19.379 1.00 92.25 649 GLY A O 1
ATOM 5045 N N . MET A 1 650 ? 1.043 -6.940 -19.720 1.00 91.81 650 MET A N 1
ATOM 5046 C CA . MET A 1 650 ? 0.482 -6.684 -18.387 1.00 91.81 650 MET A CA 1
ATOM 5047 C C . MET A 1 650 ? 0.814 -7.821 -17.421 1.00 91.81 650 MET A C 1
ATOM 5049 O O . MET A 1 650 ? 0.837 -8.976 -17.838 1.00 91.81 650 MET A O 1
ATOM 5053 N N . ARG A 1 651 ? 1.059 -7.512 -16.139 1.00 94.69 651 ARG A N 1
ATOM 5054 C CA . ARG A 1 651 ? 1.251 -8.539 -15.096 1.00 94.69 651 ARG A CA 1
ATOM 5055 C C . ARG A 1 651 ? -0.009 -9.399 -14.960 1.00 94.69 651 ARG A C 1
ATOM 5057 O O . ARG A 1 651 ? -1.102 -8.872 -15.125 1.00 94.69 651 ARG A O 1
ATOM 5064 N N . ASN A 1 652 ? 0.138 -10.686 -14.669 1.00 95.31 652 ASN A N 1
ATOM 5065 C CA . ASN A 1 652 ? -0.977 -11.624 -14.529 1.00 95.31 652 ASN A CA 1
ATOM 5066 C C . ASN A 1 652 ? -0.870 -12.451 -13.231 1.00 95.31 652 ASN A C 1
ATOM 5068 O O . ASN A 1 652 ? 0.008 -12.212 -12.402 1.00 95.31 652 ASN A O 1
ATOM 5072 N N . GLY A 1 653 ? -1.775 -13.418 -13.053 1.00 95.56 653 GLY A N 1
ATOM 5073 C CA . GLY A 1 653 ? -1.822 -14.301 -11.880 1.00 95.56 653 GLY A CA 1
ATOM 5074 C C . GLY A 1 653 ? -0.705 -15.350 -11.768 1.00 95.56 653 GLY A C 1
ATOM 5075 O O . GLY A 1 653 ? -0.719 -16.143 -10.829 1.00 95.56 653 GLY A O 1
ATOM 5076 N N . ASP A 1 654 ? 0.240 -15.409 -12.709 1.00 97.00 654 ASP A N 1
ATOM 5077 C CA . ASP A 1 654 ? 1.304 -16.415 -12.712 1.00 97.00 654 ASP A CA 1
ATOM 5078 C C . ASP A 1 654 ? 2.429 -16.040 -11.736 1.00 97.00 654 ASP A C 1
ATOM 5080 O O . ASP A 1 654 ? 3.201 -15.114 -11.977 1.00 97.00 654 ASP A O 1
ATOM 5084 N N . THR A 1 655 ? 2.558 -16.794 -10.643 1.00 97.25 655 THR A N 1
ATOM 5085 C CA . THR A 1 655 ? 3.620 -16.613 -9.640 1.00 97.25 655 THR A CA 1
ATOM 5086 C C . THR A 1 655 ? 4.776 -17.607 -9.796 1.00 97.25 655 THR A C 1
ATOM 5088 O O . THR A 1 655 ? 5.574 -17.758 -8.875 1.00 97.25 655 THR A O 1
ATOM 5091 N N . THR A 1 656 ? 4.867 -18.368 -10.892 1.00 97.06 656 THR A N 1
ATOM 5092 C CA . THR A 1 656 ? 5.828 -19.489 -11.013 1.00 97.06 656 THR A CA 1
ATOM 5093 C C . THR A 1 656 ? 7.298 -19.059 -10.957 1.00 97.06 656 THR A C 1
ATOM 5095 O O . THR A 1 656 ? 8.158 -19.828 -10.508 1.00 97.06 656 THR A O 1
ATOM 5098 N N . ALA A 1 657 ? 7.596 -17.825 -11.370 1.00 97.62 657 ALA A N 1
ATOM 5099 C CA . ALA A 1 657 ? 8.938 -17.253 -11.309 1.00 97.62 657 ALA A CA 1
ATOM 5100 C C . ALA A 1 657 ? 9.307 -16.691 -9.923 1.00 97.62 657 ALA A C 1
ATOM 5102 O O . ALA A 1 657 ? 10.482 -16.439 -9.668 1.00 97.62 657 ALA A O 1
ATOM 5103 N N . CYS A 1 658 ? 8.345 -16.541 -9.009 1.00 98.50 658 CYS A N 1
ATOM 5104 C CA . CYS A 1 658 ? 8.589 -16.044 -7.659 1.00 98.50 658 CYS A CA 1
ATOM 5105 C C . CYS A 1 658 ? 9.326 -17.089 -6.814 1.00 98.50 658 CYS A C 1
ATOM 5107 O O . CYS A 1 658 ? 8.736 -18.083 -6.394 1.00 98.50 658 CYS A O 1
ATOM 5109 N N . ALA A 1 659 ? 10.622 -16.869 -6.568 1.00 98.62 659 ALA A N 1
ATOM 5110 C CA . ALA A 1 659 ? 11.454 -17.701 -5.700 1.00 98.62 659 ALA A CA 1
ATOM 5111 C C . ALA A 1 659 ? 10.769 -18.015 -4.357 1.00 98.62 659 ALA A C 1
ATOM 5113 O O . ALA A 1 659 ? 10.295 -17.123 -3.663 1.00 98.62 659 ALA A O 1
ATOM 5114 N N . GLY A 1 660 ? 10.704 -19.295 -3.998 1.00 98.38 660 GLY A N 1
ATOM 5115 C CA . GLY A 1 660 ? 10.095 -19.806 -2.771 1.00 98.38 660 GLY A CA 1
ATOM 5116 C C . GLY A 1 660 ? 8.568 -19.879 -2.740 1.00 98.38 660 GLY A C 1
ATOM 5117 O O . GLY A 1 660 ? 8.027 -20.669 -1.967 1.00 98.38 660 GLY A O 1
ATOM 5118 N N . HIS A 1 661 ? 7.857 -19.109 -3.568 1.00 98.44 661 HIS A N 1
ATOM 5119 C CA . HIS A 1 661 ? 6.402 -18.977 -3.471 1.00 98.44 661 HIS A CA 1
ATOM 5120 C C . HIS A 1 661 ? 5.650 -20.282 -3.767 1.00 98.44 661 HIS A C 1
ATOM 5122 O O . HIS A 1 661 ? 4.594 -20.530 -3.188 1.00 98.44 661 HIS A O 1
ATOM 5128 N N . GLU A 1 662 ? 6.208 -21.170 -4.593 1.00 98.31 662 GLU A N 1
ATOM 5129 C CA . GLU A 1 662 ? 5.632 -22.487 -4.906 1.00 98.31 662 GLU A CA 1
ATOM 5130 C C . GLU A 1 662 ? 5.443 -23.405 -3.688 1.00 98.31 662 GLU A C 1
ATOM 5132 O O . GLU A 1 662 ? 4.636 -24.328 -3.745 1.00 98.31 662 GLU A O 1
ATOM 5137 N N . ALA A 1 663 ? 6.165 -23.153 -2.595 1.00 98.38 663 ALA A N 1
ATOM 5138 C CA . ALA A 1 663 ? 6.062 -23.874 -1.327 1.00 98.38 663 ALA A CA 1
ATOM 5139 C C . ALA A 1 663 ? 5.828 -22.905 -0.148 1.00 98.38 663 ALA A C 1
ATOM 5141 O O . ALA A 1 663 ? 6.036 -23.239 1.016 1.00 98.38 663 ALA A O 1
ATOM 5142 N N . GLY A 1 664 ? 5.362 -21.693 -0.452 1.00 98.31 664 GLY A N 1
ATOM 5143 C CA . GLY A 1 664 ? 5.002 -20.670 0.517 1.00 98.31 664 GLY A CA 1
ATOM 5144 C C . GLY A 1 664 ? 6.167 -19.805 0.992 1.00 98.31 664 GLY A C 1
ATOM 5145 O O . GLY A 1 664 ? 7.334 -20.202 0.979 1.00 98.31 664 GLY A O 1
ATOM 5146 N N . LEU A 1 665 ? 5.816 -18.600 1.432 1.00 98.62 665 LEU A N 1
ATOM 5147 C CA . LEU A 1 665 ? 6.734 -17.598 1.966 1.00 98.62 665 LEU A CA 1
ATOM 5148 C C . LEU A 1 665 ? 6.280 -17.176 3.355 1.00 98.62 665 LEU A C 1
ATOM 5150 O O . LEU A 1 665 ? 5.081 -17.076 3.619 1.00 98.62 665 LEU A O 1
ATOM 5154 N N . GLN A 1 666 ? 7.234 -16.864 4.221 1.00 98.19 666 GLN A N 1
ATOM 5155 C CA . GLN A 1 666 ? 6.943 -16.190 5.477 1.00 98.19 666 GLN A CA 1
ATOM 5156 C C . GLN A 1 666 ? 8.032 -15.189 5.833 1.00 98.19 666 GLN A C 1
ATOM 5158 O O . GLN A 1 666 ? 9.208 -15.470 5.637 1.00 98.19 666 GLN A O 1
ATOM 5163 N N . MET A 1 667 ? 7.647 -14.053 6.415 1.00 98.12 667 MET A N 1
ATOM 5164 C CA . MET A 1 667 ? 8.570 -13.057 6.953 1.00 98.12 667 MET A CA 1
ATOM 5165 C C . MET A 1 667 ? 8.035 -12.453 8.249 1.00 98.12 667 MET A C 1
ATOM 5167 O O . MET A 1 667 ? 6.838 -12.214 8.382 1.00 98.12 667 MET A O 1
ATOM 5171 N N . GLY A 1 668 ? 8.902 -12.204 9.223 1.00 96.69 668 GLY A N 1
ATOM 5172 C CA . GLY A 1 668 ? 8.564 -11.455 10.436 1.00 96.69 668 GLY A CA 1
ATOM 5173 C C . GLY A 1 668 ? 9.434 -11.838 11.633 1.00 96.69 668 GLY A C 1
ATOM 5174 O O . GLY A 1 668 ? 10.308 -12.703 11.522 1.00 96.69 668 GLY A O 1
ATOM 5175 N N . PRO A 1 669 ? 9.231 -11.199 12.796 1.00 94.88 669 PRO A N 1
ATOM 5176 C CA . PRO A 1 669 ? 9.897 -11.590 14.029 1.00 94.88 669 PRO A CA 1
ATOM 5177 C C . PRO A 1 669 ? 9.266 -12.853 14.628 1.00 94.88 669 PRO A C 1
ATOM 5179 O O . PRO A 1 669 ? 8.087 -13.158 14.414 1.00 94.88 669 PRO A O 1
ATOM 5182 N N . ALA A 1 670 ? 10.020 -13.541 15.488 1.00 84.06 670 ALA A N 1
ATOM 5183 C CA . ALA A 1 670 ? 9.520 -14.721 16.191 1.00 84.06 670 ALA A CA 1
ATOM 5184 C C . ALA A 1 670 ? 8.267 -14.428 17.043 1.00 84.06 670 ALA A C 1
ATOM 5186 O O . ALA A 1 670 ? 7.400 -15.292 17.207 1.00 84.06 670 ALA A O 1
ATOM 5187 N N . LYS A 1 671 ? 8.152 -13.217 17.611 1.00 87.12 671 LYS A N 1
ATOM 5188 C CA . LYS A 1 671 ? 7.083 -12.825 18.550 1.00 87.12 671 LYS A CA 1
ATOM 5189 C C . LYS A 1 671 ? 6.708 -11.348 18.415 1.00 87.12 671 LYS A C 1
ATOM 5191 O O . LYS A 1 671 ? 7.480 -10.551 17.894 1.00 87.12 671 LYS A O 1
ATOM 5196 N N . ASP A 1 672 ? 5.526 -11.013 18.930 1.00 84.06 672 ASP A N 1
ATOM 5197 C CA . ASP A 1 672 ? 5.066 -9.652 19.255 1.00 84.06 672 ASP A CA 1
ATOM 5198 C C . ASP A 1 672 ? 4.868 -8.664 18.089 1.00 84.06 672 ASP A C 1
ATOM 5200 O O . ASP A 1 672 ? 4.469 -7.527 18.326 1.00 84.06 672 ASP A O 1
ATOM 5204 N N . ALA A 1 673 ? 5.063 -9.091 16.839 1.00 92.06 673 ALA A N 1
ATOM 5205 C CA . ALA A 1 673 ? 4.599 -8.365 15.656 1.00 92.06 673 ALA A CA 1
ATOM 5206 C C . ALA A 1 673 ? 3.910 -9.302 14.654 1.00 92.06 673 ALA A C 1
ATOM 5208 O O . ALA A 1 673 ? 3.827 -10.521 14.880 1.00 92.06 673 ALA A O 1
ATOM 5209 N N . LEU A 1 674 ? 3.394 -8.705 13.577 1.00 95.44 674 LEU A N 1
ATOM 5210 C CA . LEU A 1 674 ? 2.844 -9.417 12.432 1.00 95.44 674 LEU A CA 1
ATOM 5211 C C . LEU A 1 674 ? 3.943 -10.269 11.786 1.00 95.44 674 LEU A C 1
ATOM 5213 O O . LEU A 1 674 ? 5.112 -9.921 11.800 1.00 95.44 674 LEU A O 1
ATOM 5217 N N . SER A 1 675 ? 3.587 -11.420 11.252 1.00 96.75 675 SER A N 1
ATOM 5218 C CA . SER A 1 675 ? 4.449 -12.181 10.369 1.00 96.75 675 SER A CA 1
ATOM 5219 C C . SER A 1 675 ? 3.634 -12.476 9.132 1.00 96.75 675 SER A C 1
ATOM 5221 O O . SER A 1 675 ? 2.630 -13.185 9.225 1.00 96.75 675 SER A O 1
ATOM 5223 N N . PHE A 1 676 ? 4.055 -11.890 8.019 1.00 98.06 676 PHE A N 1
ATOM 5224 C CA . PHE A 1 676 ? 3.452 -12.087 6.716 1.00 98.06 676 PHE A CA 1
ATOM 5225 C C . PHE A 1 676 ? 3.627 -13.535 6.292 1.00 98.06 676 PHE A C 1
ATOM 5227 O O . PHE A 1 676 ? 4.731 -14.070 6.402 1.00 98.06 676 PHE A O 1
ATOM 5234 N N . GLN A 1 677 ? 2.549 -14.178 5.848 1.00 98.12 677 GLN A N 1
ATOM 5235 C CA . GLN A 1 677 ? 2.573 -15.576 5.420 1.00 98.12 677 GLN A CA 1
ATOM 5236 C C . GLN A 1 677 ? 1.790 -15.753 4.124 1.00 98.12 677 GLN A C 1
ATOM 5238 O O . GLN A 1 677 ? 0.585 -15.538 4.089 1.00 98.12 677 GLN A O 1
ATOM 5243 N N . CYS A 1 678 ? 2.453 -16.225 3.077 1.00 98.25 678 CYS A N 1
ATOM 5244 C CA . CYS A 1 678 ? 1.825 -16.607 1.820 1.00 98.25 678 CYS A CA 1
ATOM 5245 C C . CYS A 1 678 ? 1.845 -18.127 1.686 1.00 98.25 678 CYS A C 1
ATOM 5247 O O . CYS A 1 678 ? 2.907 -18.750 1.740 1.00 98.25 678 CYS A O 1
ATOM 5249 N N . GLY A 1 679 ? 0.668 -18.732 1.516 1.00 98.00 679 GLY A N 1
ATOM 5250 C CA . GLY A 1 679 ? 0.557 -20.156 1.203 1.00 98.00 679 GLY A CA 1
ATOM 5251 C C . GLY A 1 679 ? 1.199 -20.496 -0.146 1.00 98.00 679 GLY A C 1
ATOM 5252 O O . GLY A 1 679 ? 1.401 -19.623 -0.985 1.00 98.00 679 GLY A O 1
ATOM 5253 N N . ALA A 1 680 ? 1.494 -21.776 -0.368 1.00 98.06 680 ALA A N 1
ATOM 5254 C CA . ALA A 1 680 ? 2.071 -22.265 -1.620 1.00 98.06 680 ALA A CA 1
ATOM 5255 C C . ALA A 1 680 ? 1.232 -21.851 -2.846 1.00 98.06 680 ALA A C 1
ATOM 5257 O O . ALA A 1 680 ? 0.079 -22.265 -2.974 1.00 98.06 680 ALA A O 1
ATOM 5258 N N . GLY A 1 681 ? 1.805 -21.022 -3.727 1.00 96.50 681 GLY A N 1
ATOM 5259 C CA . GLY A 1 681 ? 1.147 -20.506 -4.935 1.00 96.50 681 GLY A CA 1
ATOM 5260 C C . GLY A 1 681 ? -0.103 -19.655 -4.675 1.00 96.50 681 GLY A C 1
ATOM 5261 O O . GLY A 1 681 ? -0.864 -19.395 -5.605 1.00 96.50 681 GLY A O 1
ATOM 5262 N N . ALA A 1 682 ? -0.357 -19.256 -3.427 1.00 96.56 682 ALA A N 1
ATOM 5263 C CA . ALA A 1 682 ? -1.573 -18.552 -3.053 1.00 96.56 682 ALA A CA 1
ATOM 5264 C C . ALA A 1 682 ? -1.488 -17.067 -3.420 1.00 96.56 682 ALA A C 1
ATOM 5266 O O . ALA A 1 682 ? -0.460 -16.424 -3.244 1.00 96.56 682 ALA A O 1
ATOM 5267 N N . TRP A 1 683 ? -2.599 -16.492 -3.871 1.00 96.06 683 TRP A N 1
ATOM 5268 C CA . TRP A 1 683 ? -2.700 -15.047 -4.043 1.00 96.06 683 TRP A CA 1
ATOM 5269 C C . TRP A 1 683 ? -2.926 -14.385 -2.677 1.00 96.06 683 TRP A C 1
ATOM 5271 O O . TRP A 1 683 ? -4.026 -14.454 -2.135 1.00 96.06 683 TRP A O 1
ATOM 5281 N N . CYS A 1 684 ? -1.867 -13.820 -2.097 1.00 96.06 684 CYS A N 1
ATOM 5282 C CA . CYS A 1 684 ? -1.809 -13.309 -0.722 1.00 96.06 684 CYS A CA 1
ATOM 5283 C C . CYS A 1 684 ? -1.634 -11.778 -0.680 1.00 96.06 684 CYS A C 1
ATOM 5285 O O . CYS A 1 684 ? -0.685 -11.263 -0.093 1.00 96.06 684 CYS A O 1
ATOM 5287 N N . ASP A 1 685 ? -2.514 -11.030 -1.346 1.00 94.50 685 ASP A N 1
ATOM 5288 C CA . ASP A 1 685 ? -2.361 -9.580 -1.564 1.00 94.50 685 ASP A CA 1
ATOM 5289 C C . ASP A 1 685 ? -2.605 -8.705 -0.317 1.00 94.50 685 ASP A C 1
ATOM 5291 O O . ASP A 1 685 ? -2.488 -7.482 -0.378 1.00 94.50 685 ASP A O 1
ATOM 5295 N N . ASP A 1 686 ? -2.944 -9.328 0.809 1.00 94.56 686 ASP A N 1
ATOM 5296 C CA . ASP A 1 686 ? -2.949 -8.756 2.155 1.00 94.56 686 ASP A CA 1
ATOM 5297 C C . ASP A 1 686 ? -1.652 -9.051 2.932 1.00 94.56 686 ASP A C 1
ATOM 5299 O O . ASP A 1 686 ? -1.383 -8.400 3.936 1.00 94.56 686 ASP A O 1
ATOM 5303 N N . GLN A 1 687 ? -0.836 -10.011 2.486 1.00 96.88 687 GLN A N 1
ATOM 5304 C CA . GLN A 1 687 ? 0.407 -10.436 3.148 1.00 96.88 687 GLN A CA 1
ATOM 5305 C C . GLN A 1 687 ? 1.667 -10.056 2.357 1.00 96.88 687 GLN A C 1
ATOM 5307 O O . GLN A 1 687 ? 2.754 -10.016 2.926 1.00 96.88 687 GLN A O 1
ATOM 5312 N N . ALA A 1 688 ? 1.544 -9.788 1.058 1.00 97.62 688 ALA A N 1
ATOM 5313 C CA . ALA A 1 688 ? 2.635 -9.358 0.193 1.00 97.62 688 ALA A CA 1
ATOM 5314 C C . ALA A 1 688 ? 2.127 -8.399 -0.888 1.00 97.62 688 ALA A C 1
ATOM 5316 O O . ALA A 1 688 ? 0.973 -8.469 -1.318 1.00 97.62 688 ALA A O 1
ATOM 5317 N N . TYR A 1 689 ? 2.998 -7.520 -1.379 1.00 97.44 689 TYR A N 1
ATOM 5318 C CA . TYR A 1 689 ? 2.677 -6.676 -2.520 1.00 97.44 689 TYR A CA 1
ATOM 5319 C C . TYR A 1 689 ? 2.604 -7.519 -3.797 1.00 97.44 689 TYR A C 1
ATOM 5321 O O . TYR A 1 689 ? 3.610 -8.041 -4.280 1.00 97.44 689 TYR A O 1
ATOM 5329 N N . LEU A 1 690 ? 1.404 -7.624 -4.366 1.00 96.44 690 LEU A N 1
ATOM 5330 C CA . LEU A 1 690 ? 1.141 -8.233 -5.680 1.00 96.44 690 LEU A CA 1
ATOM 5331 C C . LEU A 1 690 ? 0.756 -7.190 -6.742 1.00 96.44 690 LEU A C 1
ATOM 5333 O O . LEU A 1 690 ? 0.715 -7.486 -7.935 1.00 96.44 690 LEU A O 1
ATOM 5337 N N . TYR A 1 691 ? 0.522 -5.949 -6.313 1.00 93.75 691 TYR A N 1
ATOM 5338 C CA . TYR A 1 691 ? 0.151 -4.822 -7.161 1.00 93.75 691 TYR A CA 1
ATOM 5339 C C . TYR A 1 691 ? 1.061 -3.629 -6.884 1.00 93.75 691 TYR A C 1
ATOM 5341 O O . TYR A 1 691 ? 1.456 -3.403 -5.740 1.00 93.75 691 TYR A O 1
ATOM 5349 N N . GLU A 1 692 ? 1.340 -2.829 -7.915 1.00 91.00 692 GLU A N 1
ATOM 5350 C CA . GLU A 1 692 ? 2.019 -1.538 -7.751 1.00 91.00 692 GLU A CA 1
ATOM 5351 C C . GLU A 1 692 ? 1.251 -0.664 -6.759 1.00 91.00 692 GLU A C 1
ATOM 5353 O O . GLU A 1 692 ? 0.022 -0.585 -6.832 1.00 91.00 692 GLU A O 1
ATOM 5358 N N . GLU A 1 693 ? 1.968 -0.054 -5.808 1.00 86.31 693 GLU A N 1
ATOM 5359 C CA . GLU A 1 693 ? 1.391 0.781 -4.740 1.00 86.31 693 GLU A CA 1
ATOM 5360 C C . GLU A 1 693 ? 0.252 0.089 -3.963 1.00 86.31 693 GLU A C 1
ATOM 5362 O O . GLU A 1 693 ? -0.601 0.758 -3.383 1.00 86.31 693 GLU A O 1
ATOM 5367 N N . ASN A 1 694 ? 0.182 -1.250 -4.007 1.00 90.44 694 ASN A N 1
ATOM 5368 C CA . ASN A 1 694 ? -0.913 -2.053 -3.463 1.00 90.44 694 ASN A CA 1
ATOM 5369 C C . ASN A 1 694 ? -2.317 -1.549 -3.854 1.00 90.44 694 ASN A C 1
ATOM 5371 O O . ASN A 1 694 ? -3.231 -1.548 -3.033 1.00 90.44 694 ASN A O 1
ATOM 5375 N N . LEU A 1 695 ? -2.494 -1.052 -5.086 1.00 89.12 695 LEU A N 1
ATOM 5376 C CA . LEU A 1 695 ? -3.749 -0.421 -5.534 1.00 89.12 695 LEU A CA 1
ATOM 5377 C C . LEU A 1 695 ? -4.209 0.754 -4.644 1.00 89.12 695 LEU A C 1
ATOM 5379 O O . LEU A 1 695 ? -5.404 1.020 -4.542 1.00 89.12 695 LEU A O 1
ATOM 5383 N N . CYS A 1 696 ? -3.272 1.450 -3.993 1.00 87.06 696 CYS A N 1
ATOM 5384 C CA . CYS A 1 696 ? -3.518 2.525 -3.025 1.00 87.06 696 CYS A CA 1
ATOM 5385 C C . CYS A 1 696 ? -4.474 2.137 -1.896 1.00 87.06 696 CYS A C 1
ATOM 5387 O O . CYS A 1 696 ? -5.194 2.994 -1.369 1.00 87.06 696 CYS A O 1
ATOM 5389 N N . LYS A 1 697 ? -4.470 0.855 -1.521 1.00 86.69 697 LYS A N 1
ATOM 5390 C CA . LYS A 1 697 ? -5.131 0.393 -0.312 1.00 86.69 697 LYS A CA 1
ATOM 5391 C C . LYS A 1 697 ? -4.623 1.200 0.893 1.00 86.69 697 LYS A C 1
ATOM 5393 O O . LYS A 1 697 ? -3.432 1.477 1.039 1.00 86.69 697 LYS A O 1
ATOM 5398 N N . LYS A 1 698 ? -5.544 1.594 1.765 1.00 86.38 698 LYS A N 1
ATOM 5399 C CA . LYS A 1 698 ? -5.301 2.119 3.106 1.00 86.38 698 LYS A CA 1
ATOM 5400 C C . LYS A 1 698 ? -4.437 1.171 3.941 1.00 86.38 698 LYS A C 1
ATOM 5402 O O . LYS A 1 698 ? -3.580 1.655 4.682 1.00 86.38 698 LYS A O 1
ATOM 5407 N N . SER A 1 699 ? -4.659 -0.140 3.831 1.00 89.56 699 SER A N 1
ATOM 5408 C CA . SER A 1 699 ? -3.856 -1.165 4.510 1.00 89.56 699 SER A CA 1
ATOM 5409 C C . SER A 1 699 ? -2.828 -1.769 3.553 1.00 89.56 699 SER A C 1
ATOM 5411 O O . SER A 1 699 ? -3.181 -2.499 2.628 1.00 89.56 699 SER A O 1
ATOM 5413 N N . ASN A 1 700 ? -1.545 -1.491 3.796 1.00 92.50 700 ASN A N 1
ATOM 5414 C CA . ASN A 1 700 ? -0.427 -2.043 3.028 1.00 92.50 700 ASN A CA 1
ATOM 5415 C C . ASN A 1 700 ? 0.255 -3.190 3.778 1.00 92.50 700 ASN A C 1
ATOM 5417 O O . ASN A 1 700 ? 0.360 -3.083 5.002 1.00 92.50 700 ASN A O 1
ATOM 5421 N N . PRO A 1 701 ? 0.754 -4.239 3.087 1.00 94.94 701 PRO A N 1
ATOM 5422 C CA . PRO A 1 701 ? 1.493 -5.357 3.680 1.00 94.94 701 PRO A CA 1
ATOM 5423 C C . PRO A 1 701 ? 2.898 -4.943 4.133 1.00 94.94 701 PRO A C 1
ATOM 5425 O O . PRO A 1 701 ? 3.895 -5.544 3.763 1.00 94.94 701 PRO A O 1
ATOM 5428 N N . ASN A 1 702 ? 2.957 -3.900 4.958 1.00 96.00 702 ASN A N 1
ATOM 5429 C CA . ASN A 1 702 ? 4.134 -3.360 5.609 1.00 96.00 702 ASN A CA 1
ATOM 5430 C C . ASN A 1 702 ? 3.878 -3.334 7.117 1.00 96.00 702 ASN A C 1
ATOM 5432 O O . ASN A 1 702 ? 2.830 -2.881 7.585 1.00 96.00 702 ASN A O 1
ATOM 5436 N N . SER A 1 703 ? 4.830 -3.843 7.887 1.00 96.50 703 SER A N 1
ATOM 5437 C CA . SER A 1 703 ? 4.744 -3.876 9.340 1.00 96.50 703 SER A CA 1
ATOM 5438 C C . SER A 1 703 ? 6.041 -3.396 9.969 1.00 96.50 703 SER A C 1
ATOM 5440 O O . SER A 1 703 ? 7.043 -3.172 9.296 1.00 96.50 703 SER A O 1
ATOM 5442 N N . ALA A 1 704 ? 6.014 -3.216 11.285 1.00 96.62 704 ALA A N 1
ATOM 5443 C CA . ALA A 1 704 ? 7.161 -2.767 12.046 1.00 96.62 704 ALA A CA 1
ATOM 5444 C C . ALA A 1 704 ? 7.351 -3.605 13.307 1.00 96.62 704 ALA A C 1
ATOM 5446 O O . ALA A 1 704 ? 6.389 -3.990 13.975 1.00 96.62 704 ALA A O 1
ATOM 5447 N N . CYS A 1 705 ? 8.605 -3.855 13.666 1.00 97.12 705 CYS A N 1
ATOM 5448 C CA . CYS A 1 705 ? 8.967 -4.445 14.948 1.00 97.12 705 CYS A CA 1
ATOM 5449 C C . CYS A 1 705 ? 10.255 -3.826 15.492 1.00 97.12 705 CYS A C 1
ATOM 5451 O O . CYS A 1 705 ? 10.994 -3.152 14.783 1.00 97.12 705 CYS A O 1
ATOM 5453 N N . SER A 1 706 ? 10.551 -4.056 16.767 1.00 96.88 706 SER A N 1
ATOM 5454 C CA . SER A 1 706 ? 11.833 -3.634 17.331 1.00 96.88 706 SER A CA 1
ATOM 5455 C C . SER A 1 706 ? 12.979 -4.476 16.753 1.00 96.88 706 SER A C 1
ATOM 5457 O O . SER A 1 706 ? 12.865 -5.698 16.641 1.00 96.88 706 SER A O 1
ATOM 5459 N N . ALA A 1 707 ? 14.095 -3.833 16.400 1.00 96.38 707 ALA A N 1
ATOM 5460 C CA . ALA A 1 707 ? 15.281 -4.478 15.831 1.00 96.38 707 ALA A CA 1
ATOM 5461 C C . ALA A 1 707 ? 15.894 -5.519 16.778 1.00 96.38 707 ALA A C 1
ATOM 5463 O O . ALA A 1 707 ? 16.437 -6.533 16.334 1.00 96.38 707 ALA A O 1
ATOM 5464 N N . ASP A 1 708 ? 15.739 -5.326 18.089 1.00 96.69 708 ASP A N 1
ATOM 5465 C CA . ASP A 1 708 ? 16.208 -6.268 19.105 1.00 96.69 708 ASP A CA 1
ATOM 5466 C C . ASP A 1 708 ? 15.516 -7.642 19.030 1.00 96.69 708 ASP A C 1
ATOM 5468 O O . ASP A 1 708 ? 16.059 -8.622 19.544 1.00 96.69 708 ASP A O 1
ATOM 5472 N N . LYS A 1 709 ? 14.361 -7.743 18.364 1.00 96.44 709 LYS A N 1
ATOM 5473 C CA . LYS A 1 709 ? 13.658 -9.009 18.125 1.00 96.44 709 LYS A CA 1
ATOM 5474 C C . LYS A 1 709 ? 14.246 -9.802 16.967 1.00 96.44 709 LYS A C 1
ATOM 5476 O O . LYS A 1 709 ? 14.022 -11.010 16.900 1.00 96.44 709 LYS A O 1
ATOM 5481 N N . GLY A 1 710 ? 15.006 -9.151 16.088 1.00 97.06 710 GLY A N 1
ATOM 5482 C CA . GLY A 1 710 ? 15.408 -9.736 14.817 1.00 97.06 710 GLY A CA 1
ATOM 5483 C C . GLY A 1 710 ? 14.231 -9.963 13.879 1.00 97.06 710 GLY A C 1
ATOM 5484 O O . GLY A 1 710 ? 13.069 -9.834 14.259 1.00 97.06 710 GLY A O 1
ATOM 5485 N N . MET A 1 711 ? 14.542 -10.371 12.658 1.00 97.88 711 MET A N 1
ATOM 5486 C CA . MET A 1 711 ? 13.552 -10.855 11.705 1.00 97.88 711 MET A CA 1
ATOM 5487 C C . MET A 1 711 ? 14.058 -12.121 11.050 1.00 97.88 711 MET A C 1
ATOM 5489 O O . MET A 1 711 ? 15.265 -12.324 10.920 1.00 97.88 711 MET A O 1
ATOM 5493 N N . ALA A 1 712 ? 13.129 -12.952 10.607 1.00 98.12 712 ALA A N 1
ATOM 5494 C CA . ALA A 1 712 ? 13.457 -14.061 9.748 1.00 98.12 712 ALA A CA 1
ATOM 5495 C C . ALA A 1 712 ? 12.525 -14.113 8.540 1.00 98.12 712 ALA A C 1
ATOM 5497 O O . ALA A 1 712 ? 11.363 -13.715 8.623 1.00 98.12 712 ALA A O 1
ATOM 5498 N N . VAL A 1 713 ? 13.065 -14.593 7.426 1.00 98.31 713 VAL A N 1
ATOM 5499 C CA . VAL A 1 713 ? 12.334 -14.903 6.201 1.00 98.31 713 VAL A CA 1
ATOM 5500 C C . VAL A 1 713 ? 12.588 -16.362 5.836 1.00 98.31 713 VAL A C 1
ATOM 5502 O O . VAL A 1 713 ? 13.718 -16.847 5.918 1.00 98.31 713 VAL A O 1
ATOM 5505 N N . GLU A 1 714 ? 11.532 -17.072 5.466 1.00 98.56 714 GLU A N 1
ATOM 5506 C CA . GLU A 1 714 ? 11.571 -18.469 5.051 1.00 98.56 714 GLU A CA 1
ATOM 5507 C C . GLU A 1 714 ? 11.066 -18.574 3.610 1.00 98.56 714 GLU A C 1
ATOM 5509 O O . GLU A 1 714 ? 9.921 -18.225 3.312 1.00 98.56 714 GLU A O 1
ATOM 5514 N N . PHE A 1 715 ? 11.925 -19.070 2.722 1.00 98.75 715 PHE A N 1
ATOM 5515 C CA . PHE A 1 715 ? 11.564 -19.447 1.357 1.00 98.75 715 PHE A CA 1
ATOM 5516 C C . PHE A 1 715 ? 11.204 -20.931 1.312 1.00 98.75 715 PHE A C 1
ATOM 5518 O O . PHE A 1 715 ? 11.887 -21.745 1.940 1.00 98.75 715 PHE A O 1
ATOM 5525 N N . CYS A 1 716 ? 10.153 -21.284 0.564 1.00 98.62 716 CYS A N 1
ATOM 5526 C CA . CYS A 1 716 ? 9.574 -22.628 0.552 1.00 98.62 716 CYS A CA 1
ATOM 5527 C C . CYS A 1 716 ? 9.163 -23.103 1.959 1.00 98.62 716 CYS A C 1
ATOM 5529 O O . CYS A 1 716 ? 9.472 -24.226 2.364 1.00 98.62 716 CYS A O 1
ATOM 5531 N N . ALA A 1 717 ? 8.491 -22.239 2.725 1.00 98.19 717 ALA A N 1
ATOM 5532 C CA . ALA A 1 717 ? 8.211 -22.423 4.151 1.00 98.19 717 ALA A CA 1
ATOM 5533 C C . ALA A 1 717 ? 7.504 -23.754 4.489 1.00 98.19 717 ALA A C 1
ATOM 5535 O O . ALA A 1 717 ? 7.782 -24.355 5.529 1.00 98.19 717 ALA A O 1
ATOM 5536 N N . SER A 1 718 ? 6.662 -24.291 3.596 1.00 97.88 718 SER A N 1
ATOM 5537 C CA . SER A 1 718 ? 6.002 -25.589 3.799 1.00 97.88 718 SER A CA 1
ATOM 5538 C C . SER A 1 718 ? 6.968 -26.775 3.870 1.00 97.88 718 SER A C 1
ATOM 5540 O O . SER A 1 718 ? 6.595 -27.836 4.367 1.00 97.88 718 SER A O 1
ATOM 5542 N N . ASN A 1 719 ? 8.197 -26.621 3.371 1.00 98.06 719 ASN A N 1
ATOM 5543 C CA . ASN A 1 719 ? 9.223 -27.665 3.373 1.00 98.06 719 ASN A CA 1
ATOM 5544 C C . ASN A 1 719 ? 10.036 -27.701 4.675 1.00 98.06 719 ASN A C 1
ATOM 5546 O O . ASN A 1 719 ? 10.896 -28.575 4.842 1.00 98.06 719 ASN A O 1
ATOM 5550 N N . ARG A 1 720 ? 9.784 -26.773 5.608 1.00 96.88 720 ARG A N 1
ATOM 5551 C CA . ARG A 1 720 ? 10.441 -26.757 6.915 1.00 96.88 720 ARG A CA 1
ATOM 5552 C C . ARG A 1 720 ? 10.155 -28.063 7.658 1.00 96.88 720 ARG A C 1
ATOM 5554 O O . ARG A 1 720 ? 9.011 -28.415 7.937 1.00 96.88 720 ARG A O 1
ATOM 5561 N N . LYS A 1 721 ? 11.219 -28.782 8.015 1.00 91.12 721 LYS A N 1
ATOM 5562 C CA . LYS A 1 721 ? 11.126 -29.975 8.864 1.00 91.12 721 LYS A CA 1
ATOM 5563 C C . LYS A 1 721 ? 10.930 -29.527 10.312 1.00 91.12 721 LYS A C 1
ATOM 5565 O O . LYS A 1 721 ? 11.807 -28.852 10.851 1.00 91.12 721 LYS A O 1
ATOM 5570 N N . LEU A 1 722 ? 9.779 -29.868 10.892 1.00 79.50 722 LEU A N 1
ATOM 5571 C CA . LEU A 1 722 ? 9.451 -29.626 12.301 1.00 79.50 722 LEU A CA 1
ATOM 5572 C C . LEU A 1 722 ? 10.042 -30.683 13.231 1.00 79.50 722 LEU A C 1
ATOM 5574 O O . LEU A 1 722 ? 10.149 -31.857 12.801 1.00 79.50 722 LEU A O 1
#

Secondary structure (DSSP, 8-state):
------------HHHHHHHHHHHHHHHHHHHHHHHHHHHHHHHHHHHHHHHHHHHHHHHHHHHHHHHHHHHHTS----------------------------------------------------------------------------------------------------------------THHHHHHHHHHHHHHHHHHHHHHHHHHHHHHHHHHHHHHHHTS-----HHHHHHHHHHHHHHHHHHHHHHHHHHHHHHHHHHHHHHHHHHHHHHHHHHHHHHHHHHHHHHHHHHHHHHHHHHHHHHHHHHHHHHHHHHHHHHHHHHHHHHHHHHHHHHHHHHHHTT--EEEEEEEETTEEEEE--------HHHHHHHHHHHHHHHHHHHHHHHHHHHHHH----TT-----------------SS-TT----TTS----TT----TT-GGGSHHHHHTT------------------SHHHHHHHHHHHHHHHHHHHHHHHHHHHHHHHHHHHHGGGS-SS----SPTTPPPPPPTTS--PPP-SSPPPP--TTEEEEEE-SSSPEEEEEEETTEE---EEE-TT-EEEEEPP-PPTT--EEEEEESSTT--SSPEEEEEEEETTEEEEEEE-GGG--EETTEE-S--TTSTTGGG-EEEE-SSSS--EEE-TT---TTTSB-SGGGGG-SS-SEEEEEGGG-EEEEETGGG---

Sequence (722 aa):
MQARANGGGECEDTQDLASTRAQLLRELTAQKKMVLDSEQQLQYEEDFQTHGLFEDLEKSLDPARRIMEMLDSSDGQTRNFAPLNQVKIVGNTVHNAAVDKDSQQPPTESKNMSHPMSVDLDVLFACELDTAAELEPSLTPKFCPVASVSTADTTLYDDETGGASLINDELIGGPVADTGLPFGMHVDTYAEDTIKSLLRERDSWKAGAEKHSKAYEDLERRVYRNAIVGADLPTDIIGRLNLLESATDHYRVKNRTLRESLSVAENKIVALQNEIAGQKNRLKGAGKKVRNAKDAAGKQEEKAKAATHHQQLRTTSERRMKQERNEAVAEAQSLKKLCKDLQADLEVERSGRPHLRKGNTTSDTTTAVIPIELSIYRGDFLKLSNDLDANQFTITEQMQRWYEDCVNPQVVGANYASNQEEGVVAVKLNKLYADLVELVDGHQEAGAEHDGPRSKHTLEPICLAATATRHGHHHFHQPRGIHLTRGVDDVIDSIKNKTDEVADKISDAVDSVLARVESWVIPATCPWKIHWPLPDTPMPTVDNVDIPQLSLFPRPDSTSNTLTIYNFCDYDLFFEPHVGNTLAEIGHIPAGGKLDRPFESAPEGSGINLKVSKTEGDYSKPVQIEYAVSAGTVWYDISLIDCLGRTDGMRNGDTTACAGHEAGLQMGPAKDALSFQCGAGAWCDDQAYLYEENLCKKSNPNSACSADKGMAVEFCASNRKL

Foldseek 3Di:
DDDDDDDDDDDDPPVVVVVVVVVVVVVVVVVVVVVVVVVVVVVVVVVVVVVVVVVVVVVVCVVVVVVVVVVVVPPPDDDDDDDDDDDDDDDDDDDDDDDDDDDDDDDDDDDDDDDDDDDDDDDDDDDDDDDDDDDDDDDDDDDDDDDDDDDDDDDDDDDDDDDDDDDDDDDDDDDDPPPDDDDDPPPPPVVVVVVVVVVVVVVVVVVVVVVVVVVVVVVVVVCVVVVVPDDDDPVVVVVVVVVVVVVVVVVVVVVVVVVVVVVVVVVVVVVVVVVVVVVVVVVVVVVVVVVVVVVVVVVVVVVVVVVVVVVVVVVVVVVVVVVVVVVVVVVVVVVVVVVVVVVVVVVVLVPQDWDWDPPDDDVPDIDIDHDDDDDDDPVCCVVCVVVVVVVVVVVVVVVVVVVVVVVPDPPVPDPPPPPDDDDDDDDDPPPPQPPFDDDPPGDTDRPPPDPDPPPPPPVVVVVPPPDDDDDDDDDDDDDDDDPPPVVVVVVVVVVVVVVVVVVVVVVVVVVVVVVVVQLVCLLVPDPDPFDPDFAADDRDDGQPDALDFDPPFQFDAFAFQKEKEFACDPAKKWKWKDQFPDTDDTDIAGHRGMDIDGQDAHPPPTKIWIFIFRDPPDSQQGWIWIWHDDPQKIKTAIARQRNADDDPNTGHLDSPRYFLQQLWKWKDFNDDWGIQIHHHSHPRLSRHPNGVCSSVRPRHNMIMDGSRRGMYMYRSRNSDDD